Protein AF-0000000075322071 (afdb_homodimer)

Sequence (552 aa):
MLLRFTKMHGLGNDFMVLDLVSQHAHILPKHAKQWGDRHTGVGFDQLLLVETPTNPDVDFRYRIFNSDGSEVEQCGNGARCFARFVLDKRLTAKRQIKVETKGGIIELDIRNDGQISVDMGPPRLVPADIPFQATEQALSYSLDVDGQTVELAAVSMGNPHAVLRVDDINSAPVHALGPKIEHHPRFPARVNVGFLYVVDRQRAQLRVWERGAGETQACGTGACAAAVAAISQGWMDSPLLIDLPGGRLSIEWAGPGHPVLMTGPAVRVFEGQVRLMLLRFTKMHGLGNDFMVLDLVSQHAHILPKHAKQWGDRHTGVGFDQLLLVETPTNPDVDFRYRIFNSDGSEVEQCGNGARCFARFVLDKRLTAKRQIKVETKGGIIELDIRNDGQISVDMGPPRLVPADIPFQATEQALSYSLDVDGQTVELAAVSMGNPHAVLRVDDINSAPVHALGPKIEHHPRFPARVNVGFLYVVDRQRAQLRVWERGAGETQACGTGACAAAVAAISQGWMDSPLLIDLPGGRLSIEWAGPGHPVLMTGPAVRVFEGQVRL

Solvent-accessible surface area (backbone atoms only — not comparable to full-atom values): 27835 Å² total; per-residue (Å²): 92,81,42,68,34,36,35,28,21,20,33,48,45,18,29,39,36,34,57,42,65,84,36,90,71,86,85,51,46,66,55,34,31,50,38,22,33,58,43,73,32,62,31,34,55,28,38,36,39,38,31,73,41,90,50,85,88,35,73,26,19,45,46,39,22,33,28,80,22,51,71,52,45,78,49,63,38,52,49,30,36,48,51,50,46,39,44,76,66,60,71,44,85,69,46,63,42,36,31,35,31,78,71,42,73,41,45,37,37,54,40,92,87,64,33,26,30,33,57,58,40,44,61,31,55,47,30,75,73,29,44,35,70,60,94,61,76,53,83,61,41,82,39,79,58,91,84,37,76,41,62,30,23,60,27,10,53,92,50,32,25,35,32,27,77,43,95,41,66,90,72,47,57,47,82,72,43,22,63,55,54,19,62,29,77,50,22,76,77,30,23,24,27,32,41,32,18,70,75,46,47,42,36,31,37,40,51,37,21,35,63,95,68,40,72,49,42,49,50,52,56,51,51,51,33,41,50,52,46,30,39,69,66,63,60,27,45,66,59,27,34,40,37,28,82,35,40,62,35,37,38,34,51,87,45,92,84,37,47,33,37,40,32,29,60,52,42,81,52,36,40,33,38,37,72,103,91,79,40,66,36,37,35,28,23,21,34,50,46,18,30,41,39,34,57,44,66,85,35,90,74,87,84,50,43,65,53,34,31,51,39,21,32,59,41,70,32,62,31,36,56,28,38,37,39,38,32,70,40,90,50,84,90,34,71,28,19,45,48,41,24,33,28,82,24,52,69,49,47,76,50,62,40,55,51,34,35,48,53,50,45,40,46,74,67,60,77,44,86,68,47,67,43,38,33,37,32,80,69,42,76,40,47,36,36,54,43,94,86,67,34,28,32,35,58,59,43,48,66,33,56,47,32,78,75,32,48,36,71,62,95,65,71,64,81,64,43,83,39,76,54,96,85,38,79,40,64,29,25,62,29,10,56,93,52,32,30,36,32,27,79,42,96,42,71,89,72,49,56,48,80,74,44,25,60,54,56,23,62,29,78,51,23,76,79,37,25,26,32,33,43,32,19,73,75,48,50,43,37,31,36,42,51,40,21,37,64,96,69,43,73,54,41,51,53,50,58,54,53,52,36,44,50,51,47,32,39,74,69,63,63,29,45,68,61,29,36,42,38,29,83,35,42,63,35,38,41,34,54,88,44,91,86,35,47,33,36,42,30,31,61,52,42,84,53,37,43,34,39,36,76,102

pLDDT: mean 95.69, std 3.04, range [81.19, 98.81]

Radius of gyration: 27.01 Å; Cα contacts (8 Å, |Δi|>4): 1480; chains: 2; bounding box: 57×74×56 Å

InterPro domains:
  IPR001653 Diaminopimelate epimerase, DapF [MF_00197] (3-276)
  IPR001653 Diaminopimelate epimerase, DapF [PF01678] (5-126)
  IPR001653 Diaminopimelate epimerase, DapF [PF01678] (154-269)
  IPR001653 Diaminopimelate epimerase, DapF [PTHR31689] (3-275)
  IPR001653 Diaminopimelate epimerase, DapF [TIGR00652] (4-274)
  IPR018510 Diaminopimelate epimerase, active site [PS01326] (66-80)

Secondary structure (DSSP, 8-state):
-EEEEEEEEETTEEEEEEETTTS-----HHHHHHHH-TTTS---SEEEEEE--SSTTSSEEEEEEETTS-EES--HHHHHHHHHHHHHTTS---SEEEEEETTEEEEEEE-TTS-EEEE----B-SGGGTT---SS--SSEEEEETTEEEEEEEEESSSEEEEEE-S-STT--HHHHHHHHHT-TT-TT--EEEEEEEEETTEEEEEEEETTTEEES--HHHHHHHHHHHHHTTS--SSEEEEETTEEEEEEE-STTSPEEEEE--EEEEEEEEE-/-EEEEEEEEETTEEEEEEETTTS-----HHHHHHHH-TTTS---SEEEEEE--SSTTSSEEEEEEETTS-EES--HHHHHHHHHHHHHTTS---SEEEEEETTEEEEEEE-TTS-EEEE----B-SGGGTT---SS--S-EEEEETTEEEEEEEEESSSEEEEEE-S-STT--HHHHHHHHHT-TT-TT--EEEEEEE-SSSEEEEEEEETTTEEES--HHHHHHHHHHHHHTTS--SSEEEEETTEEEEEEE-STTSPEEEEE--EEEEEEEEE-

Structure (mmCIF, N/CA/C/O backbone):
data_AF-0000000075322071-model_v1
#
loop_
_entity.id
_entity.type
_entity.pdbx_description
1 polymer 'Diaminopimelate epimerase'
#
loop_
_atom_site.group_PDB
_atom_site.id
_atom_site.type_symbol
_atom_site.label_atom_id
_atom_site.label_alt_id
_atom_site.label_comp_id
_atom_site.label_asym_id
_atom_site.label_entity_id
_atom_site.label_seq_id
_atom_site.pdbx_PDB_ins_co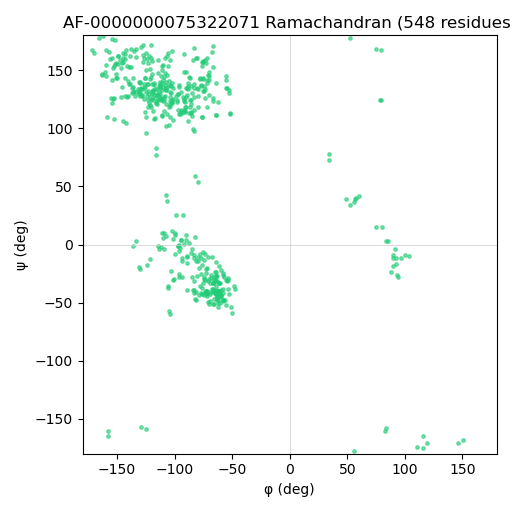de
_atom_site.Cartn_x
_atom_site.Cartn_y
_atom_site.Cartn_z
_atom_site.occupancy
_atom_site.B_iso_or_equiv
_atom_site.auth_seq_id
_atom_site.auth_comp_id
_atom_site.auth_asym_id
_atom_site.auth_atom_id
_atom_site.pdbx_PDB_model_num
ATOM 1 N N . MET A 1 1 ? -16.422 -5.84 16.984 1 87.75 1 MET A N 1
ATOM 2 C CA . MET A 1 1 ? -17.172 -4.625 16.719 1 87.75 1 MET A CA 1
ATOM 3 C C . MET A 1 1 ? -16.625 -3.898 15.492 1 87.75 1 MET A C 1
ATOM 5 O O . MET A 1 1 ? -15.414 -3.879 15.266 1 87.75 1 MET A O 1
ATOM 9 N N . LEU A 1 2 ? -17.578 -3.285 14.719 1 93.44 2 LEU A N 1
ATOM 10 C CA . LEU A 1 2 ? -17.141 -2.541 13.547 1 93.44 2 LEU A CA 1
ATOM 11 C C . LEU A 1 2 ? -17.031 -1.05 13.852 1 93.44 2 LEU A C 1
ATOM 13 O O . LEU A 1 2 ? -17.953 -0.471 14.438 1 93.44 2 LEU A O 1
ATOM 17 N N . LEU A 1 3 ? -15.945 -0.53 13.516 1 96.5 3 LEU A N 1
ATOM 18 C CA . LEU A 1 3 ? -15.672 0.878 13.781 1 96.5 3 LEU A CA 1
ATOM 19 C C . LEU A 1 3 ? -15.508 1.658 12.484 1 96.5 3 LEU A C 1
ATOM 21 O O . LEU A 1 3 ? -14.695 1.291 11.625 1 96.5 3 LEU A O 1
ATOM 25 N N . ARG A 1 4 ? -16.391 2.684 12.391 1 97.38 4 ARG A N 1
ATOM 26 C CA . ARG A 1 4 ? -16.328 3.533 11.211 1 97.38 4 ARG A CA 1
ATOM 27 C C . ARG A 1 4 ? -15.211 4.57 11.344 1 97.38 4 ARG A C 1
ATOM 29 O O . ARG A 1 4 ? -15.031 5.16 12.406 1 97.38 4 ARG A O 1
ATOM 36 N N . PHE A 1 5 ? -14.383 4.719 10.18 1 98.5 5 PHE A N 1
ATOM 37 C CA . PHE A 1 5 ? -13.312 5.707 10.188 1 98.5 5 PHE A CA 1
ATOM 38 C C . PHE A 1 5 ? -13.32 6.523 8.906 1 98.5 5 PHE A C 1
ATOM 40 O O . PHE A 1 5 ? -13.992 6.164 7.938 1 98.5 5 PHE A O 1
ATOM 47 N N . THR A 1 6 ? -12.648 7.66 9.047 1 98.44 6 THR A N 1
ATOM 48 C CA . THR A 1 6 ? -12.414 8.469 7.859 1 98.44 6 THR A CA 1
ATOM 49 C C . THR A 1 6 ? -10.922 8.625 7.594 1 98.44 6 THR A C 1
ATOM 51 O O . THR A 1 6 ? -10.148 8.883 8.516 1 98.44 6 THR A O 1
ATOM 54 N N . LYS A 1 7 ? -10.539 8.383 6.395 1 98.75 7 LYS A N 1
ATOM 55 C CA . LYS A 1 7 ? -9.172 8.672 5.969 1 98.75 7 LYS A CA 1
ATOM 56 C C . LYS A 1 7 ? -9.047 10.086 5.414 1 98.75 7 LYS A C 1
ATOM 58 O O . LYS A 1 7 ? -9.844 10.5 4.562 1 98.75 7 LYS A O 1
ATOM 63 N N . MET A 1 8 ? -8.102 10.812 5.969 1 98.69 8 MET A N 1
ATOM 64 C CA . MET A 1 8 ? -7.906 12.203 5.574 1 98.69 8 MET A CA 1
ATOM 65 C C . MET A 1 8 ? -6.426 12.508 5.375 1 98.69 8 MET A C 1
ATOM 67 O O . MET A 1 8 ? -5.566 11.719 5.762 1 98.69 8 MET A O 1
ATOM 71 N N . HIS A 1 9 ? -6.102 13.719 4.715 1 97.69 9 HIS A N 1
ATOM 72 C CA . HIS A 1 9 ? -4.715 14.164 4.742 1 97.69 9 HIS A CA 1
ATOM 73 C C . HIS A 1 9 ? -4.625 15.688 4.691 1 97.69 9 HIS A C 1
ATOM 75 O O . HIS A 1 9 ? -5.543 16.359 4.211 1 97.69 9 HIS A O 1
ATOM 81 N N . GLY A 1 10 ? -3.76 16.188 5.348 1 97.75 10 GLY A N 1
ATOM 82 C CA . GLY A 1 10 ? -3.33 17.578 5.199 1 97.75 10 GLY A CA 1
ATOM 83 C C . GLY A 1 10 ? -2.002 17.703 4.48 1 97.75 10 GLY A C 1
ATOM 84 O O . GLY A 1 10 ? -0.942 17.531 5.086 1 97.75 10 GLY A O 1
ATOM 85 N N . LEU A 1 11 ? -2.125 18.078 3.195 1 96.75 11 LEU A N 1
ATOM 86 C CA . LEU A 1 11 ? -0.961 18.219 2.33 1 96.75 11 LEU A CA 1
ATOM 87 C C . LEU A 1 11 ? -0.161 16.922 2.279 1 96.75 11 LEU A C 1
ATOM 89 O O . LEU A 1 11 ? 1.07 16.938 2.346 1 96.75 11 LEU A O 1
ATOM 93 N N . GLY A 1 12 ? -0.838 15.82 2.24 1 96.38 12 GLY A N 1
ATOM 94 C CA . GLY A 1 12 ? -0.179 14.539 2.049 1 96.38 12 GLY A CA 1
ATOM 95 C C . GLY A 1 12 ? 0.149 13.836 3.354 1 96.38 12 GLY A C 1
ATOM 96 O O . GLY A 1 12 ? 0.41 12.633 3.367 1 96.38 12 GLY A O 1
ATOM 97 N N . ASN A 1 13 ? 0.362 14.586 4.434 1 96.5 13 ASN A N 1
ATOM 98 C CA . ASN A 1 13 ? 0.388 13.977 5.758 1 96.5 13 ASN A CA 1
ATOM 99 C C . ASN A 1 13 ? -0.965 13.375 6.129 1 96.5 13 ASN A C 1
ATOM 101 O O . ASN A 1 13 ? -1.935 14.109 6.344 1 96.5 13 ASN A O 1
ATOM 105 N N . ASP A 1 14 ? -1.049 11.875 6.215 1 97.5 14 ASP A N 1
ATOM 106 C CA . ASP A 1 14 ? -2.375 11.266 6.176 1 97.5 14 ASP A CA 1
ATOM 107 C C . ASP A 1 14 ? -2.744 10.664 7.527 1 97.5 14 ASP A C 1
ATOM 109 O O . ASP A 1 14 ? -1.863 10.328 8.32 1 97.5 14 ASP A O 1
ATOM 113 N N . PHE A 1 15 ? -4.109 10.625 7.703 1 98.44 15 PHE A N 1
ATOM 114 C CA . PHE A 1 15 ? -4.637 10.32 9.023 1 98.44 15 PHE A CA 1
ATOM 115 C C . PHE A 1 15 ? -5.832 9.375 8.93 1 98.44 15 PHE A C 1
ATOM 117 O O . PHE A 1 15 ? -6.648 9.492 8.016 1 98.44 15 PHE A O 1
ATOM 124 N N . MET A 1 16 ? -5.875 8.438 9.789 1 98.75 16 MET A N 1
ATOM 125 C CA . MET A 1 16 ? -7.125 7.766 10.125 1 98.75 16 MET A CA 1
ATOM 126 C C . MET A 1 16 ? -7.812 8.461 11.297 1 98.75 16 MET A C 1
ATOM 128 O O . MET A 1 16 ? -7.199 8.656 12.352 1 98.75 16 MET A O 1
ATOM 132 N N . VAL A 1 17 ? -9.039 8.891 11.094 1 98.62 17 VAL A N 1
ATOM 133 C CA . VAL A 1 17 ? -9.742 9.664 12.117 1 98.62 17 VAL A CA 1
ATOM 134 C C . VAL A 1 17 ? -10.93 8.867 12.648 1 98.62 17 VAL A C 1
ATOM 136 O O . VAL A 1 17 ? -11.742 8.367 11.867 1 98.62 17 VAL A O 1
ATOM 139 N N . LEU A 1 18 ? -11.039 8.797 13.961 1 98.44 18 LEU A N 1
ATOM 140 C CA . LEU A 1 18 ? -12.125 8.062 14.617 1 98.44 18 LEU A CA 1
ATOM 141 C C . LEU A 1 18 ? -12.961 8.992 15.492 1 98.44 18 LEU A C 1
ATOM 143 O O . LEU A 1 18 ? -12.414 9.719 16.328 1 98.44 18 LEU A O 1
ATOM 147 N N . ASP A 1 19 ? -14.203 8.992 15.227 1 97.88 19 ASP A N 1
ATOM 148 C CA . ASP A 1 19 ? -15.172 9.695 16.062 1 97.88 19 ASP A CA 1
ATOM 149 C C . ASP A 1 19 ? -15.57 8.852 17.266 1 97.88 19 ASP A C 1
ATOM 151 O O . ASP A 1 19 ? -16.438 7.98 17.172 1 97.88 19 ASP A O 1
ATOM 155 N N . LEU A 1 20 ? -14.875 9.195 18.406 1 97.88 20 LEU A N 1
ATOM 156 C CA . LEU A 1 20 ? -15.18 8.422 19.609 1 97.88 20 LEU A CA 1
ATOM 157 C C . LEU A 1 20 ? -16.141 9.188 20.516 1 97.88 20 LEU A C 1
ATOM 159 O O . LEU A 1 20 ? -16.312 8.828 21.688 1 97.88 20 LEU A O 1
ATOM 163 N N . VAL A 1 21 ? -16.594 10.164 19.969 1 95.38 21 VAL A N 1
ATOM 164 C CA . VAL A 1 21 ? -17.719 10.82 20.641 1 95.38 21 VAL A CA 1
ATOM 165 C C . VAL A 1 21 ? -19 10.062 20.375 1 95.38 21 VAL A C 1
ATOM 167 O O . VAL A 1 21 ? -19.781 9.773 21.297 1 95.38 21 VAL A O 1
ATOM 170 N N . SER A 1 22 ? -19.094 9.68 19.062 1 93.62 22 SER A N 1
ATOM 171 C CA . SER A 1 22 ? -20.312 9 18.672 1 93.62 22 SER A CA 1
ATOM 172 C C . SER A 1 22 ? -20.156 7.48 18.75 1 93.62 22 SER A C 1
ATOM 174 O O . SER A 1 22 ? -21.141 6.758 18.906 1 93.62 22 SER A O 1
ATOM 176 N N . GLN A 1 23 ? -18.969 7.117 18.578 1 95.69 23 GLN A N 1
ATOM 177 C CA . GLN A 1 23 ? -18.688 5.691 18.688 1 95.69 23 GLN A CA 1
ATOM 178 C C . GLN A 1 23 ? -17.922 5.383 19.984 1 95.69 23 GLN A C 1
ATOM 180 O O . GLN A 1 23 ? -17 6.109 20.344 1 95.69 23 GLN A O 1
ATOM 185 N N . HIS A 1 24 ? -18.359 4.426 20.625 1 93.62 24 HIS A N 1
ATOM 186 C CA . HIS A 1 24 ? -17.719 4.098 21.891 1 93.62 24 HIS A CA 1
ATOM 187 C C . HIS A 1 24 ? -16.766 2.92 21.75 1 93.62 24 HIS A C 1
ATOM 189 O O . HIS A 1 24 ? -17.203 1.789 21.516 1 93.62 24 HIS A O 1
ATOM 195 N N . ALA A 1 25 ? -15.586 3.283 21.797 1 95.12 25 ALA A N 1
ATOM 196 C CA . ALA A 1 25 ? -14.539 2.271 21.703 1 95.12 25 ALA A CA 1
ATOM 197 C C . ALA A 1 25 ? -13.281 2.715 22.453 1 95.12 25 ALA A C 1
ATOM 199 O O . ALA A 1 25 ? -13.008 3.912 22.562 1 95.12 25 ALA A O 1
ATOM 200 N N . HIS A 1 26 ? -12.75 1.78 22.984 1 95.19 26 HIS A N 1
ATOM 201 C CA . HIS A 1 26 ? -11.484 2.027 23.672 1 95.19 26 HIS A CA 1
ATOM 202 C C . HIS A 1 26 ? -10.297 1.697 22.766 1 95.19 26 HIS A C 1
ATOM 204 O O . HIS A 1 26 ? -10.016 0.525 22.516 1 95.19 26 HIS A O 1
ATOM 210 N N . ILE A 1 27 ? -9.594 2.723 22.406 1 95.62 27 ILE A N 1
ATOM 211 C CA . ILE A 1 27 ? -8.508 2.553 21.453 1 95.62 27 ILE A CA 1
ATOM 212 C C . ILE A 1 27 ? -7.164 2.561 22.172 1 95.62 27 ILE A C 1
ATOM 214 O O . ILE A 1 27 ? -6.855 3.5 22.906 1 95.62 27 ILE A O 1
ATOM 218 N N . LEU A 1 28 ? -6.539 1.438 21.922 1 96.5 28 LEU A N 1
ATOM 219 C CA . LEU A 1 28 ? -5.23 1.247 22.531 1 96.5 28 LEU A CA 1
ATOM 220 C C . LEU A 1 28 ? -4.113 1.432 21.516 1 96.5 28 LEU A C 1
ATOM 222 O O . LEU A 1 28 ? -4.352 1.343 20.297 1 96.5 28 LEU A O 1
ATOM 226 N N . PRO A 1 29 ? -2.809 1.73 21.984 1 96.38 29 PRO A N 1
ATOM 227 C CA . PRO A 1 29 ? -1.679 1.927 21.062 1 96.38 29 PRO A CA 1
ATOM 228 C C . PRO A 1 29 ? -1.494 0.762 20.094 1 96.38 29 PRO A C 1
ATOM 230 O O . PRO A 1 29 ? -1.101 0.968 18.953 1 96.38 29 PRO A O 1
ATOM 233 N N . LYS A 1 30 ? -1.875 -0.414 20.484 1 96.94 30 LYS A N 1
ATOM 234 C CA . LYS A 1 30 ? -1.702 -1.565 19.609 1 96.94 30 LYS A CA 1
ATOM 235 C C . LYS A 1 30 ? -2.639 -1.483 18.406 1 96.94 30 LYS A C 1
ATOM 237 O O . LYS A 1 30 ? -2.32 -1.994 17.328 1 96.94 30 LYS A O 1
ATOM 242 N N . HIS A 1 31 ? -3.807 -0.932 18.578 1 97.5 31 HIS A N 1
ATOM 243 C CA . HIS A 1 31 ? -4.719 -0.763 17.453 1 97.5 31 HIS A CA 1
ATOM 244 C C . HIS A 1 31 ? -4.145 0.202 16.422 1 97.5 31 HIS A C 1
ATOM 246 O O . HIS A 1 31 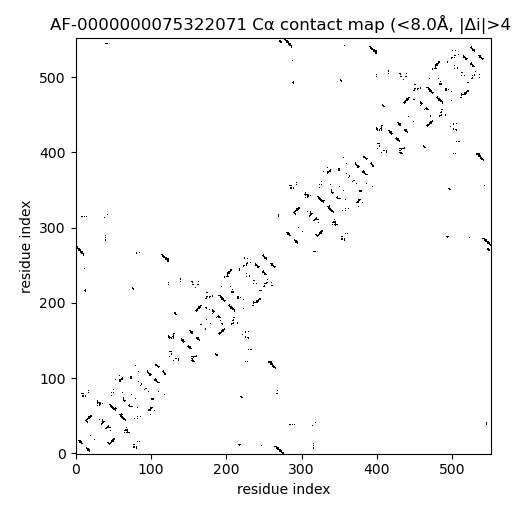? -4.25 -0.037 15.211 1 97.5 31 HIS A O 1
ATOM 252 N N . ALA A 1 32 ? -3.504 1.296 16.938 1 97.12 32 ALA A N 1
ATOM 253 C CA . ALA A 1 32 ? -2.869 2.246 16.031 1 97.12 32 ALA A CA 1
ATOM 254 C C . ALA A 1 32 ? -1.764 1.573 15.227 1 97.12 32 ALA A C 1
ATOM 256 O O . ALA A 1 32 ? -1.634 1.814 14.023 1 97.12 32 ALA A O 1
ATOM 257 N N . LYS A 1 33 ? -0.963 0.757 15.891 1 97.12 33 LYS A N 1
ATOM 258 C CA . LYS A 1 33 ? 0.105 0.04 15.203 1 97.12 33 LYS A CA 1
ATOM 259 C C . LYS A 1 33 ? -0.462 -0.917 14.156 1 97.12 33 LYS A C 1
ATOM 261 O O . LYS A 1 33 ? 0.041 -0.987 13.039 1 97.12 33 LYS A O 1
ATOM 266 N N . GLN A 1 34 ? -1.556 -1.543 14.531 1 97 34 GLN A N 1
ATOM 267 C CA . GLN A 1 34 ? -2.164 -2.516 13.633 1 97 34 GLN A CA 1
ATOM 268 C C . GLN A 1 34 ? -2.799 -1.826 12.43 1 97 34 GLN A C 1
ATOM 270 O O . GLN A 1 34 ? -2.535 -2.201 11.281 1 97 34 GLN A O 1
ATOM 275 N N . TRP A 1 35 ? -3.584 -0.838 12.648 1 98 35 TRP A N 1
ATOM 276 C CA . TRP A 1 35 ? -4.277 -0.153 11.562 1 98 35 TRP A CA 1
ATOM 277 C C . TRP A 1 35 ? -3.309 0.709 10.758 1 98 35 TRP A C 1
ATOM 279 O O . TRP A 1 35 ? -3.555 1.003 9.586 1 98 35 TRP A O 1
ATOM 289 N N . GLY A 1 36 ? -2.252 1.012 11.398 1 97.62 36 GLY A N 1
ATOM 290 C CA . GLY A 1 36 ? -1.32 1.938 10.773 1 97.62 36 GLY A CA 1
ATOM 291 C C . GLY A 1 36 ? -0.432 1.281 9.734 1 97.62 36 GLY A C 1
ATOM 292 O O . GLY A 1 36 ? 0.211 1.967 8.938 1 97.62 36 GLY A O 1
ATOM 293 N N . ASP A 1 37 ? -0.415 -0.053 9.742 1 96.81 37 ASP A N 1
ATOM 294 C CA . ASP A 1 37 ? 0.377 -0.751 8.734 1 96.81 37 ASP A CA 1
ATOM 295 C C . ASP A 1 37 ? -0.204 -0.542 7.336 1 96.81 37 ASP A C 1
ATOM 297 O O . ASP A 1 37 ? -1.373 -0.847 7.094 1 96.81 37 ASP A O 1
ATOM 301 N N . ARG A 1 38 ? 0.568 -0.107 6.48 1 96.19 38 ARG A N 1
ATOM 302 C CA . ARG A 1 38 ? 0.046 0.36 5.199 1 96.19 38 ARG A CA 1
ATOM 303 C C . ARG A 1 38 ? -0.239 -0.811 4.266 1 96.19 38 ARG A C 1
ATOM 305 O O . ARG A 1 38 ? -0.917 -0.648 3.246 1 96.19 38 ARG A O 1
ATOM 312 N N . HIS A 1 39 ? 0.185 -2.047 4.559 1 96 39 HIS A N 1
ATOM 313 C CA . HIS A 1 39 ? -0.054 -3.207 3.707 1 96 39 HIS A CA 1
ATOM 314 C C . HIS A 1 39 ? -1.121 -4.117 4.305 1 96 39 HIS A C 1
ATOM 316 O O . HIS A 1 39 ? -1.932 -4.691 3.574 1 96 39 HIS A O 1
ATOM 322 N N . THR A 1 40 ? -1.14 -4.219 5.566 1 97.12 40 THR A N 1
ATOM 323 C CA . THR A 1 40 ? -2.049 -5.18 6.18 1 97.12 40 THR A CA 1
ATOM 324 C C . THR A 1 40 ? -3.117 -4.465 7 1 97.12 40 THR A C 1
ATOM 326 O O . THR A 1 40 ? -4.012 -5.102 7.559 1 97.12 40 THR A O 1
ATOM 329 N N . GLY A 1 41 ? -3.066 -3.102 7.066 1 97.62 41 GLY A N 1
ATOM 330 C CA . GLY A 1 41 ? -4.051 -2.264 7.734 1 97.62 41 GLY A CA 1
ATOM 331 C C . GLY A 1 41 ? -4.57 -1.141 6.859 1 97.62 41 GLY A C 1
ATOM 332 O O . GLY A 1 41 ? -4.488 -1.215 5.629 1 97.62 41 GLY A O 1
ATOM 333 N N . VAL A 1 42 ? -5.078 -0.092 7.508 1 98.06 42 VAL A N 1
ATOM 334 C CA . VAL A 1 42 ? -5.602 1.073 6.805 1 98.06 42 VAL A CA 1
ATOM 335 C C . VAL A 1 42 ? -4.449 1.89 6.223 1 98.06 42 VAL A C 1
ATOM 337 O O . VAL A 1 42 ? -4.527 2.359 5.086 1 98.06 42 VAL A O 1
ATOM 340 N N . GLY A 1 43 ? -3.479 1.974 6.965 1 97.75 43 GLY A N 1
ATOM 341 C CA . GLY A 1 43 ? -2.305 2.738 6.578 1 97.75 43 GLY A CA 1
ATOM 342 C C . GLY A 1 43 ? -2.486 4.234 6.746 1 97.75 43 GLY A C 1
ATOM 343 O O . GLY A 1 43 ? -3.379 4.832 6.137 1 97.75 43 GLY A O 1
ATOM 344 N N . PHE A 1 44 ? -1.53 4.836 7.547 1 97.56 44 PHE A N 1
ATOM 345 C CA . PHE A 1 44 ? -1.535 6.273 7.789 1 97.56 44 PHE A CA 1
ATOM 346 C C . PHE A 1 44 ? -0.258 6.707 8.5 1 97.56 44 PHE A C 1
ATOM 348 O O . PHE A 1 44 ? 0.498 5.871 8.992 1 97.56 44 PHE A O 1
ATOM 355 N N . ASP A 1 45 ? -0.04 8.039 8.477 1 95.75 45 ASP A N 1
ATOM 356 C CA . ASP A 1 45 ? 1.031 8.586 9.305 1 95.75 45 ASP A CA 1
ATOM 357 C C . ASP A 1 45 ? 0.634 8.594 10.781 1 95.75 45 ASP A C 1
ATOM 359 O O . ASP A 1 45 ? 1.433 8.227 11.641 1 95.75 45 ASP A O 1
ATOM 363 N N . GLN A 1 46 ? -0.661 9.031 11.039 1 96.81 46 GLN A N 1
ATOM 364 C CA . GLN A 1 46 ? -1.109 9.117 12.43 1 96.81 46 GLN A CA 1
ATOM 365 C C . GLN A 1 46 ? -2.596 8.797 12.547 1 96.81 46 GLN A C 1
ATOM 367 O O . GLN A 1 46 ? -3.338 8.891 11.562 1 96.81 46 GLN A O 1
ATOM 372 N N . LEU A 1 47 ? -2.936 8.312 13.664 1 98.25 47 LEU A N 1
ATOM 373 C CA . LEU A 1 47 ? -4.316 8.07 14.07 1 98.25 47 LEU A CA 1
ATOM 374 C C . LEU A 1 47 ? -4.832 9.211 14.945 1 98.25 47 LEU A C 1
ATOM 376 O O . LEU A 1 47 ? -4.203 9.562 15.945 1 98.25 47 LEU A O 1
ATOM 380 N N . LEU A 1 48 ? -6.023 9.867 14.523 1 98.25 48 LEU A N 1
ATOM 381 C CA . LEU A 1 48 ? -6.637 10.953 15.273 1 98.25 48 LEU A CA 1
ATOM 382 C C . LEU A 1 48 ? -7.922 10.484 15.953 1 98.25 48 LEU A C 1
ATOM 384 O O . LEU A 1 48 ? -8.82 9.961 15.297 1 98.25 48 LEU A O 1
ATOM 388 N N . LEU A 1 49 ? -7.918 10.602 17.234 1 98.31 49 LEU A N 1
ATOM 389 C CA . LEU A 1 49 ? -9.125 10.266 17.984 1 98.31 49 LEU A CA 1
ATOM 390 C C . LEU A 1 49 ? -9.852 11.523 18.438 1 98.31 49 LEU A C 1
ATOM 392 O O . LEU A 1 49 ? -9.266 12.391 19.094 1 98.31 49 LEU A O 1
ATOM 396 N N . VAL A 1 50 ? -11.078 11.641 18.062 1 97.19 50 VAL A N 1
ATOM 397 C CA . VAL A 1 50 ? -11.969 12.695 18.516 1 97.19 50 VAL A CA 1
ATOM 398 C C . VAL A 1 50 ? -12.781 12.211 19.719 1 97.19 50 VAL A C 1
ATOM 400 O O . VAL A 1 50 ? -13.617 11.312 19.578 1 97.19 50 VAL A O 1
ATOM 403 N N . GLU A 1 51 ? -12.5 12.852 20.812 1 97.69 51 GLU A N 1
ATOM 404 C CA . GLU A 1 51 ? -13.094 12.375 22.062 1 97.69 51 GLU A CA 1
ATOM 405 C C . GLU A 1 51 ? -13.805 13.508 22.797 1 97.69 51 GLU A C 1
ATOM 407 O O . GLU A 1 51 ? -13.625 14.68 22.469 1 97.69 51 GLU A O 1
ATOM 412 N N . THR A 1 52 ? -14.742 13.023 23.641 1 93.06 52 THR A N 1
ATOM 413 C CA . THR A 1 52 ? -15.367 13.977 24.547 1 93.06 52 THR A CA 1
ATOM 414 C C . THR A 1 52 ? -14.328 14.594 25.484 1 93.06 52 THR A C 1
ATOM 416 O O . THR A 1 52 ? -13.5 13.883 26.062 1 93.06 52 THR A O 1
ATOM 419 N N . PRO A 1 53 ? -14.062 15.977 25.609 1 92.81 53 PRO A N 1
ATOM 420 C CA . PRO A 1 53 ? -13.008 16.609 26.406 1 92.81 53 PRO A CA 1
ATOM 421 C C . PRO A 1 53 ? -13.203 16.422 27.906 1 92.81 53 PRO A C 1
ATOM 423 O O . PRO A 1 53 ? -14.328 16.188 28.359 1 92.81 53 PRO A O 1
ATOM 426 N N . THR A 1 54 ? -12.328 16.422 28.641 1 88.94 54 THR A N 1
ATOM 427 C CA . THR A 1 54 ? -12.375 16.375 30.094 1 88.94 54 THR A CA 1
ATOM 428 C C . THR A 1 54 ? -12.656 17.75 30.672 1 88.94 54 THR A C 1
ATOM 430 O O . THR A 1 54 ? -13.266 17.875 31.734 1 88.94 54 THR A O 1
ATOM 433 N N . ASN A 1 55 ? -12.281 18.766 29.953 1 86.81 55 ASN A N 1
ATOM 434 C CA . ASN A 1 55 ? -12.508 20.172 30.297 1 86.81 55 ASN A CA 1
ATOM 435 C C . ASN A 1 55 ? -13.781 20.703 29.656 1 86.81 55 ASN A C 1
ATOM 437 O O . ASN A 1 55 ? -13.875 20.781 28.422 1 86.81 55 ASN A O 1
ATOM 441 N N . PRO A 1 56 ? -14.656 21.031 30.469 1 88.62 56 PRO A N 1
ATOM 442 C CA . PRO A 1 56 ? -15.961 21.438 29.938 1 88.62 56 PRO A CA 1
ATOM 443 C C . PRO A 1 56 ? -15.883 22.719 29.094 1 88.62 56 PRO A C 1
ATOM 445 O O . PRO A 1 56 ? -16.812 23.031 28.359 1 88.62 56 PRO A O 1
ATOM 448 N N . ASP A 1 57 ? -14.875 23.328 29.234 1 88.88 57 ASP A N 1
ATOM 449 C CA . ASP A 1 57 ? -14.781 24.609 28.547 1 88.88 57 ASP A CA 1
ATOM 450 C C . ASP A 1 57 ? -14.211 24.438 27.141 1 88.88 57 ASP A C 1
ATOM 452 O O . ASP A 1 57 ? -14.078 25.406 26.391 1 88.88 57 ASP A O 1
ATOM 456 N N . VAL A 1 58 ? -13.75 23.344 26.859 1 93.31 58 VAL A N 1
ATOM 457 C CA . VAL A 1 58 ? -13.219 23.094 25.531 1 93.31 58 VAL A CA 1
ATOM 458 C C . VAL A 1 58 ? -14.18 22.203 24.75 1 93.31 58 VAL A C 1
ATOM 460 O O . VAL A 1 58 ? -15.008 21.5 25.328 1 93.31 58 VAL A O 1
ATOM 463 N N . ASP A 1 59 ? -14.078 22.141 23.406 1 94.19 59 ASP A N 1
ATOM 464 C CA . ASP A 1 59 ? -15.109 21.547 22.562 1 94.19 59 ASP A CA 1
ATOM 465 C C . ASP A 1 59 ? -14.867 20.047 22.375 1 94.19 59 ASP A C 1
ATOM 467 O O . ASP A 1 59 ? -15.812 19.25 22.391 1 94.19 59 ASP A O 1
ATOM 471 N N . PHE A 1 60 ? -13.539 19.844 22.234 1 96.75 60 PHE A N 1
ATOM 472 C CA . PHE A 1 60 ? -13.188 18.438 22 1 96.75 60 PHE A CA 1
ATOM 473 C C . PHE A 1 60 ? -11.836 18.109 22.609 1 96.75 60 PHE A C 1
ATOM 475 O O . PHE A 1 60 ? -11.062 19 22.953 1 96.75 60 PHE A O 1
ATOM 482 N N . ARG A 1 61 ? -11.758 16.656 22.812 1 92.75 61 ARG A N 1
ATOM 483 C CA . ARG A 1 61 ? -10.43 16.125 23.094 1 92.75 61 ARG A CA 1
ATOM 484 C C . ARG A 1 61 ? -9.844 15.438 21.859 1 92.75 61 ARG A C 1
ATOM 486 O O . ARG A 1 61 ? -10.539 14.695 21.172 1 92.75 61 ARG A O 1
ATOM 493 N N . TYR A 1 62 ? -8.672 15.906 21.594 1 94.56 62 TYR A N 1
ATOM 494 C CA . TYR A 1 62 ? -7.969 15.477 20.391 1 94.56 62 TYR A CA 1
ATOM 495 C C . TYR A 1 62 ? -6.68 14.742 20.734 1 94.56 62 TYR A C 1
ATOM 497 O O . TYR A 1 62 ? -5.734 15.344 21.25 1 94.56 62 TYR A O 1
ATOM 505 N N . ARG A 1 63 ? -6.691 13.289 20.484 1 95 63 ARG A N 1
ATOM 506 C CA . ARG A 1 63 ? -5.488 12.492 20.719 1 95 63 ARG A CA 1
ATOM 507 C C . ARG A 1 63 ? -4.883 12.016 19.406 1 95 63 ARG A C 1
ATOM 509 O O . ARG A 1 63 ? -5.609 11.664 18.484 1 95 63 ARG A O 1
ATOM 516 N N . ILE A 1 64 ? -3.771 12.008 19.453 1 95.38 64 ILE A N 1
ATOM 517 C CA . ILE A 1 64 ? -3.068 11.711 18.203 1 95.38 64 ILE A CA 1
ATOM 518 C C . ILE A 1 64 ? -2.027 10.617 18.453 1 95.38 64 ILE A C 1
ATOM 520 O O . ILE A 1 64 ? -1.195 10.734 19.344 1 95.38 64 ILE A O 1
ATOM 524 N N . PHE A 1 65 ? -1.907 9.602 17.641 1 95.56 65 PHE A N 1
ATOM 525 C CA . PHE A 1 65 ? -0.955 8.508 17.734 1 95.56 65 PHE A CA 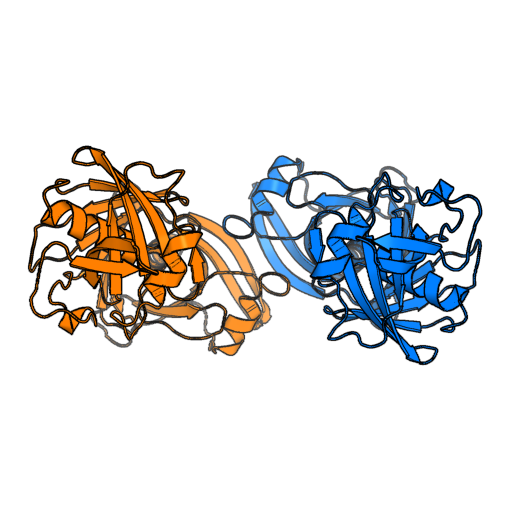1
ATOM 526 C C . PHE A 1 65 ? -0.211 8.32 16.422 1 95.56 65 PHE A C 1
ATOM 528 O O . PHE A 1 65 ? -0.821 8.336 15.344 1 95.56 65 PHE A O 1
ATOM 535 N N . ASN A 1 66 ? 0.92 8.188 16.547 1 94.25 66 ASN A N 1
ATOM 536 C CA . ASN A 1 66 ? 1.689 7.754 15.391 1 94.25 66 ASN A CA 1
ATOM 537 C C . ASN A 1 66 ? 1.332 6.328 14.977 1 94.25 66 ASN A C 1
ATOM 539 O O . ASN A 1 66 ? 0.768 5.57 15.773 1 94.25 66 ASN A O 1
ATOM 543 N N . SER A 1 67 ? 1.866 5.918 13.766 1 95.88 67 SER A N 1
ATOM 544 C CA . SER A 1 67 ? 1.524 4.594 13.25 1 95.88 67 SER A CA 1
ATOM 545 C C . SER A 1 67 ? 2.244 3.496 14.031 1 95.88 67 SER A C 1
ATOM 547 O O . SER A 1 67 ? 1.867 2.324 13.953 1 95.88 67 SER A O 1
ATOM 549 N N . ASP A 1 68 ? 3.143 3.908 14.883 1 94 68 ASP A N 1
ATOM 550 C CA . ASP A 1 68 ? 3.816 2.9 15.695 1 94 68 ASP A CA 1
ATOM 551 C C . ASP A 1 68 ? 3.162 2.773 17.062 1 94 68 ASP A C 1
ATOM 553 O O . ASP A 1 68 ? 3.627 2.008 17.906 1 94 68 ASP A O 1
ATOM 557 N N . GLY A 1 69 ? 2.139 3.605 17.25 1 95.88 69 GLY A N 1
ATOM 558 C CA . GLY A 1 69 ? 1.343 3.494 18.453 1 95.88 69 GLY A CA 1
ATOM 559 C C . GLY A 1 69 ? 1.709 4.523 19.516 1 95.88 69 GLY A C 1
ATOM 560 O O . GLY A 1 69 ? 1.015 4.66 20.516 1 95.88 69 GLY A O 1
ATOM 561 N N . SER A 1 70 ? 2.719 5.191 19.297 1 93.44 70 SER A N 1
ATOM 562 C CA . SER A 1 70 ? 3.098 6.211 20.281 1 93.44 70 SER A CA 1
ATOM 563 C C . SER A 1 70 ? 2.215 7.449 20.156 1 93.44 70 SER A C 1
ATOM 565 O O . SER A 1 70 ? 1.913 7.895 19.047 1 93.44 70 SER A O 1
ATOM 567 N N . GLU A 1 71 ? 1.814 7.965 21.297 1 93.69 71 GLU A N 1
ATOM 568 C CA . GLU A 1 71 ? 0.967 9.148 21.297 1 93.69 71 GLU A CA 1
ATOM 569 C C . GLU A 1 71 ? 1.806 10.43 21.297 1 93.69 71 GLU A C 1
ATOM 571 O O . GLU A 1 71 ? 2.838 10.5 21.953 1 93.69 71 GLU A O 1
ATOM 576 N N . VAL A 1 72 ? 1.403 11.461 20.516 1 89.25 72 VAL A N 1
ATOM 577 C CA . VAL A 1 72 ? 2.176 12.695 20.406 1 89.25 72 VAL A CA 1
ATOM 578 C C . VAL A 1 72 ? 1.323 13.875 20.859 1 89.25 72 VAL A C 1
ATOM 580 O O . VAL A 1 72 ? 0.101 13.758 20.969 1 89.25 72 VAL A O 1
ATOM 583 N N . GLU A 1 73 ? 1.939 14.781 21.125 1 84.06 73 GLU A N 1
ATOM 584 C CA . GLU A 1 73 ? 1.288 15.898 21.812 1 84.06 73 GLU A CA 1
ATOM 585 C C . GLU A 1 73 ? 0.552 16.797 20.828 1 84.06 73 GLU A C 1
ATOM 587 O O . GLU A 1 73 ? -0.457 17.422 21.172 1 84.06 73 GLU A O 1
ATOM 592 N N . GLN A 1 74 ? 1.088 17.094 19.672 1 81.19 74 GLN A N 1
ATOM 593 C CA . GLN A 1 74 ? 0.43 17.969 18.688 1 81.19 74 GLN A CA 1
ATOM 594 C C . GLN A 1 74 ? 0.876 17.641 17.281 1 81.19 74 GLN A C 1
ATOM 596 O O . GLN A 1 74 ? 1.953 17.062 17.078 1 81.19 74 GLN A O 1
ATOM 601 N N . CYS A 1 75 ? 0.01 17.953 16.359 1 87.25 75 CYS A N 1
ATOM 602 C CA . CYS A 1 75 ? 0.271 17.844 14.93 1 87.25 75 CYS A CA 1
ATOM 603 C C . CYS A 1 75 ? -0.559 18.844 14.141 1 87.25 75 CYS A C 1
ATOM 605 O O . CYS A 1 75 ? -1.774 18.688 14.008 1 87.25 75 CYS A O 1
ATOM 607 N N . GLY A 1 76 ? 0.14 19.828 13.648 1 92.25 76 GLY A N 1
ATOM 608 C CA . GLY A 1 76 ? -0.546 20.922 12.969 1 92.25 76 GLY A CA 1
ATOM 609 C C . GLY A 1 76 ? -1.383 20.453 11.789 1 92.25 76 GLY A C 1
ATOM 610 O O . GLY A 1 76 ? -2.52 20.906 11.617 1 92.25 76 GLY A O 1
ATOM 611 N N . ASN A 1 77 ? -0.866 19.547 11.008 1 94.19 77 ASN A N 1
ATOM 612 C CA . ASN A 1 77 ? -1.643 19.016 9.891 1 94.19 77 ASN A CA 1
ATOM 613 C C . ASN A 1 77 ? -2.842 18.203 10.375 1 94.19 77 ASN A C 1
ATOM 615 O O . ASN A 1 77 ? -3.938 18.328 9.82 1 94.19 77 ASN A O 1
ATOM 619 N N . GLY A 1 78 ? -2.58 17.531 11.375 1 97.19 78 GLY A N 1
ATOM 620 C CA . GLY A 1 78 ? -3.658 16.75 11.961 1 97.19 78 GLY A CA 1
ATOM 621 C C . GLY A 1 78 ? -4.766 17.609 12.547 1 97.19 78 GLY A C 1
ATOM 622 O O . GLY A 1 78 ? -5.945 17.266 12.43 1 97.19 78 GLY A O 1
ATOM 623 N N . ALA A 1 79 ? -4.383 18.547 13.125 1 96.31 79 ALA A N 1
ATOM 624 C CA . ALA A 1 79 ? -5.352 19.453 13.727 1 96.31 79 ALA A CA 1
ATOM 625 C C . ALA A 1 79 ? -6.285 20.031 12.664 1 96.31 79 ALA A C 1
ATOM 627 O O . ALA A 1 79 ? -7.48 20.203 12.914 1 96.31 79 ALA A O 1
ATOM 628 N N . ARG A 1 80 ? -5.652 20.406 11.562 1 97.62 80 ARG A N 1
ATOM 629 C CA . ARG A 1 80 ? -6.516 20.891 10.492 1 97.62 80 ARG A CA 1
ATOM 630 C C . ARG A 1 80 ? -7.504 19.812 10.055 1 97.62 80 ARG A C 1
ATOM 632 O O . ARG A 1 80 ? -8.695 20.078 9.883 1 97.62 80 ARG A O 1
ATOM 639 N N . CYS A 1 81 ? -7.051 18.516 9.891 1 97.5 81 CYS A N 1
ATOM 640 C CA . CYS A 1 81 ? -7.93 17.422 9.516 1 97.5 81 CYS A CA 1
ATOM 641 C C . CYS A 1 81 ? -8.977 17.156 10.586 1 97.5 81 CYS A C 1
ATOM 643 O O . CYS A 1 81 ? -10.141 16.891 10.273 1 97.5 81 CYS A O 1
ATOM 645 N N . PHE A 1 82 ? -8.469 17.469 11.914 1 98 82 PHE A N 1
ATOM 646 C CA . PHE A 1 82 ? -9.383 17.328 13.047 1 98 82 PHE A CA 1
ATOM 647 C C . PHE A 1 82 ? -10.539 18.312 12.945 1 98 82 PHE A C 1
ATOM 649 O O . PHE A 1 82 ? -11.703 17.922 13.055 1 98 82 PHE A O 1
ATOM 656 N N . ALA A 1 83 ? -10.344 19.344 12.633 1 96.38 83 ALA A N 1
ATOM 657 C CA . ALA A 1 83 ? -11.367 20.391 12.547 1 96.38 83 ALA A CA 1
ATOM 658 C C . ALA A 1 83 ? -12.32 20.125 11.391 1 96.38 83 ALA A C 1
ATOM 660 O O . ALA A 1 83 ? -13.539 20.234 11.539 1 96.38 83 ALA A O 1
ATOM 661 N N . ARG A 1 84 ? -11.555 19.938 10.367 1 96.56 84 ARG A N 1
ATOM 662 C CA . ARG A 1 84 ? -12.414 19.656 9.227 1 96.56 84 ARG A CA 1
ATOM 663 C C . ARG A 1 84 ? -13.328 18.469 9.523 1 96.56 84 ARG A C 1
ATOM 665 O O . ARG A 1 84 ? -14.523 18.5 9.211 1 96.56 84 ARG A O 1
ATOM 672 N N . PHE A 1 85 ? -12.969 17.422 10 1 98.06 85 PHE A N 1
ATOM 673 C CA . PHE A 1 85 ? -13.695 16.203 10.305 1 98.06 85 PHE A CA 1
ATOM 674 C C . PHE A 1 85 ? -14.883 16.484 11.219 1 98.06 85 PHE A C 1
ATOM 676 O O . PHE A 1 85 ? -16 16.047 10.938 1 98.06 85 PHE A O 1
ATOM 683 N N . VAL A 1 86 ? -14.641 17.188 12.359 1 97.75 86 VAL A N 1
ATOM 684 C CA . VAL A 1 86 ? -15.727 17.375 13.312 1 97.75 86 VAL A CA 1
ATOM 685 C C . VAL A 1 86 ? -16.812 18.234 12.695 1 97.75 86 VAL A C 1
ATOM 687 O O . VAL A 1 86 ? -18 18.078 13.008 1 97.75 86 VAL A O 1
ATOM 690 N N . LEU A 1 87 ? -16.359 19.094 11.82 1 94.88 87 LEU A N 1
ATOM 691 C CA . LEU A 1 87 ? -17.359 19.859 11.086 1 94.88 87 LEU A CA 1
ATOM 692 C C . LEU A 1 87 ? -18.125 18.969 10.125 1 94.88 87 LEU A C 1
ATOM 694 O O . LEU A 1 87 ? -19.359 18.984 10.102 1 94.88 87 LEU A O 1
ATOM 698 N N . ASP A 1 88 ? -17.422 18.234 9.406 1 93.25 88 ASP A N 1
ATOM 699 C CA . ASP A 1 88 ? -18.031 17.406 8.367 1 93.25 88 ASP A CA 1
ATOM 700 C C . ASP A 1 88 ? -18.969 16.375 8.984 1 93.25 88 ASP A C 1
ATOM 702 O O . ASP A 1 88 ? -20 16.047 8.414 1 93.25 88 ASP A O 1
ATOM 706 N N . LYS A 1 89 ? -18.625 16.062 10.195 1 96.94 89 LYS A N 1
ATOM 707 C CA . LYS A 1 89 ? -19.422 15.055 10.875 1 96.94 89 LYS A CA 1
ATOM 708 C C . LYS A 1 89 ? -20.516 15.703 11.734 1 96.94 89 LYS A C 1
ATOM 710 O O . LYS A 1 89 ? -21.25 15.008 12.438 1 96.94 89 LYS A O 1
ATOM 715 N N . ARG A 1 90 ? -20.531 16.922 11.609 1 95.38 90 ARG A N 1
ATOM 716 C CA . ARG A 1 90 ? -21.531 17.75 12.281 1 95.38 90 ARG A CA 1
ATOM 717 C C . ARG A 1 90 ? -21.516 17.5 13.789 1 95.38 90 ARG A C 1
ATOM 719 O O . ARG A 1 90 ? -22.578 17.453 14.43 1 95.38 90 ARG A O 1
ATOM 726 N N . LEU A 1 91 ? -20.328 17.312 14.195 1 96.19 91 LEU A N 1
ATOM 727 C CA . LEU A 1 91 ? -20.156 17.188 15.641 1 96.19 91 LEU A CA 1
ATOM 728 C C . LEU A 1 91 ? -20.188 18.562 16.312 1 96.19 91 LEU A C 1
ATOM 730 O O . LEU A 1 91 ? -20.375 18.656 17.531 1 96.19 91 LEU A O 1
ATOM 734 N N . THR A 1 92 ? -19.953 19.516 15.578 1 92.75 92 THR A N 1
ATOM 735 C CA . THR A 1 92 ? -20.062 20.906 16.047 1 92.75 92 THR A CA 1
ATOM 736 C C . THR A 1 92 ? -20.438 21.828 14.891 1 92.75 92 THR A C 1
ATOM 738 O O . THR A 1 92 ? -20.203 21.5 13.727 1 92.75 92 THR A O 1
ATOM 741 N N . ALA A 1 93 ? -20.953 22.812 15.273 1 92.25 93 ALA A N 1
ATOM 742 C CA . ALA A 1 93 ? -21.234 23.844 14.273 1 92.25 93 ALA A CA 1
ATOM 743 C C . ALA A 1 93 ? -20.312 25.047 14.445 1 92.25 93 ALA A C 1
ATOM 745 O O . ALA A 1 93 ? -20.344 25.984 13.633 1 92.25 93 ALA A O 1
ATOM 746 N N . LYS A 1 94 ? -19.578 24.953 15.43 1 93.06 94 LYS A N 1
ATOM 747 C CA . LYS A 1 94 ? -18.672 26.062 15.727 1 93.06 94 LYS A CA 1
ATOM 748 C C . LYS A 1 94 ? -17.547 26.156 14.695 1 93.06 94 LYS A C 1
ATOM 750 O O . LYS A 1 94 ? -17.031 25.125 14.25 1 93.06 94 LYS A O 1
ATOM 755 N N . ARG A 1 95 ? -17.141 27.359 14.484 1 94.19 95 ARG A N 1
ATOM 756 C CA . ARG A 1 95 ? -16.062 27.562 13.531 1 94.19 95 ARG A CA 1
ATOM 757 C C . ARG A 1 95 ? -14.742 27.828 14.242 1 94.19 95 ARG A C 1
ATOM 759 O O . ARG A 1 95 ? -13.672 27.75 13.641 1 94.19 95 ARG A O 1
ATOM 766 N N . GLN A 1 96 ? -14.828 28.203 15.234 1 91.38 96 GLN A N 1
ATOM 767 C CA . GLN A 1 96 ? -13.695 28.281 16.141 1 91.38 96 GLN A CA 1
ATOM 768 C C . GLN A 1 96 ? -13.812 27.234 17.266 1 91.38 96 GLN A C 1
ATOM 770 O O . GLN A 1 96 ? -14.75 27.266 18.062 1 91.38 96 GLN A O 1
ATOM 775 N N . ILE A 1 97 ? -12.867 26.516 17.328 1 94.94 97 ILE A N 1
ATOM 776 C CA . ILE A 1 97 ? -12.961 25.344 18.203 1 94.94 97 ILE A CA 1
ATOM 777 C C . ILE A 1 97 ? -11.75 25.281 19.125 1 94.94 97 ILE A C 1
ATOM 779 O O . ILE A 1 97 ? -10.617 25.469 18.672 1 94.94 97 ILE A O 1
ATOM 783 N N . LYS A 1 98 ? -12.062 25.047 20.219 1 95.06 98 LYS A N 1
ATOM 784 C CA . LYS A 1 98 ? -11 24.812 21.188 1 95.06 98 LYS A CA 1
ATOM 785 C C . LYS A 1 98 ? -10.828 23.328 21.469 1 95.06 98 LYS A C 1
ATOM 787 O O . LYS A 1 98 ? -11.789 22.625 21.797 1 95.06 98 LYS A O 1
ATOM 792 N N . VAL A 1 99 ? -9.742 22.891 21.562 1 93.06 99 VAL A N 1
ATOM 793 C CA . VAL A 1 99 ? -9.477 21.453 21.594 1 93.06 99 VAL A CA 1
ATOM 794 C C . VAL A 1 99 ? -8.367 21.156 22.594 1 93.06 99 VAL A C 1
ATOM 796 O O . VAL A 1 99 ? -7.32 21.797 22.594 1 93.06 99 VAL A O 1
ATOM 799 N N . GLU A 1 100 ? -8.789 20.359 23.281 1 93.25 100 GLU A N 1
ATOM 800 C CA . GLU A 1 100 ? -7.809 19.891 24.281 1 93.25 100 GLU A CA 1
ATOM 801 C C . GLU A 1 100 ? -6.926 18.797 23.703 1 93.25 100 GLU A C 1
ATOM 803 O O . GLU A 1 100 ? -7.426 17.812 23.156 1 93.25 100 GLU A O 1
ATOM 808 N N . THR A 1 101 ? -5.641 18.875 23.812 1 90.56 101 THR A N 1
ATOM 809 C CA . THR A 1 101 ? -4.668 17.891 23.375 1 90.56 101 THR A CA 1
ATOM 810 C C . THR A 1 101 ? -3.713 17.531 24.5 1 90.56 101 THR A C 1
ATOM 812 O O . THR A 1 101 ? -3.768 18.109 25.578 1 90.56 101 THR A O 1
ATOM 815 N N . LYS A 1 102 ? -2.922 16.516 24.219 1 87.62 102 LYS A N 1
ATOM 816 C CA . LYS A 1 102 ? -1.929 16.141 25.219 1 87.62 102 LYS A CA 1
ATOM 817 C C . LYS A 1 102 ? -0.975 17.297 25.516 1 87.62 102 LYS A C 1
ATOM 819 O O . LYS A 1 102 ? -0.478 17.422 26.641 1 87.62 102 LYS A O 1
ATOM 824 N N . GLY A 1 103 ? -0.857 18.234 24.609 1 83.81 103 GLY A N 1
ATOM 825 C CA . GLY A 1 103 ? 0.071 19.344 24.766 1 83.81 103 GLY A CA 1
ATOM 826 C C . GLY A 1 103 ? -0.606 20.641 25.188 1 83.81 103 GLY A C 1
ATOM 827 O O . GLY A 1 103 ? 0.035 21.688 25.266 1 83.81 103 GLY A O 1
ATOM 828 N N . GLY A 1 104 ? -1.858 20.547 25.578 1 87.69 104 GLY A N 1
ATOM 829 C CA . GLY A 1 104 ? -2.6 21.719 26 1 87.69 104 GLY A CA 1
ATOM 830 C C . GLY A 1 104 ? -3.766 22.047 25.094 1 87.69 104 GLY A C 1
ATOM 831 O O . GLY A 1 104 ? -4.184 21.219 24.281 1 87.69 104 GLY A O 1
ATOM 832 N N . ILE A 1 105 ? -4.117 23.031 25.266 1 90.94 105 ILE A N 1
ATOM 833 C CA . ILE A 1 105 ? -5.301 23.438 24.516 1 90.94 105 ILE A CA 1
ATOM 834 C C . ILE A 1 105 ? -4.879 24.203 23.266 1 90.94 105 ILE A C 1
ATOM 836 O O . ILE A 1 105 ? -4.039 25.109 23.344 1 90.94 105 ILE A O 1
ATOM 840 N N . ILE A 1 106 ? -5.562 23.891 22.141 1 89.25 106 ILE A N 1
ATOM 841 C CA . ILE A 1 106 ? -5.289 24.625 20.906 1 89.25 106 ILE A CA 1
ATOM 842 C C . ILE A 1 106 ? -6.594 25.172 20.328 1 89.25 106 ILE A C 1
ATOM 844 O O . ILE A 1 106 ? -7.676 24.672 20.641 1 89.25 106 ILE A O 1
ATOM 848 N N . GLU A 1 107 ? -6.359 25.984 19.578 1 93.06 107 GLU A N 1
ATOM 849 C CA . GLU A 1 107 ? -7.523 26.625 18.969 1 93.06 107 GLU A CA 1
ATOM 850 C C . GLU A 1 107 ? -7.461 26.516 17.438 1 93.06 107 GLU A C 1
ATOM 852 O O . GLU A 1 107 ? -6.426 26.797 16.844 1 93.06 107 GLU A O 1
ATOM 857 N N . LEU A 1 108 ? -8.539 26.25 16.906 1 96.25 108 LEU A N 1
ATOM 858 C CA . LEU A 1 108 ? -8.672 26.062 15.477 1 96.25 108 LEU A CA 1
ATOM 859 C C . LEU A 1 108 ? -9.766 26.969 14.906 1 96.25 108 LEU A C 1
ATOM 861 O O . LEU A 1 108 ? -10.828 27.109 15.5 1 96.25 108 LEU A O 1
ATOM 865 N N . ASP A 1 109 ? -9.484 27.5 13.836 1 96.81 109 ASP A N 1
ATOM 866 C CA . ASP A 1 109 ? -10.43 28.391 13.18 1 96.81 109 ASP A CA 1
ATOM 867 C C . ASP A 1 109 ? -10.695 27.953 11.742 1 96.81 109 ASP A C 1
ATOM 869 O O . ASP A 1 109 ? -9.781 27.906 10.914 1 96.81 109 ASP A O 1
ATOM 873 N N . ILE A 1 110 ? -11.82 27.609 11.625 1 96.44 110 ILE A N 1
ATOM 874 C CA . ILE A 1 110 ? -12.258 27.234 10.281 1 96.44 110 ILE A CA 1
ATOM 875 C C . ILE A 1 110 ? -12.711 28.469 9.516 1 96.44 110 ILE A C 1
ATOM 877 O O . ILE A 1 110 ? -13.758 29.047 9.812 1 96.44 110 ILE A O 1
ATOM 881 N N . ARG A 1 111 ? -12.039 28.688 8.406 1 92.69 111 ARG A N 1
ATOM 882 C CA . ARG A 1 111 ? -12.227 29.953 7.695 1 92.69 111 ARG A CA 1
ATOM 883 C C . ARG A 1 111 ? -13.328 29.828 6.645 1 92.69 111 ARG A C 1
ATOM 885 O O . ARG A 1 111 ? -13.758 28.719 6.316 1 92.69 111 ARG A O 1
ATOM 892 N N . ASN A 1 112 ? -13.734 30.859 6.242 1 90.5 112 ASN A N 1
ATOM 893 C CA . ASN A 1 112 ? -14.859 30.859 5.32 1 90.5 112 ASN A CA 1
ATOM 894 C C . ASN A 1 112 ? -14.508 30.203 3.994 1 90.5 112 ASN A C 1
ATOM 896 O O . ASN A 1 112 ? -15.375 29.641 3.326 1 90.5 112 ASN A O 1
ATOM 900 N N . ASP A 1 113 ? -13.234 30.344 3.686 1 91.88 113 ASP A N 1
ATOM 901 C CA . ASP A 1 113 ? -12.844 29.734 2.41 1 91.88 113 ASP A CA 1
ATOM 902 C C . ASP A 1 113 ? -12.586 28.25 2.562 1 91.88 113 ASP A C 1
ATOM 904 O O . ASP A 1 113 ? -12.18 27.578 1.606 1 91.88 113 ASP A O 1
ATOM 908 N N . GLY A 1 114 ? -12.875 27.875 3.664 1 90.62 114 GLY A N 1
ATOM 909 C CA . GLY A 1 114 ? -12.789 26.438 3.928 1 90.62 114 GLY A CA 1
ATOM 910 C C . GLY A 1 114 ? -11.438 26.031 4.488 1 90.62 114 GLY A C 1
ATOM 911 O O . GLY A 1 114 ? -11.273 24.891 4.934 1 90.62 114 GLY A O 1
ATOM 912 N N . GLN A 1 115 ? -10.453 26.953 4.43 1 96.94 115 GLN A N 1
ATOM 913 C CA . GLN A 1 115 ? -9.148 26.625 5.008 1 96.94 115 GLN A CA 1
ATOM 914 C C . GLN A 1 115 ? -9.188 26.703 6.531 1 96.94 115 GLN A C 1
ATOM 916 O O . GLN A 1 115 ? -10.094 27.312 7.105 1 96.94 115 GLN A O 1
ATOM 921 N N . ILE A 1 116 ? -8.297 25.922 7.043 1 96.44 116 ILE A N 1
ATOM 922 C CA . ILE A 1 116 ? -8.312 25.828 8.5 1 96.44 116 ILE A CA 1
ATOM 923 C C . ILE A 1 116 ? -7.035 26.453 9.07 1 96.44 116 ILE A C 1
ATOM 925 O O . ILE A 1 116 ? -5.93 26.094 8.656 1 96.44 116 ILE A O 1
ATOM 929 N N . SER A 1 117 ? -7.211 27.266 9.961 1 97.69 117 SER A N 1
ATOM 930 C CA . SER A 1 117 ? -6.102 27.938 10.625 1 97.69 117 SER A CA 1
ATOM 931 C C . SER A 1 117 ? -5.859 27.375 12.023 1 97.69 117 SER A C 1
ATOM 933 O O . SER A 1 117 ? -6.805 27.156 12.781 1 97.69 117 SER A O 1
ATOM 935 N N . VAL A 1 118 ? -4.781 27.297 12.266 1 96.75 118 VAL A N 1
ATOM 936 C CA . VAL A 1 118 ? -4.352 26.75 13.547 1 96.75 118 VAL A CA 1
ATOM 937 C C . VAL A 1 118 ? -3.414 27.734 14.242 1 96.75 118 VAL A C 1
ATOM 939 O O . VAL A 1 118 ? -2.463 28.234 13.633 1 96.75 118 VAL A O 1
ATOM 942 N N . ASP A 1 119 ? -3.715 28.078 15.383 1 96.25 119 ASP A N 1
ATOM 943 C CA . ASP A 1 119 ? -2.82 28.859 16.234 1 96.25 119 ASP A CA 1
ATOM 944 C C . ASP A 1 119 ? -1.706 27.984 16.797 1 96.25 119 ASP A C 1
ATOM 946 O O . ASP A 1 119 ? -1.938 27.188 17.719 1 96.25 119 ASP A O 1
ATOM 950 N N . MET A 1 120 ? -0.495 28.172 16.359 1 93.06 120 MET A N 1
ATOM 951 C CA . MET A 1 120 ? 0.617 27.266 16.625 1 93.06 120 MET A CA 1
ATOM 952 C C . MET A 1 120 ? 1.432 27.75 17.828 1 93.06 120 MET A C 1
ATOM 954 O O . MET A 1 120 ? 2.436 27.125 18.188 1 93.06 120 MET A O 1
ATOM 958 N N . GLY A 1 121 ? 0.879 28.969 18.344 1 93.56 121 GLY A N 1
ATOM 959 C CA . GLY A 1 121 ? 1.597 29.547 19.453 1 93.56 121 GLY A CA 1
ATOM 960 C C . GLY A 1 121 ? 2.838 30.312 19.031 1 93.56 121 GLY A C 1
ATOM 961 O O . GLY A 1 121 ? 3.24 30.266 17.875 1 93.56 121 GLY A O 1
ATOM 962 N N . PRO A 1 122 ? 3.381 31.062 19.969 1 94.31 122 PRO A N 1
ATOM 963 C CA . PRO A 1 122 ? 4.586 31.828 19.656 1 94.31 122 PRO A CA 1
ATOM 964 C C . PRO A 1 122 ? 5.824 30.953 19.484 1 94.31 122 PRO A C 1
ATOM 966 O O . PRO A 1 122 ? 5.973 29.938 20.172 1 94.31 122 PRO A O 1
ATOM 969 N N . PRO A 1 123 ? 6.688 31.297 18.656 1 93.94 123 PRO A N 1
ATOM 970 C CA . PRO A 1 123 ? 7.957 30.578 18.516 1 93.94 123 PRO A CA 1
ATOM 971 C C . PRO A 1 123 ? 8.953 30.891 19.625 1 93.94 123 PRO A C 1
ATOM 973 O O . PRO A 1 123 ? 8.82 31.922 20.297 1 93.94 123 PRO A O 1
ATOM 976 N N . ARG A 1 124 ? 9.688 30 19.672 1 94.5 124 ARG A N 1
ATOM 977 C CA . ARG A 1 124 ? 10.789 30.25 20.594 1 94.5 124 ARG A CA 1
ATOM 978 C C . ARG A 1 124 ? 12.117 30.359 19.859 1 94.5 124 ARG A C 1
ATOM 980 O O . ARG A 1 124 ? 12.469 29.484 19.062 1 94.5 124 ARG A O 1
ATOM 987 N N . LEU A 1 125 ? 12.875 31.375 20.297 1 89.62 125 LEU A N 1
ATOM 988 C CA . LEU A 1 125 ? 14.07 31.703 19.531 1 89.62 125 LEU A CA 1
ATOM 989 C C . LEU A 1 125 ? 15.312 31.656 20.406 1 89.62 125 LEU A C 1
ATOM 991 O O . LEU A 1 125 ? 16.438 31.688 19.906 1 89.62 125 LEU A O 1
ATOM 995 N N . VAL A 1 126 ? 14.984 31.703 21.578 1 92.5 126 VAL A N 1
ATOM 996 C CA . VAL A 1 126 ? 16.125 31.562 22.484 1 92.5 126 VAL A CA 1
ATOM 997 C C . VAL A 1 126 ? 16.656 30.141 22.438 1 92.5 126 VAL A C 1
ATOM 999 O O . VAL A 1 126 ? 15.906 29.188 22.625 1 92.5 126 VAL A O 1
ATOM 1002 N N . PRO A 1 127 ? 18 30.016 22.219 1 96.56 127 PRO A N 1
ATOM 1003 C CA . PRO A 1 127 ? 18.609 28.703 21.969 1 96.56 127 PRO A CA 1
ATOM 1004 C C . PRO A 1 127 ? 18.266 27.688 23.062 1 96.56 127 PRO A C 1
ATOM 1006 O O . PRO A 1 127 ? 17.953 26.531 22.75 1 96.56 127 PRO A O 1
ATOM 1009 N N . ALA A 1 128 ? 18.234 28.062 24.109 1 92.5 128 ALA A N 1
ATOM 1010 C CA . ALA A 1 128 ? 17.953 27.125 25.203 1 92.5 128 ALA A CA 1
ATOM 1011 C C . ALA A 1 128 ? 16.531 26.594 25.109 1 92.5 128 ALA A C 1
ATOM 1013 O O . ALA A 1 128 ? 16.266 25.453 25.484 1 92.5 128 ALA A O 1
ATOM 1014 N N . ASP A 1 129 ? 15.648 27.312 24.672 1 91.31 129 ASP A N 1
ATOM 1015 C CA . ASP A 1 129 ? 14.25 26.922 24.562 1 91.31 129 ASP A CA 1
ATOM 1016 C C . ASP A 1 129 ? 14.008 26.125 23.266 1 91.31 129 ASP A C 1
ATOM 1018 O O . ASP A 1 129 ? 12.93 25.562 23.078 1 91.31 129 ASP A O 1
ATOM 1022 N N . ILE A 1 130 ? 14.891 26.109 22.438 1 92.19 130 ILE A N 1
ATOM 1023 C CA . ILE A 1 130 ? 14.812 25.359 21.188 1 92.19 130 ILE A CA 1
ATOM 102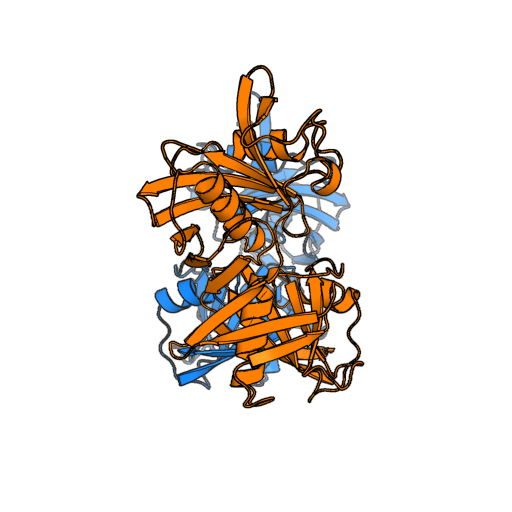4 C C . ILE A 1 130 ? 15.516 24.016 21.344 1 92.19 130 ILE A C 1
ATOM 1026 O O . ILE A 1 130 ? 15.242 23.062 20.609 1 92.19 130 ILE A O 1
ATOM 1030 N N . PRO A 1 131 ? 16.078 23.781 22.281 1 91.81 131 PRO A N 1
ATOM 1031 C CA . PRO A 1 131 ? 17.234 22.984 22.656 1 91.81 131 PRO A CA 1
ATOM 1032 C C . PRO A 1 131 ? 18.312 22.953 21.562 1 91.81 131 PRO A C 1
ATOM 1034 O O . PRO A 1 131 ? 18.5 21.938 20.906 1 91.81 131 PRO A O 1
ATOM 1037 N N . PHE A 1 132 ? 19.062 24.125 21.531 1 90.44 132 PHE A N 1
ATOM 1038 C CA . PHE A 1 132 ? 20.141 24.391 20.594 1 90.44 132 PHE A CA 1
ATOM 1039 C C . PHE A 1 132 ? 21.328 25.016 21.312 1 90.44 132 PHE A C 1
ATOM 1041 O O . PHE A 1 132 ? 21.172 25.969 22.094 1 90.44 132 PHE A O 1
ATOM 1048 N N . GLN A 1 133 ? 22.391 24.484 21.047 1 96.06 133 GLN A N 1
ATOM 1049 C CA . GLN A 1 133 ? 23.562 24.969 21.766 1 96.06 133 GLN A CA 1
ATOM 1050 C C . GLN A 1 133 ? 24.172 26.188 21.078 1 96.06 133 GLN A C 1
ATOM 1052 O O . GLN A 1 133 ? 24.797 26.062 20.016 1 96.06 133 GLN A O 1
ATOM 1057 N N . ALA A 1 134 ? 24.062 27.219 21.75 1 90.44 134 ALA A N 1
ATOM 1058 C CA . ALA A 1 134 ? 24.656 28.484 21.297 1 90.44 134 ALA A CA 1
ATOM 1059 C C . ALA A 1 134 ? 24.828 29.453 22.453 1 90.44 134 ALA A C 1
ATOM 1061 O O . ALA A 1 134 ? 24.062 29.438 23.422 1 90.44 134 ALA A O 1
ATOM 1062 N N . THR A 1 135 ? 25.781 30.359 22.328 1 90.81 135 THR A N 1
ATOM 1063 C CA . THR A 1 135 ? 26.156 31.234 23.438 1 90.81 135 THR A CA 1
ATOM 1064 C C . THR A 1 135 ? 25.141 32.375 23.609 1 90.81 135 THR A C 1
ATOM 1066 O O . THR A 1 135 ? 24.828 32.781 24.734 1 90.81 135 THR A O 1
ATOM 1069 N N . GLU A 1 136 ? 24.859 32.594 22.531 1 90.44 136 GLU A N 1
ATOM 1070 C CA . GLU A 1 136 ? 23.859 33.656 22.578 1 90.44 136 GLU A CA 1
ATOM 1071 C C . GLU A 1 136 ? 22.875 33.531 21.406 1 90.44 136 GLU A C 1
ATOM 1073 O O . GLU A 1 136 ? 23.156 32.875 20.406 1 90.44 136 GLU A O 1
ATOM 1078 N N . GLN A 1 137 ? 21.594 34.25 21.531 1 90.88 137 GLN A N 1
ATOM 1079 C CA . GLN A 1 137 ? 20.578 34.219 20.484 1 90.88 137 GLN A CA 1
ATOM 1080 C C . GLN A 1 137 ? 21.016 35.031 19.281 1 90.88 137 GLN A C 1
ATOM 1082 O O . GLN A 1 137 ? 21.547 36.125 19.422 1 90.88 137 GLN A O 1
ATOM 1087 N N . ALA A 1 138 ? 21.094 34.156 18.25 1 87.25 138 ALA A N 1
ATOM 1088 C CA . ALA A 1 138 ? 21.453 34.781 16.984 1 87.25 138 ALA A CA 1
ATOM 1089 C C . ALA A 1 138 ? 20.453 34.469 15.891 1 87.25 138 ALA A C 1
ATOM 1091 O O . ALA A 1 138 ? 19.672 33.531 16.016 1 87.25 138 ALA A O 1
ATOM 1092 N N . LEU A 1 139 ? 20.297 35.75 14.984 1 93.81 139 LEU A N 1
ATOM 1093 C CA . LEU A 1 139 ? 19.406 35.5 13.859 1 93.81 139 LEU A CA 1
ATOM 1094 C C . LEU A 1 139 ? 19.906 34.344 13.016 1 93.81 139 LEU A C 1
ATOM 1096 O O . LEU A 1 139 ? 19.125 33.656 12.367 1 93.81 139 LEU A O 1
ATOM 1100 N N . SER A 1 140 ? 21.312 33.938 12.922 1 95.88 140 SER A N 1
ATOM 1101 C CA . SER A 1 140 ? 21.984 32.906 12.141 1 95.88 140 SER A CA 1
ATOM 1102 C C . SER A 1 140 ? 23.156 32.312 12.906 1 95.88 140 SER A C 1
ATOM 1104 O O . SER A 1 140 ? 23.875 33.031 13.609 1 95.88 140 SER A O 1
ATOM 1106 N N . TYR A 1 141 ? 23.172 31 12.812 1 94.62 141 TYR A N 1
ATOM 1107 C CA . TYR A 1 141 ? 24.266 30.297 13.477 1 94.62 141 TYR A CA 1
ATOM 1108 C C . TYR A 1 141 ? 25.109 29.531 12.469 1 94.62 141 TYR A C 1
ATOM 1110 O O . TYR A 1 141 ? 24.594 28.938 11.523 1 94.62 141 TYR A O 1
ATOM 1118 N N . SER A 1 142 ? 26.359 29.672 12.719 1 95.88 142 SER A N 1
ATOM 1119 C CA . SER A 1 142 ? 27.281 28.922 11.859 1 95.88 142 SER A CA 1
ATOM 1120 C C . SER A 1 142 ? 27.578 27.547 12.43 1 95.88 142 SER A C 1
ATOM 1122 O O . SER A 1 142 ? 28.062 27.422 13.555 1 95.88 142 SER A O 1
ATOM 1124 N N . LEU A 1 143 ? 27.141 26.5 11.531 1 92.44 143 LEU A N 1
ATOM 1125 C CA . LEU A 1 143 ? 27.359 25.125 11.945 1 92.44 143 LEU A CA 1
ATOM 1126 C C . LEU A 1 143 ? 28.375 24.438 11.031 1 92.44 143 LEU A C 1
ATOM 1128 O O . LEU A 1 143 ? 28.328 24.594 9.812 1 92.44 143 LEU A O 1
ATOM 1132 N N . ASP A 1 144 ? 29.25 24 11.836 1 96.44 144 ASP A N 1
ATOM 1133 C CA . ASP A 1 144 ? 30.172 23.156 11.078 1 96.44 144 ASP A CA 1
ATOM 1134 C C . ASP A 1 144 ? 29.594 21.766 10.844 1 96.44 144 ASP A C 1
ATOM 1136 O O . ASP A 1 144 ? 29.391 21.016 11.797 1 96.44 144 ASP A O 1
ATOM 1140 N N . VAL A 1 145 ? 29.359 21.297 9.406 1 93.12 145 VAL A N 1
ATOM 1141 C CA . VAL A 1 145 ? 28.812 20 9.031 1 93.12 145 VAL A CA 1
ATOM 1142 C C . VAL A 1 145 ? 29.781 19.297 8.07 1 93.12 145 VAL A C 1
ATOM 1144 O O . VAL A 1 145 ? 29.828 19.625 6.883 1 93.12 145 VAL A O 1
ATOM 1147 N N . ASP A 1 146 ? 30.484 18.547 8.711 1 92.06 146 ASP A N 1
ATOM 1148 C CA . ASP A 1 146 ? 31.484 17.766 7.98 1 92.06 146 ASP A CA 1
ATOM 1149 C C . ASP A 1 146 ? 32.469 18.672 7.254 1 92.06 146 ASP A C 1
ATOM 1151 O O . ASP A 1 146 ? 32.75 18.469 6.07 1 92.06 146 ASP A O 1
ATOM 1155 N N . GLY A 1 147 ? 32.781 19.656 8.047 1 86.5 147 GLY A N 1
ATOM 1156 C CA . GLY A 1 147 ? 33.812 20.531 7.543 1 86.5 147 GLY A CA 1
ATOM 1157 C C . GLY A 1 147 ? 33.281 21.688 6.723 1 86.5 147 GLY A C 1
ATOM 1158 O O . GLY A 1 147 ? 34.031 22.547 6.266 1 86.5 147 GLY A O 1
ATOM 1159 N N . GLN A 1 148 ? 32.156 21.562 6.52 1 93.06 148 GLN A N 1
ATOM 1160 C CA . GLN A 1 148 ? 31.516 22.641 5.781 1 93.06 148 GLN A CA 1
ATOM 1161 C C . GLN A 1 148 ? 30.703 23.531 6.715 1 93.06 148 GLN A C 1
ATOM 1163 O O . GLN A 1 148 ? 29.938 23.031 7.535 1 93.06 148 GLN A O 1
ATOM 1168 N N . THR A 1 149 ? 30.859 24.625 6.492 1 90.06 149 THR A N 1
ATOM 1169 C CA . THR A 1 149 ? 30.125 25.562 7.344 1 90.06 149 THR A CA 1
ATOM 1170 C C . THR A 1 149 ? 28.75 25.859 6.754 1 90.06 149 THR A C 1
ATOM 1172 O O . THR A 1 149 ? 28.656 26.281 5.602 1 90.06 149 THR A O 1
ATOM 1175 N N . VAL A 1 150 ? 28.016 25.812 7.527 1 95.12 150 VAL A N 1
ATOM 1176 C CA . VAL A 1 150 ? 26.625 26.031 7.125 1 95.12 150 VAL A CA 1
ATOM 1177 C C . VAL A 1 150 ? 25.984 27.078 8.031 1 95.12 150 VAL A C 1
ATOM 1179 O O . VAL A 1 150 ? 26.156 27.031 9.258 1 95.12 150 VAL A O 1
ATOM 1182 N N . GLU A 1 151 ? 25.188 28.031 7.645 1 95.31 151 GLU A N 1
ATOM 1183 C CA . GLU A 1 151 ? 24.453 29.047 8.391 1 95.31 151 GLU A CA 1
ATOM 1184 C C . GLU A 1 151 ? 22.969 28.703 8.477 1 95.31 151 GLU A C 1
ATOM 1186 O O . GLU A 1 151 ? 22.344 28.375 7.469 1 95.31 151 GLU A O 1
ATOM 1191 N N . LEU A 1 152 ? 22.594 28.594 9.516 1 94.44 152 LEU A N 1
ATOM 1192 C CA . LEU A 1 152 ? 21.188 28.234 9.672 1 94.44 152 LEU A CA 1
ATOM 1193 C C . LEU A 1 152 ? 20.562 28.984 10.844 1 94.44 152 LEU A C 1
ATOM 1195 O O . LEU A 1 152 ? 21.281 29.484 11.711 1 94.44 152 LEU A O 1
ATOM 1199 N N . ALA A 1 153 ? 19.156 29.281 10.914 1 96.94 153 ALA A N 1
ATOM 1200 C CA . ALA A 1 153 ? 18.344 29.766 12.031 1 96.94 153 ALA A CA 1
ATOM 1201 C C . ALA A 1 153 ? 17.844 28.609 12.898 1 96.94 153 ALA A C 1
ATOM 1203 O O . ALA A 1 153 ? 17.641 27.5 12.398 1 96.94 153 ALA A O 1
ATOM 1204 N N . ALA A 1 154 ? 17.766 28.703 13.945 1 96.62 154 ALA A N 1
ATOM 1205 C CA . ALA A 1 154 ? 17.219 27.719 14.867 1 96.62 154 ALA A CA 1
ATOM 1206 C C . ALA A 1 154 ? 15.953 28.25 15.547 1 96.62 154 ALA A C 1
ATOM 1208 O O . ALA A 1 154 ? 15.977 29.328 16.156 1 96.62 154 ALA A O 1
ATOM 1209 N N . VAL A 1 155 ? 14.828 27.609 15.422 1 97 155 VAL A N 1
ATOM 1210 C CA . VAL A 1 155 ? 13.516 28.031 15.898 1 97 155 VAL A CA 1
ATOM 1211 C C . VAL A 1 155 ? 12.797 26.844 16.562 1 97 155 VAL A C 1
ATOM 1213 O O . VAL A 1 155 ? 12.914 25.719 16.094 1 97 155 VAL A O 1
ATOM 1216 N N . SER A 1 156 ? 12.117 27.031 17.531 1 94.94 156 SER A N 1
ATOM 1217 C CA . SER A 1 156 ? 11.273 26 18.094 1 94.94 156 SER A CA 1
ATOM 1218 C C . SER A 1 156 ? 9.797 26.359 18 1 94.94 156 SER A C 1
ATOM 1220 O O . SER A 1 156 ? 9.406 27.484 18.328 1 94.94 156 SER A O 1
ATOM 1222 N N . MET A 1 157 ? 9.008 25.531 17.5 1 93.56 157 MET A N 1
ATOM 1223 C CA . MET A 1 157 ? 7.555 25.625 17.516 1 93.56 157 MET A CA 1
ATOM 1224 C C . MET A 1 157 ? 6.949 24.609 18.484 1 93.56 157 MET A C 1
ATOM 1226 O O . MET A 1 157 ? 5.855 24.094 18.234 1 93.56 157 MET A O 1
ATOM 1230 N N . GLY A 1 158 ? 7.496 24.5 19.5 1 86.38 158 GLY A N 1
ATOM 1231 C CA . GLY A 1 158 ? 7.238 23.391 20.406 1 86.38 158 GLY A CA 1
ATOM 1232 C C . GLY A 1 158 ? 8.141 22.188 20.156 1 86.38 158 GLY A C 1
ATOM 1233 O O . GLY A 1 158 ? 8.266 21.312 21.016 1 86.38 158 GLY A O 1
ATOM 1234 N N . ASN A 1 159 ? 8.68 22.156 19.078 1 91.12 159 ASN A N 1
ATOM 1235 C CA . ASN A 1 159 ? 9.742 21.266 18.656 1 91.12 159 ASN A CA 1
ATOM 1236 C C . ASN A 1 159 ? 10.812 22 17.844 1 91.12 159 ASN A C 1
ATOM 1238 O O . ASN A 1 159 ? 10.523 23.016 17.203 1 91.12 159 ASN A O 1
ATOM 1242 N N . PRO A 1 160 ? 11.953 21.5 17.891 1 95.19 160 PRO A N 1
ATOM 1243 C CA . PRO A 1 160 ? 13.078 22.25 17.312 1 95.19 160 PRO A CA 1
ATOM 1244 C C . PRO A 1 160 ? 13.094 22.203 15.789 1 95.19 160 PRO A C 1
ATOM 1246 O O . PRO A 1 160 ? 12.828 21.156 15.195 1 95.19 160 PRO A O 1
ATOM 1249 N N . HIS A 1 161 ? 13.5 23.344 15.25 1 97.81 161 HIS A N 1
ATOM 1250 C CA . HIS A 1 161 ? 13.641 23.453 13.805 1 97.81 161 HIS A CA 1
ATOM 1251 C C . HIS A 1 161 ? 14.883 24.266 13.438 1 97.81 161 HIS A C 1
ATOM 1253 O O . HIS A 1 161 ? 15.125 25.328 14 1 97.81 161 HIS A O 1
ATOM 1259 N N . ALA A 1 162 ? 15.719 23.656 12.562 1 97.69 162 ALA A N 1
ATOM 1260 C CA . ALA A 1 162 ? 16.797 24.359 11.875 1 97.69 162 ALA A CA 1
ATOM 1261 C C . ALA A 1 162 ? 16.375 24.75 10.453 1 97.69 162 ALA A C 1
ATOM 1263 O O . ALA A 1 162 ? 15.867 23.906 9.711 1 97.69 162 ALA A O 1
ATOM 1264 N N . VAL A 1 163 ? 16.578 26.047 10.203 1 98.5 163 VAL A N 1
ATOM 1265 C CA . VAL A 1 163 ? 16.125 26.516 8.891 1 98.5 163 VAL A CA 1
ATOM 1266 C C . VAL A 1 163 ? 17.312 27.125 8.133 1 98.5 163 VAL A C 1
ATOM 1268 O O . VAL A 1 163 ? 17.969 28.047 8.617 1 98.5 163 VAL A O 1
ATOM 1271 N N . LEU A 1 164 ? 17.562 26.531 6.938 1 96.75 164 LEU A N 1
ATOM 1272 C CA . LEU A 1 164 ? 18.594 27.016 6.027 1 96.75 164 LEU A CA 1
ATOM 1273 C C . LEU A 1 164 ? 17.969 27.641 4.785 1 96.75 164 LEU A C 1
ATOM 1275 O O . LEU A 1 164 ? 16.984 27.125 4.246 1 96.75 164 LEU A O 1
ATOM 1279 N N . ARG A 1 165 ? 18.609 28.766 4.547 1 97.75 165 ARG A N 1
ATOM 1280 C CA . ARG A 1 165 ? 18.203 29.359 3.279 1 97.75 165 ARG A CA 1
ATOM 1281 C C . ARG A 1 165 ? 19 28.781 2.121 1 97.75 165 ARG A C 1
ATOM 1283 O O . ARG A 1 165 ? 20.234 28.625 2.221 1 97.75 165 ARG A O 1
ATOM 1290 N N . VAL A 1 166 ? 18.344 28.484 1.071 1 98.12 166 VAL A N 1
ATOM 1291 C CA . VAL A 1 166 ? 19 27.906 -0.088 1 98.12 166 VAL A CA 1
ATOM 1292 C C . VAL A 1 166 ? 18.672 28.719 -1.338 1 98.12 166 VAL A C 1
ATOM 1294 O O . VAL A 1 166 ? 17.656 29.422 -1.377 1 98.12 166 VAL A O 1
ATOM 1297 N N . ASP A 1 167 ? 19.516 28.516 -2.285 1 97.06 167 ASP A N 1
ATOM 1298 C CA . ASP A 1 167 ? 19.375 29.344 -3.48 1 97.06 167 ASP A CA 1
ATOM 1299 C C . ASP A 1 167 ? 18.516 28.641 -4.531 1 97.06 167 ASP A C 1
ATOM 1301 O O . ASP A 1 167 ? 18.062 29.281 -5.484 1 97.06 167 ASP A O 1
ATOM 1305 N N . ASP A 1 168 ? 18.297 27.438 -4.273 1 96.75 168 ASP A N 1
ATOM 1306 C CA . ASP A 1 168 ? 17.484 26.656 -5.191 1 96.75 168 ASP A CA 1
ATOM 1307 C C . ASP A 1 168 ? 16.828 25.469 -4.48 1 96.75 168 ASP A C 1
ATOM 1309 O O . ASP A 1 168 ? 17.531 24.609 -3.955 1 96.75 168 ASP A O 1
ATOM 1313 N N . ILE A 1 169 ? 15.641 25.375 -4.582 1 97.31 169 ILE A N 1
ATOM 1314 C CA . ILE A 1 169 ? 14.883 24.391 -3.814 1 97.31 169 ILE A CA 1
ATOM 1315 C C . ILE A 1 169 ? 15.109 23 -4.391 1 97.31 169 ILE A C 1
ATOM 1317 O O . ILE A 1 169 ? 15.102 22 -3.66 1 97.31 169 ILE A O 1
ATOM 1321 N N . ASN A 1 170 ? 15.133 22.953 -5.707 1 96.81 170 ASN A N 1
ATOM 1322 C CA . ASN A 1 170 ? 15.258 21.688 -6.398 1 96.81 170 ASN A CA 1
ATOM 1323 C C . ASN A 1 170 ? 16.594 21.016 -6.094 1 96.81 170 ASN A C 1
ATOM 1325 O O . ASN A 1 170 ? 16.688 19.781 -6.105 1 96.81 170 ASN A O 1
ATOM 1329 N N . SER A 1 171 ? 17.562 21.672 -5.801 1 96.5 171 SER A N 1
ATOM 1330 C CA . SER A 1 171 ? 18.875 21.094 -5.531 1 96.5 171 SER A CA 1
ATOM 1331 C C . SER A 1 171 ? 19.25 21.234 -4.059 1 96.5 171 SER A C 1
ATOM 1333 O O . SER A 1 171 ? 20.422 21.078 -3.691 1 96.5 171 SER A O 1
ATOM 1335 N N . ALA A 1 172 ? 18.234 21.656 -3.295 1 97.12 172 ALA A N 1
ATOM 1336 C CA . ALA A 1 172 ? 18.484 21.766 -1.859 1 97.12 172 ALA A CA 1
ATOM 1337 C C . ALA A 1 172 ? 19.047 20.469 -1.297 1 97.12 172 ALA A C 1
ATOM 1339 O O . ALA A 1 172 ? 18.547 19.391 -1.604 1 97.12 172 ALA A O 1
ATOM 1340 N N . PRO A 1 173 ? 19.969 20.578 -0.603 1 96.5 173 PRO A N 1
ATOM 1341 C CA . PRO A 1 173 ? 20.641 19.359 -0.137 1 96.5 173 PRO A CA 1
ATOM 1342 C C . PRO A 1 173 ? 19.953 18.719 1.068 1 96.5 173 PRO A C 1
ATOM 1344 O O . PRO A 1 173 ? 20.609 18.453 2.082 1 96.5 173 PRO A O 1
ATOM 1347 N N . VAL A 1 174 ? 18.797 18.375 0.977 1 97.69 174 VAL A N 1
ATOM 1348 C CA . VAL A 1 174 ? 17.938 17.875 2.057 1 97.69 174 VAL A CA 1
ATOM 1349 C C . VAL A 1 174 ? 18.469 16.531 2.551 1 97.69 174 VAL A C 1
ATOM 1351 O O . VAL A 1 174 ? 18.625 16.328 3.756 1 97.69 174 VAL A O 1
ATOM 1354 N N . HIS A 1 175 ? 18.688 15.641 1.618 1 95.75 175 HIS A N 1
ATOM 1355 C CA . HIS A 1 175 ? 19.078 14.289 2.008 1 95.75 175 HIS A CA 1
ATOM 1356 C C . HIS A 1 175 ? 20.547 14.234 2.422 1 95.75 175 HIS A C 1
ATOM 1358 O O . HIS A 1 175 ? 20.938 13.383 3.225 1 95.75 175 HIS A O 1
ATOM 1364 N N . ALA A 1 176 ? 21.312 15.133 1.929 1 94.94 176 ALA A N 1
ATOM 1365 C CA . ALA A 1 176 ? 22.719 15.133 2.281 1 94.94 176 ALA A CA 1
ATOM 1366 C C . ALA A 1 176 ? 22.953 15.828 3.621 1 94.94 176 ALA A C 1
ATOM 1368 O O . ALA A 1 176 ? 23.719 15.344 4.457 1 94.94 176 ALA A O 1
ATOM 1369 N N . LEU A 1 177 ? 22.203 16.844 3.711 1 97.12 177 LEU A N 1
ATOM 1370 C CA . LEU A 1 177 ? 22.484 17.656 4.895 1 97.12 177 LEU A CA 1
ATOM 1371 C C . LEU A 1 177 ? 21.469 17.391 5.992 1 97.12 177 LEU A C 1
ATOM 1373 O O . LEU A 1 177 ? 21.766 17.516 7.18 1 97.12 177 LEU A O 1
ATOM 1377 N N . GLY A 1 178 ? 20.312 17.062 5.66 1 96.81 178 GLY A N 1
ATOM 1378 C CA . GLY A 1 178 ? 19.219 16.875 6.598 1 96.81 178 GLY A CA 1
ATOM 1379 C C . GLY A 1 178 ? 19.578 15.969 7.762 1 96.81 178 GLY A C 1
ATOM 1380 O O . GLY A 1 178 ? 19.547 16.391 8.922 1 96.81 178 GLY A O 1
ATOM 1381 N N . PRO A 1 179 ? 19.938 14.773 7.352 1 97.81 179 PRO A N 1
ATOM 1382 C CA . PRO A 1 179 ? 20.25 13.852 8.445 1 97.81 179 PRO A CA 1
ATOM 1383 C C . PRO A 1 179 ? 21.422 14.336 9.305 1 97.81 179 PRO A C 1
ATOM 1385 O O . PRO A 1 179 ? 21.438 14.102 10.516 1 97.81 179 PRO A O 1
ATOM 1388 N N . LYS A 1 180 ? 22.391 14.859 8.648 1 97.75 180 LYS A N 1
ATOM 1389 C CA . LYS A 1 180 ? 23.578 15.289 9.391 1 97.75 180 LYS A CA 1
ATOM 1390 C C . LYS A 1 180 ? 23.234 16.422 10.359 1 97.75 180 LYS A C 1
ATOM 1392 O O . LYS A 1 180 ? 23.688 16.422 11.508 1 97.75 180 LYS A O 1
ATOM 1397 N N . ILE A 1 181 ? 22.406 17.359 9.984 1 95.19 181 ILE A N 1
ATOM 1398 C CA . ILE A 1 181 ? 22 18.453 10.852 1 95.19 181 ILE A CA 1
ATOM 1399 C C . ILE A 1 181 ? 21.047 17.938 11.922 1 95.19 181 ILE A C 1
ATOM 1401 O O . ILE A 1 181 ? 21.109 18.359 13.078 1 95.19 181 ILE A O 1
ATOM 1405 N N . GLU A 1 182 ? 20.156 17.094 11.5 1 97.69 182 GLU A N 1
ATOM 1406 C CA . GLU A 1 182 ? 19.234 16.5 12.445 1 97.69 182 GLU A CA 1
ATOM 1407 C C . GLU A 1 182 ? 19.953 15.984 13.68 1 97.69 182 GLU A C 1
ATOM 1409 O O . GLU A 1 182 ? 19.484 16.156 14.805 1 97.69 182 GLU A O 1
ATOM 1414 N N . HIS A 1 183 ? 21.062 15.461 13.375 1 97.44 183 HIS A N 1
ATOM 1415 C CA . HIS A 1 183 ? 21.766 14.797 14.469 1 97.44 183 HIS A CA 1
ATOM 1416 C C . HIS A 1 183 ? 22.984 15.602 14.914 1 97.44 183 HIS A C 1
ATOM 1418 O O . HIS A 1 183 ? 23.828 15.094 15.641 1 97.44 183 HIS A O 1
ATOM 1424 N N . HIS A 1 184 ? 23.156 16.797 14.406 1 97.19 184 HIS A N 1
ATOM 1425 C CA . HIS A 1 184 ? 24.297 17.625 14.75 1 97.19 184 HIS A CA 1
ATOM 1426 C C . HIS A 1 184 ? 24.406 17.828 16.266 1 97.19 184 HIS A C 1
ATOM 1428 O O . HIS A 1 184 ? 23.391 18.031 16.938 1 97.19 184 HIS A O 1
ATOM 1434 N N . PRO A 1 185 ? 25.422 17.844 16.844 1 93.06 185 PRO A N 1
ATOM 1435 C CA . PRO A 1 185 ? 25.578 17.859 18.297 1 93.06 185 PRO A CA 1
ATOM 1436 C C . PRO A 1 185 ? 25.031 19.141 18.938 1 93.06 185 PRO A C 1
ATOM 1438 O O . PRO A 1 185 ? 24.672 19.141 20.109 1 93.06 185 PRO A O 1
ATOM 1441 N N . ARG A 1 186 ? 25 20.078 18.109 1 96.25 186 ARG A N 1
ATOM 1442 C CA . ARG A 1 186 ? 24.484 21.328 18.656 1 96.25 186 ARG A CA 1
ATOM 1443 C C . ARG A 1 186 ? 22.969 21.281 18.812 1 96.25 186 ARG A C 1
ATOM 1445 O O . ARG A 1 186 ? 22.375 22.203 19.375 1 96.25 186 ARG A O 1
ATOM 1452 N N . PHE A 1 187 ? 22.281 20.219 18.344 1 96 187 PHE A N 1
ATOM 1453 C CA . PHE A 1 187 ? 20.859 19.938 18.578 1 96 187 PHE A CA 1
ATOM 1454 C C . PHE A 1 187 ? 20.688 18.641 19.375 1 96 187 PHE A C 1
ATOM 1456 O O . PHE A 1 187 ? 20.328 17.609 18.812 1 96 187 PHE A O 1
ATOM 1463 N N . PRO A 1 188 ? 20.938 18.797 20.594 1 94.5 188 PRO A N 1
ATOM 1464 C CA . PRO A 1 188 ? 20.953 17.578 21.406 1 94.5 188 PRO A CA 1
ATOM 1465 C C . PRO A 1 188 ? 19.641 16.797 21.344 1 94.5 188 PRO A C 1
ATOM 1467 O O . PRO A 1 188 ? 19.625 15.586 21.547 1 94.5 188 PRO A O 1
ATOM 1470 N N . ALA A 1 189 ? 18.531 17.484 21.109 1 92.31 189 ALA A N 1
ATOM 1471 C CA . ALA A 1 189 ? 17.25 16.797 20.969 1 92.31 189 ALA A CA 1
ATOM 1472 C C . ALA A 1 189 ? 16.891 16.609 19.5 1 92.31 189 ALA A C 1
ATOM 1474 O O . ALA A 1 189 ? 15.711 16.438 19.156 1 92.31 189 ALA A O 1
ATOM 1475 N N . ARG A 1 190 ? 17.875 16.594 18.766 1 94.19 190 ARG A N 1
ATOM 1476 C CA . ARG A 1 190 ? 17.703 16.516 17.312 1 94.19 190 ARG A CA 1
ATOM 1477 C C . ARG A 1 190 ? 16.828 17.641 16.797 1 94.19 190 ARG A C 1
ATOM 1479 O O . ARG A 1 190 ? 16.422 18.516 17.562 1 94.19 190 ARG A O 1
ATOM 1486 N N . VAL A 1 191 ? 16.625 17.562 15.516 1 97.06 191 VAL A N 1
ATOM 1487 C CA . VAL A 1 191 ? 15.961 18.75 15.008 1 97.06 191 VAL A CA 1
ATOM 1488 C C . VAL A 1 191 ? 15.367 18.469 13.633 1 97.06 191 VAL A C 1
ATOM 1490 O O . VAL A 1 191 ? 15.883 17.625 12.891 1 97.06 191 VAL A O 1
ATOM 1493 N N . ASN A 1 192 ? 14.258 19.094 13.336 1 96.75 192 ASN A N 1
ATOM 1494 C CA . ASN A 1 192 ? 13.766 19.156 11.969 1 96.75 192 ASN A CA 1
ATOM 1495 C C . ASN A 1 192 ? 14.547 20.188 11.141 1 96.75 192 ASN A C 1
ATOM 1497 O O . ASN A 1 192 ? 14.875 21.266 11.633 1 96.75 192 ASN A O 1
ATOM 1501 N N . VAL A 1 193 ? 14.812 19.781 10.07 1 98.06 193 VAL A N 1
ATOM 1502 C CA . VAL A 1 193 ? 15.664 20.656 9.266 1 98.06 193 VAL A CA 1
ATOM 1503 C C . VAL A 1 193 ? 14.898 21.125 8.031 1 98.06 193 VAL A C 1
ATOM 1505 O O . VAL A 1 193 ? 14.508 20.312 7.188 1 98.06 193 VAL A O 1
ATOM 1508 N N . GLY A 1 194 ? 14.797 22.469 7.895 1 98.56 194 GLY A N 1
ATOM 1509 C CA . GLY A 1 194 ? 14.094 23.062 6.773 1 98.56 194 GLY A CA 1
ATOM 1510 C C . GLY A 1 194 ? 15.008 23.766 5.797 1 98.56 194 GLY A C 1
ATOM 1511 O O . GLY A 1 194 ? 15.93 24.484 6.207 1 98.56 194 GLY A O 1
ATOM 1512 N N . PHE A 1 195 ? 14.828 23.531 4.688 1 98.5 195 PHE A N 1
ATOM 1513 C CA . PHE A 1 195 ? 15.547 24.172 3.596 1 98.5 195 PHE A CA 1
ATOM 1514 C C . PHE A 1 195 ? 14.625 25.094 2.809 1 98.5 195 PHE A C 1
ATOM 1516 O O . PHE A 1 195 ? 13.766 24.641 2.053 1 98.5 195 PHE A O 1
ATOM 1523 N N . LEU A 1 196 ? 14.945 26.391 2.965 1 98.75 196 LEU A N 1
ATOM 1524 C CA . LEU A 1 196 ? 14 27.422 2.543 1 98.75 196 LEU A CA 1
ATOM 1525 C C . LEU A 1 196 ? 14.539 28.188 1.336 1 98.75 196 LEU A C 1
ATOM 1527 O O . LEU A 1 196 ? 15.648 28.719 1.379 1 98.75 196 LEU A O 1
ATOM 1531 N N . TYR A 1 197 ? 13.844 28.203 0.416 1 98.75 197 TYR A N 1
ATOM 1532 C CA . TYR A 1 197 ? 14.125 29.047 -0.747 1 98.75 197 TYR A CA 1
ATOM 1533 C C . TYR A 1 197 ? 13.141 30.203 -0.835 1 98.75 197 TYR A C 1
ATOM 1535 O O . TYR A 1 197 ? 11.945 30 -1.066 1 98.75 197 TYR A O 1
ATOM 1543 N N . VAL A 1 198 ? 13.688 31.328 -0.684 1 98.5 198 VAL A N 1
ATOM 1544 C CA . VAL A 1 198 ? 12.883 32.531 -0.695 1 98.5 198 VAL A CA 1
ATOM 1545 C C . VAL A 1 198 ? 12.68 33 -2.133 1 98.5 198 VAL A C 1
ATOM 1547 O O . VAL A 1 198 ? 13.641 33.406 -2.801 1 98.5 198 VAL A O 1
ATOM 1550 N N . VAL A 1 199 ? 11.523 32.938 -2.533 1 98.44 199 VAL A N 1
ATOM 1551 C CA . VAL A 1 199 ? 11.195 33.375 -3.885 1 98.44 199 VAL A CA 1
ATOM 1552 C C . VAL A 1 199 ? 11.047 34.906 -3.914 1 98.44 199 VAL A C 1
ATOM 1554 O O . VAL A 1 199 ? 11.633 35.562 -4.77 1 98.44 199 VAL A O 1
ATOM 1557 N N . ASP A 1 200 ? 10.32 35.344 -2.99 1 97.12 200 ASP A N 1
ATOM 1558 C CA . ASP A 1 200 ? 10.195 36.781 -2.764 1 97.12 200 ASP A CA 1
ATOM 1559 C C . ASP A 1 200 ? 9.734 37.094 -1.338 1 97.12 200 ASP A C 1
ATOM 1561 O O . ASP A 1 200 ? 9.75 36.188 -0.48 1 97.12 200 ASP A O 1
ATOM 1565 N N . ARG A 1 201 ? 9.367 38.125 -1.155 1 98 201 ARG A N 1
ATOM 1566 C CA . ARG A 1 201 ? 9.148 38.594 0.212 1 98 201 ARG A CA 1
ATOM 1567 C C . ARG A 1 201 ? 7.938 37.906 0.832 1 98 201 ARG A C 1
ATOM 1569 O O . ARG A 1 201 ? 7.738 37.969 2.047 1 98 201 ARG A O 1
ATOM 1576 N N . GLN A 1 202 ? 7.086 37.156 0.057 1 98.12 202 GLN A N 1
ATOM 1577 C CA . GLN A 1 202 ? 5.883 36.562 0.63 1 98.12 202 GLN A CA 1
ATOM 1578 C C . GLN A 1 202 ? 5.703 35.125 0.165 1 98.12 202 GLN A C 1
ATOM 1580 O O . GLN A 1 202 ? 4.699 34.5 0.479 1 98.12 202 GLN A O 1
ATOM 1585 N N . ARG A 1 203 ? 6.465 34.781 -0.525 1 98.31 203 ARG A N 1
ATOM 1586 C CA . ARG A 1 203 ? 6.367 33.406 -1.004 1 98.31 203 ARG A CA 1
ATOM 1587 C C . ARG A 1 203 ? 7.707 32.688 -0.893 1 98.31 203 ARG A C 1
ATOM 1589 O O . ARG A 1 203 ? 8.742 33.25 -1.267 1 98.31 203 ARG A O 1
ATOM 1596 N N . ALA A 1 204 ? 7.715 31.469 -0.382 1 98.69 204 ALA A N 1
ATOM 1597 C CA . ALA A 1 204 ? 8.906 30.641 -0.268 1 98.69 204 ALA A CA 1
ATOM 1598 C C . ALA A 1 204 ? 8.57 29.172 -0.493 1 98.69 204 ALA A C 1
ATOM 1600 O O . ALA A 1 204 ? 7.398 28.781 -0.484 1 98.69 204 ALA A O 1
ATOM 1601 N N . GLN A 1 205 ? 9.43 28.516 -0.83 1 98.69 205 GLN A N 1
ATOM 1602 C CA . GLN A 1 205 ? 9.344 27.062 -0.927 1 98.69 205 GLN A CA 1
ATOM 1603 C C . GLN A 1 205 ? 10.195 26.375 0.138 1 98.69 205 GLN A C 1
ATOM 1605 O O . GLN A 1 205 ? 11.281 26.859 0.468 1 98.69 205 GLN A O 1
ATOM 1610 N N . LEU A 1 206 ? 9.805 25.219 0.576 1 98.5 206 LEU A N 1
ATOM 1611 C CA . LEU A 1 206 ? 10.438 24.609 1.731 1 98.5 206 LEU A CA 1
ATOM 1612 C C . LEU A 1 206 ? 10.469 23.078 1.588 1 98.5 206 LEU A C 1
ATOM 1614 O O . LEU A 1 206 ? 9.461 22.469 1.234 1 98.5 206 LEU A O 1
ATOM 1618 N N . ARG A 1 207 ? 11.352 22.547 1.684 1 98.44 207 ARG A N 1
ATOM 1619 C CA . ARG A 1 207 ? 11.516 21.109 1.864 1 98.44 207 ARG A CA 1
ATOM 1620 C C . ARG A 1 207 ? 12.07 20.797 3.248 1 98.44 207 ARG A C 1
ATOM 1622 O O . ARG A 1 207 ? 12.938 21.5 3.752 1 98.44 207 ARG A O 1
ATOM 1629 N N . VAL A 1 208 ? 11.602 19.719 3.988 1 97.69 208 VAL A N 1
ATOM 1630 C CA . VAL A 1 208 ? 11.93 19.484 5.387 1 97.69 208 VAL A CA 1
ATOM 1631 C C . VAL A 1 208 ? 12.414 18.047 5.566 1 97.69 208 VAL A C 1
ATOM 1633 O O . VAL A 1 208 ? 11.789 17.109 5.066 1 97.69 208 VAL A O 1
ATOM 1636 N N . TRP A 1 209 ? 13.336 17.984 6.062 1 97.5 209 TRP A N 1
ATOM 1637 C CA . TRP A 1 209 ? 13.766 16.734 6.676 1 97.5 209 TRP A CA 1
ATOM 1638 C C . TRP A 1 209 ? 13.32 16.656 8.133 1 97.5 209 TRP A C 1
ATOM 1640 O O . TRP A 1 209 ? 13.898 17.312 9 1 97.5 209 TRP A O 1
ATOM 1650 N N . GLU A 1 210 ? 12.461 15.727 8.375 1 92.69 210 GLU A N 1
ATOM 1651 C CA . GLU A 1 210 ? 11.852 15.656 9.703 1 92.69 210 GLU A CA 1
ATOM 1652 C C . GLU A 1 210 ? 12.578 14.664 10.594 1 92.69 210 GLU A C 1
ATOM 1654 O O . GLU A 1 210 ? 12.914 13.555 10.156 1 92.69 210 GLU A O 1
ATOM 1659 N N . ARG A 1 211 ? 12.703 15.25 11.742 1 92.25 211 ARG A N 1
ATOM 1660 C CA . ARG A 1 211 ? 13.383 14.492 12.789 1 92.25 211 ARG A CA 1
ATOM 1661 C C . ARG A 1 211 ? 12.758 13.109 12.945 1 92.25 211 ARG A C 1
ATOM 1663 O O . ARG A 1 211 ? 11.586 12.984 13.289 1 92.25 211 ARG A O 1
ATOM 1670 N N . GLY A 1 212 ? 13.516 12.078 12.609 1 85.81 212 GLY A N 1
ATOM 1671 C CA . GLY A 1 212 ? 13.078 10.703 12.781 1 85.81 212 GLY A CA 1
ATOM 1672 C C . GLY A 1 212 ? 12.219 10.203 11.641 1 85.81 212 GLY A C 1
ATOM 1673 O O . GLY A 1 212 ? 11.797 9.039 11.633 1 85.81 212 GLY A O 1
ATOM 1674 N N . ALA A 1 213 ? 11.984 10.938 10.625 1 85.12 213 ALA A N 1
ATOM 1675 C CA . ALA A 1 213 ? 11.055 10.531 9.578 1 85.12 213 ALA A CA 1
ATOM 1676 C C . ALA A 1 213 ? 11.672 10.703 8.195 1 85.12 213 ALA A C 1
ATOM 1678 O O . ALA A 1 213 ? 11.242 10.055 7.234 1 85.12 213 ALA A O 1
ATOM 1679 N N . GLY A 1 214 ? 12.641 11.477 8.203 1 92.38 214 GLY A N 1
ATOM 1680 C CA . GLY A 1 214 ? 13.172 11.812 6.887 1 92.38 214 GLY A CA 1
ATOM 1681 C C . GLY A 1 214 ? 12.414 12.938 6.211 1 92.38 214 GLY A C 1
ATOM 1682 O O . GLY A 1 214 ? 11.758 13.742 6.875 1 92.38 214 GLY A O 1
ATOM 1683 N N . GLU A 1 215 ? 12.562 12.93 4.879 1 94.56 215 GLU A N 1
ATOM 1684 C CA . GLU A 1 215 ? 11.859 14 4.176 1 94.56 215 GLU A CA 1
ATOM 1685 C C . GLU A 1 215 ? 10.359 13.727 4.113 1 94.56 215 GLU A C 1
ATOM 1687 O O . GLU A 1 215 ? 9.938 12.609 3.807 1 94.56 215 GLU A O 1
ATOM 1692 N N . THR A 1 216 ? 9.633 14.742 4.453 1 93.81 216 THR A N 1
ATOM 1693 C CA . THR A 1 216 ? 8.188 14.562 4.48 1 93.81 216 THR A CA 1
ATOM 1694 C C . THR A 1 216 ? 7.504 15.523 3.51 1 93.81 216 THR A C 1
ATOM 1696 O O . THR A 1 216 ? 8.125 16.484 3.037 1 93.81 216 THR A O 1
ATOM 1699 N N . GLN A 1 217 ? 6.207 15.109 3.104 1 93.38 217 GLN A N 1
ATOM 1700 C CA . GLN A 1 217 ? 5.438 15.898 2.152 1 93.38 217 GLN A CA 1
ATOM 1701 C C . GLN A 1 217 ? 5.055 17.25 2.746 1 93.38 217 GLN A C 1
ATOM 1703 O O . GLN A 1 217 ? 4.875 18.234 2.016 1 93.38 217 GLN A O 1
ATOM 1708 N N . ALA A 1 218 ? 4.945 17.234 4.035 1 94.62 218 ALA A N 1
ATOM 1709 C CA . ALA A 1 218 ? 4.586 18.453 4.75 1 94.62 218 ALA A CA 1
ATOM 1710 C C . ALA A 1 218 ? 4.906 18.328 6.238 1 94.62 218 ALA A C 1
ATOM 1712 O O . ALA A 1 218 ? 4.789 17.25 6.82 1 94.62 218 ALA A O 1
ATOM 1713 N N . CYS A 1 219 ? 5.242 19.375 6.676 1 94.25 219 CYS A N 1
ATOM 1714 C CA . CYS A 1 219 ? 5.531 19.547 8.094 1 94.25 219 CYS A CA 1
ATOM 1715 C C . CYS A 1 219 ? 5.047 20.906 8.594 1 94.25 219 CYS A C 1
ATOM 1717 O O . CYS A 1 219 ? 5.707 21.922 8.367 1 94.25 219 CYS A O 1
ATOM 1719 N N . GLY A 1 220 ? 3.971 20.906 9.305 1 95 220 GLY A N 1
ATOM 1720 C CA . GLY A 1 220 ? 3.332 22.141 9.719 1 95 220 GLY A CA 1
ATOM 1721 C C . GLY A 1 220 ? 4.227 23.016 10.57 1 95 220 GLY A C 1
ATOM 1722 O O . GLY A 1 220 ? 4.391 24.203 10.289 1 95 220 GLY A O 1
ATOM 1723 N N . THR A 1 221 ? 4.828 22.375 11.648 1 92.44 221 THR A N 1
ATOM 1724 C CA . THR A 1 221 ? 5.727 23.125 12.508 1 92.44 221 THR A CA 1
ATOM 1725 C C . THR A 1 221 ? 6.965 23.578 11.734 1 92.44 221 THR A C 1
ATOM 1727 O O . THR A 1 221 ? 7.512 24.656 12 1 92.44 221 THR A O 1
ATOM 1730 N N . GLY A 1 222 ? 7.277 22.891 10.789 1 95.56 222 GLY A N 1
ATOM 1731 C CA . GLY A 1 222 ? 8.406 23.266 9.961 1 95.56 222 GLY A CA 1
ATOM 1732 C C . GLY A 1 222 ? 8.133 24.484 9.094 1 95.56 222 GLY A C 1
ATOM 1733 O O . GLY A 1 222 ? 8.984 25.359 8.961 1 95.56 222 GLY A O 1
ATOM 1734 N N . ALA A 1 223 ? 7.078 24.391 8.641 1 97.62 223 ALA A N 1
ATOM 1735 C CA . ALA A 1 223 ? 6.688 25.562 7.844 1 97.62 223 ALA A CA 1
ATOM 1736 C C . ALA A 1 223 ? 6.605 26.812 8.711 1 97.62 223 ALA A C 1
ATOM 1738 O O . ALA A 1 223 ? 7.051 27.891 8.297 1 97.62 223 ALA A O 1
ATOM 1739 N N . CYS A 1 224 ? 6.102 26.609 9.758 1 97.56 224 CYS A N 1
ATOM 1740 C CA . CYS A 1 224 ? 6 27.734 10.68 1 97.56 224 CYS A CA 1
ATOM 1741 C C . CYS A 1 224 ? 7.383 28.234 11.094 1 97.56 224 CYS A C 1
ATOM 1743 O O . CYS A 1 224 ? 7.637 29.438 11.117 1 97.56 224 CYS A O 1
ATOM 1745 N N . ALA A 1 225 ? 8.305 27.297 11.383 1 96.88 225 ALA A N 1
ATOM 1746 C CA . ALA A 1 225 ? 9.664 27.656 11.758 1 96.88 225 ALA A CA 1
ATOM 1747 C C . ALA A 1 225 ? 10.383 28.359 10.609 1 96.88 225 ALA A C 1
ATOM 1749 O O . ALA A 1 225 ? 11.109 29.344 10.82 1 96.88 225 ALA A O 1
ATOM 1750 N N . ALA A 1 226 ? 10.117 27.984 9.562 1 98.5 226 ALA A N 1
ATOM 1751 C CA . ALA A 1 226 ? 10.742 28.609 8.391 1 98.5 226 ALA A CA 1
ATOM 1752 C C . ALA A 1 226 ? 10.234 30.031 8.195 1 98.5 226 ALA A C 1
ATOM 1754 O O . ALA A 1 226 ? 11.016 30.938 7.887 1 98.5 226 ALA A O 1
ATOM 1755 N N . ALA A 1 227 ? 9.016 30.141 8.391 1 98.56 227 ALA A N 1
ATOM 1756 C CA . ALA A 1 227 ? 8.438 31.484 8.266 1 98.56 227 ALA A CA 1
ATOM 1757 C C . ALA A 1 227 ? 9.008 32.406 9.328 1 98.56 227 ALA A C 1
ATOM 1759 O O . ALA A 1 227 ? 9.383 33.562 9.023 1 98.56 227 ALA A O 1
ATOM 1760 N N . VAL A 1 228 ? 9.109 31.938 10.453 1 98.06 228 VAL A N 1
ATOM 1761 C CA . VAL A 1 228 ? 9.648 32.75 11.555 1 98.06 228 VAL A CA 1
ATOM 1762 C C . VAL A 1 228 ? 11.102 33.125 11.25 1 98.06 228 VAL A C 1
ATOM 1764 O O . VAL A 1 228 ? 11.492 34.281 11.406 1 98.06 228 VAL A O 1
ATOM 1767 N N . ALA A 1 229 ? 11.812 32.188 10.711 1 96.62 229 ALA A N 1
ATOM 1768 C CA . ALA A 1 229 ? 13.211 32.469 10.359 1 96.62 229 ALA A CA 1
ATOM 1769 C C . ALA A 1 229 ? 13.305 33.5 9.242 1 96.62 229 ALA A C 1
ATOM 1771 O O . ALA A 1 229 ? 14.086 34.438 9.336 1 96.62 229 ALA A O 1
ATOM 1772 N N . ALA A 1 230 ? 12.547 33.406 8.391 1 98.56 230 ALA A N 1
ATOM 1773 C CA . ALA A 1 230 ? 12.594 34.281 7.234 1 98.56 230 ALA A CA 1
ATOM 1774 C C . ALA A 1 230 ? 12.195 35.719 7.621 1 98.56 230 ALA A C 1
ATOM 1776 O O . ALA A 1 230 ? 12.844 36.688 7.207 1 98.56 230 ALA A O 1
ATOM 1777 N N . ILE A 1 231 ? 11.211 35.75 8.391 1 97.06 231 ILE A N 1
ATOM 1778 C CA . ILE A 1 231 ? 10.742 37.062 8.781 1 97.06 231 ILE A CA 1
ATOM 1779 C C . ILE A 1 231 ? 11.75 37.719 9.727 1 97.06 231 ILE A C 1
ATOM 1781 O O . ILE A 1 231 ? 12.094 38.906 9.555 1 97.06 231 ILE A O 1
ATOM 1785 N N . SER A 1 232 ? 12.422 36.875 10.492 1 97.25 232 SER A N 1
ATOM 1786 C CA . SER A 1 232 ? 13.398 37.375 11.453 1 97.25 232 SER A CA 1
ATOM 1787 C C . SER A 1 232 ? 14.664 37.875 10.742 1 97.25 232 SER A C 1
ATOM 1789 O O . SER A 1 232 ? 15.281 38.844 11.172 1 97.25 232 SER A O 1
ATOM 1791 N N . GLN A 1 233 ? 14.836 37.375 9.695 1 95.38 233 GLN A N 1
ATOM 1792 C CA . GLN A 1 233 ? 16.062 37.719 8.984 1 95.38 233 GLN A CA 1
ATOM 1793 C C . GLN A 1 233 ? 15.828 38.812 7.961 1 95.38 233 GLN A C 1
ATOM 1795 O O . GLN A 1 233 ? 16.766 39.312 7.316 1 95.38 233 GLN A O 1
ATOM 1800 N N . GLY A 1 234 ? 14.586 39.125 7.977 1 96.75 234 GLY A N 1
ATOM 1801 C CA . GLY A 1 234 ? 14.211 40.188 7.062 1 96.75 234 GLY A CA 1
ATOM 1802 C C . GLY A 1 234 ? 14.148 39.75 5.613 1 96.75 234 GLY A C 1
ATOM 1803 O O . GLY A 1 234 ? 14.133 40.562 4.699 1 96.75 234 GLY A O 1
ATOM 1804 N N . TRP A 1 235 ? 14.141 38.406 5.566 1 97.25 235 TRP A N 1
ATOM 1805 C CA . TRP A 1 235 ? 14.055 37.875 4.215 1 97.25 235 TRP A CA 1
ATOM 1806 C C . TRP A 1 235 ? 12.648 38.062 3.648 1 97.25 235 TRP A C 1
ATOM 1808 O O . TRP A 1 235 ? 12.484 38.25 2.441 1 97.25 235 TRP A O 1
ATOM 1818 N N . MET A 1 236 ? 11.68 37.812 4.516 1 98 236 MET A N 1
ATOM 1819 C CA . MET A 1 236 ? 10.281 37.844 4.086 1 98 236 MET A CA 1
ATOM 1820 C C . MET A 1 236 ? 9.422 38.625 5.066 1 98 236 MET A C 1
ATOM 1822 O O . MET A 1 236 ? 9.859 38.938 6.176 1 98 236 MET A O 1
ATOM 1826 N N . ASP A 1 237 ? 8.273 38.844 4.527 1 96.81 237 ASP A N 1
ATOM 1827 C CA . ASP A 1 237 ? 7.328 39.625 5.328 1 96.81 237 ASP A CA 1
ATOM 1828 C C . ASP A 1 237 ? 6.066 38.812 5.617 1 96.81 237 ASP A C 1
ATOM 1830 O O . ASP A 1 237 ? 5.602 38.062 4.762 1 96.81 237 ASP A O 1
ATOM 1834 N N . SER A 1 238 ? 5.457 38.844 6.922 1 96.88 238 SER A N 1
ATOM 1835 C CA . SER A 1 238 ? 4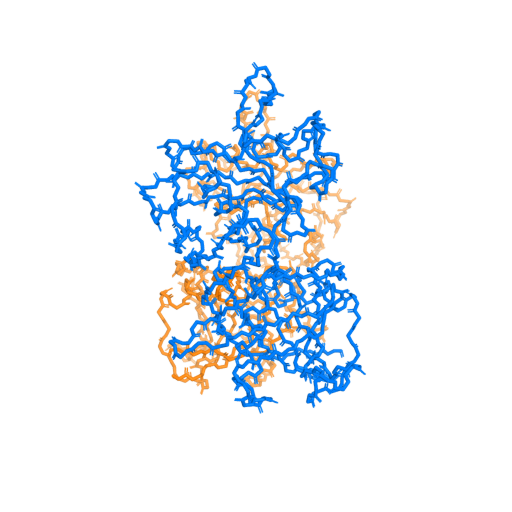.184 38.25 7.293 1 96.88 238 SER A CA 1
ATOM 1836 C C . SER A 1 238 ? 3.01 39.031 6.707 1 96.88 238 SER A C 1
ATOM 1838 O O . SER A 1 238 ? 3.021 40.25 6.691 1 96.88 238 SER A O 1
ATOM 1840 N N . PRO A 1 239 ? 1.924 38.375 6.176 1 95.5 239 PRO A N 1
ATOM 1841 C CA . PRO A 1 239 ? 1.818 36.906 6.043 1 95.5 239 PRO A CA 1
ATOM 1842 C C . PRO A 1 239 ? 2.555 36.375 4.816 1 95.5 239 PRO A C 1
ATOM 1844 O O . PRO A 1 239 ? 2.844 37.125 3.885 1 95.5 239 PRO A O 1
ATOM 1847 N N . LEU A 1 240 ? 2.838 35.156 4.828 1 98.44 240 LEU A N 1
ATOM 1848 C CA . LEU A 1 240 ? 3.561 34.594 3.699 1 98.44 240 LEU A CA 1
ATOM 1849 C C . LEU A 1 240 ? 3.092 33.156 3.42 1 98.44 240 LEU A C 1
ATOM 1851 O O . LEU A 1 240 ? 2.436 32.531 4.262 1 98.44 240 LEU A O 1
ATOM 1855 N N . LEU A 1 241 ? 3.443 32.75 2.301 1 98.62 241 LEU A N 1
ATOM 1856 C CA . LEU A 1 241 ? 3.07 31.438 1.808 1 98.62 241 LEU A CA 1
ATOM 1857 C C . LEU A 1 241 ? 4.293 30.547 1.692 1 98.62 241 LEU A C 1
ATOM 1859 O O . LEU A 1 241 ? 5.336 30.969 1.19 1 98.62 241 LEU A O 1
ATOM 1863 N N . ILE A 1 242 ? 4.094 29.375 2.135 1 98.38 242 ILE A N 1
ATOM 1864 C CA . ILE A 1 242 ? 5.172 28.406 2.031 1 98.38 242 ILE A CA 1
ATOM 1865 C C . ILE A 1 242 ? 4.684 27.172 1.255 1 98.38 242 ILE A C 1
ATOM 1867 O O . ILE A 1 242 ? 3.75 26.5 1.682 1 98.38 242 ILE A O 1
ATOM 1871 N N . ASP A 1 243 ? 5.34 26.984 0.18 1 98.19 243 ASP A N 1
ATOM 1872 C CA . ASP A 1 243 ? 5.027 25.812 -0.628 1 98.19 243 ASP A CA 1
ATOM 1873 C C . ASP A 1 243 ? 5.906 24.625 -0.237 1 98.19 243 ASP A C 1
ATOM 1875 O O . ASP A 1 243 ? 7.133 24.688 -0.369 1 98.19 243 ASP A O 1
ATOM 1879 N N . LEU A 1 244 ? 5.215 23.641 0.259 1 97.75 244 LEU A N 1
ATOM 1880 C CA . LEU A 1 244 ? 5.863 22.359 0.537 1 97.75 244 LEU A CA 1
ATOM 1881 C C . LEU A 1 244 ? 5.531 21.344 -0.542 1 97.75 244 LEU A C 1
ATOM 1883 O O . LEU A 1 244 ? 4.617 21.547 -1.343 1 97.75 244 LEU A O 1
ATOM 1887 N N . PRO A 1 245 ? 6.219 20.312 -0.549 1 96.62 245 PRO A N 1
ATOM 1888 C CA . PRO A 1 245 ? 5.914 19.328 -1.593 1 96.62 245 PRO A CA 1
ATOM 1889 C C . PRO A 1 245 ? 4.445 18.891 -1.589 1 96.62 245 PRO A C 1
ATOM 1891 O O . PRO A 1 245 ? 3.865 18.656 -2.65 1 96.62 245 PRO A O 1
ATOM 1894 N N . GLY A 1 246 ? 3.814 18.875 -0.516 1 96.5 246 GLY A N 1
ATOM 1895 C CA . GLY A 1 246 ? 2.443 18.406 -0.405 1 96.5 246 GLY A CA 1
ATOM 1896 C C . GLY A 1 246 ? 1.416 19.5 -0.64 1 96.5 246 GLY A C 1
ATOM 1897 O O . GLY A 1 246 ? 0.217 19.219 -0.718 1 96.5 246 GLY A O 1
ATOM 1898 N N . GLY A 1 247 ? 1.938 20.688 -0.572 1 97.5 247 GLY A N 1
ATOM 1899 C CA . GLY A 1 247 ? 1.015 21.797 -0.796 1 97.5 247 GLY A CA 1
ATOM 1900 C C . GLY A 1 247 ? 1.404 23.062 -0.056 1 97.5 247 GLY A C 1
ATOM 1901 O O . GLY A 1 247 ? 2.525 23.172 0.445 1 97.5 247 GLY A O 1
ATOM 1902 N N . ARG A 1 248 ? 0.478 23.891 -0.084 1 97.44 248 ARG A N 1
ATOM 1903 C CA . ARG A 1 248 ? 0.809 25.25 0.342 1 97.44 248 ARG A CA 1
ATOM 1904 C C . ARG A 1 248 ? 0.15 25.578 1.677 1 97.44 248 ARG A C 1
ATOM 1906 O O . ARG A 1 248 ? -1.008 25.219 1.908 1 97.44 248 ARG A O 1
ATOM 1913 N N . LEU A 1 249 ? 0.982 26.344 2.518 1 98.62 249 LEU A N 1
ATOM 1914 C CA . LEU A 1 249 ? 0.521 26.875 3.793 1 98.62 249 LEU A CA 1
ATOM 1915 C C . LEU A 1 249 ? 0.648 28.391 3.82 1 98.62 249 LEU A C 1
ATOM 1917 O O . LEU A 1 249 ? 1.58 28.953 3.236 1 98.62 249 LEU A O 1
ATOM 1921 N N . SER A 1 250 ? -0.233 28.906 4.371 1 98.38 250 SER A N 1
ATOM 1922 C CA . SER A 1 250 ? -0.135 30.328 4.684 1 98.38 250 SER A CA 1
ATOM 1923 C C . SER A 1 250 ? 0.24 30.547 6.145 1 98.38 250 SER A C 1
ATOM 1925 O O . SER A 1 250 ? -0.391 29.984 7.043 1 98.38 250 SER A O 1
ATOM 1927 N N . ILE A 1 251 ? 1.18 31.453 6.344 1 98.62 251 ILE A N 1
ATOM 1928 C CA . ILE A 1 251 ? 1.688 31.672 7.695 1 98.62 251 ILE A CA 1
ATOM 1929 C C . ILE A 1 251 ? 1.681 33.156 8.031 1 98.62 251 ILE A C 1
ATOM 1931 O O . ILE A 1 251 ? 2.059 34 7.199 1 98.62 251 ILE A O 1
ATOM 1935 N N . GLU A 1 252 ? 1.317 33.344 9.195 1 97.25 252 GLU A N 1
ATOM 1936 C CA . GLU A 1 252 ? 1.348 34.688 9.719 1 97.25 252 GLU A CA 1
ATOM 1937 C C . GLU A 1 252 ? 2.033 34.75 11.078 1 97.25 252 GLU A C 1
ATOM 1939 O O . GLU A 1 252 ? 1.797 33.875 11.93 1 97.25 252 GLU A O 1
ATOM 1944 N N . TRP A 1 253 ? 2.811 35.844 11.172 1 98.25 253 TRP A N 1
ATOM 1945 C CA . TRP A 1 253 ? 3.518 36.031 12.438 1 98.25 253 TRP A CA 1
ATOM 1946 C C . TRP A 1 253 ? 3.828 37.5 12.664 1 98.25 253 TRP A C 1
ATOM 1948 O O . TRP A 1 253 ? 4.461 38.156 11.828 1 98.25 253 TRP A O 1
ATOM 1958 N N . ALA A 1 254 ? 3.359 37.969 13.711 1 94 254 ALA A N 1
ATOM 1959 C CA . ALA A 1 254 ? 3.459 39.406 13.977 1 94 254 ALA A CA 1
ATOM 1960 C C . ALA A 1 254 ? 4.738 39.75 14.734 1 94 254 ALA A C 1
ATOM 1962 O O . ALA A 1 254 ? 4.965 40.906 15.109 1 94 254 ALA A O 1
ATOM 1963 N N . GLY A 1 255 ?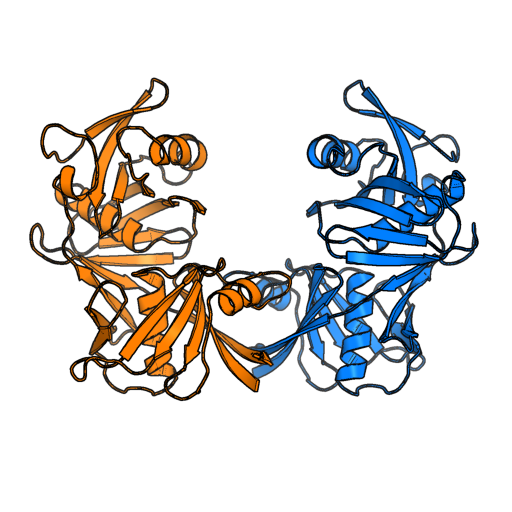 5.688 38.625 14.984 1 89.19 255 GLY A N 1
ATOM 1964 C CA . GLY A 1 255 ? 6.98 38.844 15.617 1 89.19 255 GLY A CA 1
ATOM 1965 C C . GLY A 1 255 ? 7.066 38.25 17.016 1 89.19 255 GLY A C 1
ATOM 1966 O O . GLY A 1 255 ? 6.125 37.594 17.469 1 89.19 255 GLY A O 1
ATOM 1967 N N . PRO A 1 256 ? 8.102 38.469 17.703 1 89.88 256 PRO A N 1
ATOM 1968 C CA . PRO A 1 256 ? 8.367 37.844 19 1 89.88 256 PRO A CA 1
ATOM 1969 C C . PRO A 1 256 ? 7.25 38.062 20.016 1 89.88 256 PRO A C 1
ATOM 1971 O O . PRO A 1 256 ? 6.734 39.188 20.125 1 89.88 256 PRO A O 1
ATOM 1974 N N . GLY A 1 257 ? 6.926 36.812 20.703 1 89.38 257 GLY A N 1
ATOM 1975 C CA . GLY A 1 257 ? 5.898 36.844 21.734 1 89.38 257 GLY A CA 1
ATOM 1976 C C . GLY A 1 257 ? 4.5 36.625 21.188 1 89.38 257 GLY A C 1
ATOM 1977 O O . GLY A 1 257 ? 3.551 36.438 21.953 1 89.38 257 GLY A O 1
ATOM 1978 N N . HIS A 1 258 ? 4.297 36.938 19.797 1 96.12 258 HIS A N 1
ATOM 1979 C CA . HIS A 1 258 ? 3.006 36.656 19.172 1 96.12 258 HIS A CA 1
ATOM 1980 C C . HIS A 1 258 ? 2.979 35.25 18.578 1 96.12 258 HIS A C 1
ATOM 1982 O O . HIS A 1 258 ? 4.012 34.719 18.156 1 96.12 258 HIS A O 1
ATOM 1988 N N . PRO A 1 259 ? 1.647 34.5 18.547 1 92.25 259 PRO A N 1
ATOM 1989 C CA . PRO A 1 259 ? 1.571 33.156 17.969 1 92.25 259 PRO A CA 1
ATOM 1990 C C . PRO A 1 259 ? 1.729 33.156 16.453 1 92.25 259 PRO A C 1
ATOM 1992 O O . PRO A 1 259 ? 1.493 34.188 15.805 1 92.25 259 PRO A O 1
ATOM 1995 N N . VAL A 1 260 ? 2.391 32.031 16.109 1 93.25 260 VAL A N 1
ATOM 1996 C CA . VAL A 1 260 ? 2.412 31.766 14.664 1 93.25 260 VAL A CA 1
ATOM 1997 C C . VAL A 1 260 ? 1.089 31.156 14.234 1 93.25 260 VAL A C 1
ATOM 1999 O O . VAL A 1 260 ? 0.635 30.156 14.82 1 93.25 260 VAL A O 1
ATOM 2002 N N . LEU A 1 261 ? 0.256 31.719 13.07 1 96.75 261 LEU A N 1
ATOM 2003 C CA . LEU A 1 261 ? -0.982 31.172 12.531 1 96.75 261 LEU A CA 1
ATOM 2004 C C . LEU A 1 261 ? -0.732 30.469 11.195 1 96.75 261 LEU A C 1
ATOM 2006 O O . LEU A 1 261 ? -0.197 31.078 10.266 1 96.75 261 LEU A O 1
ATOM 2010 N N . MET A 1 262 ? -1.063 29.297 11.43 1 98.12 262 MET A N 1
ATOM 2011 C CA . MET A 1 262 ? -0.869 28.484 10.234 1 98.12 262 MET A CA 1
ATOM 2012 C C . MET A 1 262 ? -2.209 28.078 9.633 1 98.12 262 MET A C 1
ATOM 2014 O O . MET A 1 262 ? -3.037 27.469 10.312 1 98.12 262 MET A O 1
ATOM 2018 N N . THR A 1 263 ? -2.408 28.375 8.211 1 96.38 263 THR A N 1
ATOM 2019 C CA . THR A 1 263 ? -3.656 28.109 7.508 1 96.38 263 THR A CA 1
ATOM 2020 C C . THR A 1 263 ? -3.41 27.219 6.293 1 96.38 263 THR A C 1
ATOM 2022 O O . THR A 1 263 ? -2.445 27.422 5.551 1 96.38 263 THR A O 1
ATOM 2025 N N . GLY A 1 264 ? -4.234 26.219 6.379 1 97.69 264 GLY A N 1
ATOM 2026 C CA . GLY A 1 264 ? -4.094 25.375 5.195 1 97.69 264 GLY A CA 1
ATOM 2027 C C . GLY A 1 264 ? -5.266 24.438 4.984 1 97.69 264 GLY A C 1
ATOM 2028 O O . GLY A 1 264 ? -6.203 24.422 5.789 1 97.69 264 GLY A O 1
ATOM 2029 N N . PRO A 1 265 ? -5.031 23.734 3.889 1 96.56 265 PRO A N 1
ATOM 2030 C CA . PRO A 1 265 ? -6.18 22.875 3.572 1 96.56 265 PRO A CA 1
ATOM 2031 C C . PRO A 1 265 ? -6.16 21.547 4.332 1 96.56 265 PRO A C 1
ATOM 2033 O O . PRO A 1 265 ? -5.129 21.172 4.891 1 96.56 265 PRO A O 1
ATOM 2036 N N . ALA A 1 266 ? -7.422 20.75 4.523 1 96.69 266 ALA A N 1
ATOM 2037 C CA . ALA A 1 266 ? -7.625 19.391 5.012 1 96.69 266 ALA A CA 1
ATOM 2038 C C . ALA A 1 266 ? -8.609 18.625 4.129 1 96.69 266 ALA A C 1
ATOM 2040 O O . ALA A 1 266 ? -9.703 19.125 3.846 1 96.69 266 ALA A O 1
ATOM 2041 N N . VAL A 1 267 ? -8.102 17.516 3.762 1 96.5 267 VAL A N 1
ATOM 2042 C CA . VAL A 1 267 ? -8.859 16.844 2.707 1 96.5 267 VAL A CA 1
ATOM 2043 C C . VAL A 1 267 ? -9.344 15.484 3.205 1 96.5 267 VAL A C 1
ATOM 2045 O O . VAL A 1 267 ? -8.578 14.719 3.787 1 96.5 267 VAL A O 1
ATOM 2048 N N . ARG A 1 268 ? -10.672 15.195 2.961 1 97.25 268 ARG A N 1
ATOM 2049 C CA . ARG A 1 268 ? -11.211 13.859 3.203 1 97.25 268 ARG A CA 1
ATOM 2050 C C . ARG A 1 268 ? -10.93 12.938 2.021 1 97.25 268 ARG A C 1
ATOM 2052 O O . ARG A 1 268 ? -11.195 13.297 0.871 1 97.25 268 ARG A O 1
ATOM 2059 N N . VAL A 1 269 ? -10.461 11.68 2.285 1 97.75 269 VAL A N 1
ATOM 2060 C CA . VAL A 1 269 ? -10.07 10.773 1.215 1 97.75 269 VAL A CA 1
ATOM 2061 C C . VAL A 1 269 ? -11.141 9.695 1.023 1 97.75 269 VAL A C 1
ATOM 2063 O O . VAL A 1 269 ? -11.703 9.562 -0.064 1 97.75 269 VAL A O 1
ATOM 2066 N N . PHE A 1 270 ? -11.445 8.969 2.057 1 98.19 270 PHE A N 1
ATOM 2067 C CA . PHE A 1 270 ? -12.516 7.977 1.997 1 98.19 270 PHE A CA 1
ATOM 2068 C C . PHE A 1 270 ? -13.008 7.629 3.396 1 98.19 270 PHE A C 1
ATOM 2070 O O . PHE A 1 270 ? -12.383 8.008 4.391 1 98.19 270 PHE A O 1
ATOM 2077 N N . GLU A 1 271 ? -14.117 6.953 3.447 1 98 271 GLU A N 1
ATOM 2078 C CA . GLU A 1 271 ? -14.664 6.395 4.684 1 98 271 GLU A CA 1
ATOM 2079 C C . GLU A 1 271 ? -14.531 4.875 4.707 1 98 271 GLU A C 1
ATOM 2081 O O . GLU A 1 271 ? -14.617 4.223 3.662 1 98 271 GLU A O 1
ATOM 2086 N N . GLY A 1 272 ? -14.352 4.348 5.906 1 97.94 272 GLY A N 1
ATOM 2087 C CA . GLY A 1 272 ? -14.242 2.898 5.992 1 97.94 272 GLY A CA 1
ATOM 2088 C C . GLY A 1 272 ? -14.648 2.352 7.348 1 97.94 272 GLY A C 1
ATOM 2089 O O . GLY A 1 272 ? -15.047 3.111 8.234 1 97.94 272 GLY A O 1
ATOM 2090 N N . GLN A 1 273 ? -14.617 1.021 7.402 1 97.44 273 GLN A N 1
ATOM 2091 C CA . GLN A 1 273 ? -14.914 0.34 8.656 1 97.44 273 GLN A CA 1
ATOM 2092 C C . GLN A 1 273 ? -13.922 -0.789 8.922 1 97.44 273 GLN A C 1
ATOM 2094 O O . GLN A 1 273 ? -13.602 -1.562 8.016 1 97.44 273 GLN A O 1
ATOM 2099 N N . VAL A 1 274 ? -13.516 -0.773 10.164 1 96.38 274 VAL A N 1
ATOM 2100 C CA . VAL A 1 274 ? -12.57 -1.798 10.586 1 96.38 274 VAL A CA 1
ATOM 2101 C C . VAL A 1 274 ? -13.125 -2.551 11.789 1 96.38 274 VAL A C 1
ATOM 2103 O O . VAL A 1 274 ? -13.945 -2.016 12.539 1 96.38 274 VAL A O 1
ATOM 2106 N N . ARG A 1 275 ? -12.75 -3.77 11.883 1 91.56 275 ARG A N 1
ATOM 2107 C CA . ARG A 1 275 ? -13.18 -4.562 13.031 1 91.56 275 ARG A CA 1
ATOM 2108 C C . ARG A 1 275 ? -12.234 -4.371 14.211 1 91.56 275 ARG A C 1
ATOM 2110 O O . ARG A 1 275 ? -11.016 -4.406 14.047 1 91.56 275 ARG A O 1
ATOM 2117 N N . LEU A 1 276 ? -12.719 -3.98 15.32 1 89.94 276 LEU A N 1
ATOM 2118 C CA . LEU A 1 276 ? -11.93 -3.863 16.547 1 89.94 276 LEU A CA 1
ATOM 2119 C C . LEU A 1 276 ? -11.836 -5.207 17.25 1 89.94 276 LEU A C 1
ATOM 2121 O O . LEU A 1 276 ? -12.836 -5.898 17.422 1 89.94 276 LEU A O 1
ATOM 2125 N N . MET B 1 1 ? -20.375 9.422 -7.652 1 88.5 1 MET B N 1
ATOM 2126 C CA . MET B 1 1 ? -20.906 8.125 -7.227 1 88.5 1 MET B CA 1
ATOM 2127 C C . MET B 1 1 ? -19.984 7.473 -6.195 1 88.5 1 MET B C 1
ATOM 2129 O O . MET B 1 1 ? -18.766 7.59 -6.285 1 88.5 1 MET B O 1
ATOM 2133 N N . LEU B 1 2 ? -20.641 6.852 -5.152 1 93.56 2 LEU B N 1
ATOM 2134 C CA . LEU B 1 2 ? -19.844 6.176 -4.129 1 93.56 2 LEU B CA 1
ATOM 2135 C C . LEU B 1 2 ? -19.656 4.699 -4.469 1 93.56 2 LEU B C 1
ATOM 2137 O O . LEU B 1 2 ? -20.625 4.016 -4.828 1 93.56 2 LEU B O 1
ATOM 2141 N N . LEU B 1 3 ? -18.516 4.336 -4.477 1 96.19 3 LEU B N 1
ATOM 2142 C CA . LEU B 1 3 ? -18.141 2.967 -4.82 1 96.19 3 LEU B CA 1
ATOM 2143 C C . LEU B 1 3 ? -17.594 2.229 -3.605 1 96.19 3 LEU B C 1
ATOM 2145 O O . LEU B 1 3 ? -16.672 2.709 -2.947 1 96.19 3 LEU B O 1
ATOM 2149 N N . ARG B 1 4 ? -18.25 1.114 -3.393 1 97.81 4 ARG B N 1
ATOM 2150 C CA . ARG B 1 4 ? -17.797 0.292 -2.275 1 97.81 4 ARG B CA 1
ATOM 2151 C C . ARG B 1 4 ? -16.625 -0.595 -2.689 1 97.81 4 ARG B C 1
ATOM 2153 O O . ARG B 1 4 ? -16.625 -1.161 -3.785 1 97.81 4 ARG B O 1
ATOM 2160 N N . PHE B 1 5 ? -15.641 -0.655 -1.73 1 98.31 5 PHE B N 1
ATOM 2161 C CA . PHE B 1 5 ? -14.492 -1.501 -2.029 1 98.31 5 PHE B CA 1
ATOM 2162 C C . PHE B 1 5 ? -14.07 -2.293 -0.797 1 98.31 5 PHE B C 1
ATOM 2164 O O . PHE B 1 5 ? -14.508 -2 0.316 1 98.31 5 PHE B O 1
ATOM 2171 N N . THR B 1 6 ? -13.305 -3.316 -1.068 1 98.56 6 THR B N 1
ATOM 2172 C CA . THR B 1 6 ? -12.688 -4.086 0.008 1 98.56 6 THR B CA 1
ATOM 2173 C C . THR B 1 6 ? -11.164 -4.051 -0.1 1 98.56 6 THR B C 1
ATOM 2175 O O . THR B 1 6 ? -10.609 -4.223 -1.188 1 98.56 6 THR B O 1
ATOM 2178 N N . LYS B 1 7 ? -10.523 -3.73 0.985 1 98.75 7 LYS B N 1
ATOM 2179 C CA . LYS B 1 7 ? -9.062 -3.834 1.064 1 98.75 7 LYS B CA 1
ATOM 2180 C C . LYS B 1 7 ? -8.641 -5.219 1.541 1 98.75 7 LYS B C 1
ATOM 2182 O O . LYS B 1 7 ? -9.141 -5.719 2.549 1 98.75 7 LYS B O 1
ATOM 2187 N N . MET B 1 8 ? -7.762 -5.863 0.833 1 98.62 8 MET B N 1
ATOM 2188 C CA . MET B 1 8 ? -7.309 -7.215 1.138 1 98.62 8 MET B CA 1
ATOM 2189 C C . MET B 1 8 ? -5.801 -7.34 0.955 1 98.62 8 MET B C 1
ATOM 2191 O O . MET B 1 8 ? -5.164 -6.457 0.373 1 98.62 8 MET B O 1
ATOM 2195 N N . HIS B 1 9 ? -5.254 -8.445 1.431 1 98.06 9 HIS B N 1
ATOM 2196 C CA . HIS B 1 9 ? -3.869 -8.734 1.071 1 98.06 9 HIS B CA 1
ATOM 2197 C C . HIS B 1 9 ? -3.609 -10.242 1.051 1 98.06 9 HIS B C 1
ATOM 2199 O O . HIS B 1 9 ? -4.312 -11 1.714 1 98.06 9 HIS B O 1
ATOM 2205 N N . GLY B 1 10 ? -2.807 -10.719 0.242 1 97.62 10 GLY B N 1
ATOM 2206 C CA . GLY B 1 10 ? -2.186 -12.031 0.25 1 97.62 10 GLY B CA 1
ATOM 2207 C C . GLY B 1 10 ? -0.712 -11.992 0.61 1 97.62 10 GLY B C 1
ATOM 2208 O O . GLY B 1 10 ? 0.131 -11.68 -0.233 1 97.62 10 GLY B O 1
ATOM 2209 N N . LEU B 1 11 ? -0.51 -12.359 1.884 1 96.88 11 LEU B N 1
ATOM 2210 C CA . LEU B 1 11 ? 0.842 -12.359 2.434 1 96.88 11 LEU B CA 1
ATOM 2211 C C . LEU B 1 11 ? 1.473 -10.977 2.318 1 96.88 11 LEU B C 1
ATOM 2213 O O . LEU B 1 11 ? 2.648 -10.852 1.964 1 96.88 11 LEU B O 1
ATOM 2217 N N . GLY B 1 12 ? 0.735 -9.922 2.545 1 96 12 GLY B N 1
ATOM 2218 C CA . GLY B 1 12 ? 1.252 -8.562 2.598 1 96 12 GLY B CA 1
ATOM 2219 C C . GLY B 1 12 ? 1.177 -7.844 1.264 1 96 12 GLY B C 1
ATOM 2220 O O . GLY B 1 12 ? 1.266 -6.617 1.209 1 96 12 GLY B O 1
ATOM 2221 N N . ASN B 1 13 ? 1.181 -8.57 0.108 1 96.12 13 ASN B N 1
ATOM 2222 C CA . ASN B 1 13 ? 0.8 -7.969 -1.167 1 96.12 13 ASN B CA 1
ATOM 2223 C C . ASN B 1 13 ? -0.664 -7.539 -1.169 1 96.12 13 ASN B C 1
ATOM 2225 O O . ASN B 1 13 ? -1.563 -8.383 -1.148 1 96.12 13 ASN B O 1
ATOM 2229 N N . ASP B 1 14 ? -0.898 -6.109 -1.199 1 97.12 14 ASP B N 1
ATOM 2230 C CA . ASP B 1 14 ? -2.234 -5.664 -0.821 1 97.12 14 ASP B CA 1
ATOM 2231 C C . ASP B 1 14 ? -2.994 -5.117 -2.029 1 97.12 14 ASP B C 1
ATOM 2233 O O . ASP B 1 14 ? -2.383 -4.672 -3.002 1 97.12 14 ASP B O 1
ATOM 2237 N N . PHE B 1 15 ? -4.371 -5.227 -1.852 1 98.44 15 PHE B N 1
ATOM 2238 C CA . PHE B 1 15 ? -5.242 -5.004 -2.998 1 98.44 15 PHE B CA 1
ATOM 2239 C C . PHE B 1 15 ? -6.48 -4.215 -2.594 1 98.44 15 PHE B C 1
ATOM 2241 O O . PHE B 1 15 ? -7.023 -4.418 -1.506 1 98.44 15 PHE B O 1
ATOM 2248 N N . MET B 1 16 ? -6.848 -3.277 -3.434 1 98.62 16 MET B N 1
ATOM 2249 C CA . MET B 1 16 ? -8.219 -2.775 -3.436 1 98.62 16 MET B CA 1
ATOM 2250 C C . MET B 1 16 ? -9.078 -3.553 -4.422 1 98.62 16 MET B C 1
ATOM 2252 O O . MET B 1 16 ? -8.734 -3.672 -5.598 1 98.62 16 MET B O 1
ATOM 2256 N N . VAL B 1 17 ? -10.195 -4.152 -3.973 1 98.75 17 VAL B N 1
ATOM 2257 C CA . VAL B 1 17 ? -11.023 -5.016 -4.812 1 98.75 17 VAL B CA 1
ATOM 2258 C C . VAL B 1 17 ? -12.398 -4.383 -5.008 1 98.75 17 VAL B C 1
ATOM 2260 O O . VAL B 1 17 ? -13.047 -3.986 -4.039 1 98.75 17 VAL B O 1
ATOM 2263 N N . LEU B 1 18 ? -12.828 -4.289 -6.277 1 98.31 18 LEU B N 1
ATOM 2264 C CA . LEU B 1 18 ? -14.117 -3.711 -6.633 1 98.31 18 LEU B CA 1
ATOM 2265 C C . LEU B 1 18 ? -15.016 -4.754 -7.293 1 98.31 18 LEU B C 1
ATOM 2267 O O . LEU B 1 18 ? -14.609 -5.41 -8.25 1 98.31 18 LEU B O 1
ATOM 2271 N N . ASP B 1 19 ? -16.141 -4.906 -6.789 1 98.31 19 ASP B N 1
ATOM 2272 C CA . ASP B 1 19 ? -17.188 -5.734 -7.379 1 98.31 19 ASP B CA 1
ATOM 2273 C C . ASP B 1 19 ? -17.969 -4.961 -8.438 1 98.31 19 ASP B C 1
ATOM 2275 O O . ASP B 1 19 ? -18.875 -4.207 -8.109 1 98.31 19 ASP B O 1
ATOM 2279 N N . LEU B 1 20 ? -17.594 -5.227 -9.641 1 97.75 20 LEU B N 1
ATOM 2280 C CA . LEU B 1 20 ? -18.266 -4.508 -10.711 1 97.75 20 LEU B CA 1
ATOM 2281 C C . LEU B 1 20 ? -19.328 -5.391 -11.375 1 97.75 20 LEU B C 1
ATOM 2283 O O . LEU B 1 20 ? -19.828 -5.059 -12.453 1 97.75 20 LEU B O 1
ATOM 2287 N N . VAL B 1 21 ? -19.5 -6.559 -10.805 1 96.25 21 VAL B N 1
ATOM 2288 C CA . VAL B 1 21 ? -20.672 -7.355 -11.18 1 96.25 21 VAL B CA 1
ATOM 2289 C C . VAL B 1 21 ? -21.938 -6.742 -10.578 1 96.25 21 VAL B C 1
ATOM 2291 O O . VAL B 1 21 ? -22.938 -6.57 -11.273 1 96.25 21 VAL B O 1
ATOM 2294 N N . SER B 1 22 ? -21.781 -6.301 -9.352 1 95.56 22 SER B N 1
ATOM 2295 C CA . SER B 1 22 ? -22.922 -5.754 -8.633 1 95.56 22 SER B CA 1
ATOM 2296 C C . SER B 1 22 ? -22.969 -4.23 -8.727 1 95.56 22 SER B C 1
ATOM 2298 O O . SER B 1 22 ? -24.031 -3.619 -8.617 1 95.56 22 SER B O 1
ATOM 2300 N N . GLN B 1 23 ? -21.797 -3.682 -8.875 1 95.38 23 GLN B N 1
ATOM 2301 C CA . GLN B 1 23 ? -21.703 -2.234 -9.023 1 95.38 23 GLN B CA 1
ATOM 2302 C C . GLN B 1 23 ? -21.328 -1.853 -10.453 1 95.38 23 GLN B C 1
ATOM 2304 O O . GLN B 1 23 ? -20.484 -2.492 -11.07 1 95.38 23 GLN B O 1
ATOM 2309 N N . HIS B 1 24 ? -22.031 -0.866 -10.828 1 93.75 24 HIS B N 1
ATOM 2310 C CA . HIS B 1 24 ? -21.766 -0.458 -12.203 1 93.75 24 HIS B CA 1
ATOM 2311 C C . HIS B 1 24 ? -20.922 0.82 -12.25 1 93.75 24 HIS B C 1
ATOM 2313 O O . HIS B 1 24 ? -21.406 1.894 -11.883 1 93.75 24 HIS B O 1
ATOM 2319 N N . ALA B 1 25 ? -19.656 0.609 -12.688 1 94.75 25 ALA B N 1
ATOM 2320 C CA . ALA B 1 25 ? -18.734 1.73 -12.82 1 94.75 25 ALA B CA 1
ATOM 2321 C C . ALA B 1 25 ? -17.656 1.438 -13.867 1 94.75 25 ALA B C 1
ATOM 2323 O O . ALA B 1 25 ? -17.297 0.281 -14.086 1 94.75 25 ALA B O 1
ATOM 2324 N N . HIS B 1 26 ? -17.406 2.379 -14.484 1 94.81 26 HIS B N 1
ATOM 2325 C CA . HIS B 1 26 ? -16.312 2.277 -15.445 1 94.81 26 HIS B CA 1
ATOM 2326 C C . HIS B 1 26 ? -15 2.766 -14.844 1 94.81 26 HIS B C 1
ATOM 2328 O O . HIS B 1 26 ? -14.812 3.967 -14.641 1 94.81 26 HIS B O 1
ATOM 2334 N N . ILE B 1 27 ? -14.117 1.861 -14.672 1 95.44 27 ILE B N 1
ATOM 2335 C CA . ILE B 1 27 ? -12.859 2.16 -14.008 1 95.44 27 ILE B CA 1
ATOM 2336 C C . ILE B 1 27 ? -11.75 2.314 -15.039 1 95.44 27 ILE B C 1
ATOM 2338 O O . ILE B 1 27 ? -11.516 1.414 -15.852 1 95.44 27 ILE B O 1
ATOM 2342 N N . LEU B 1 28 ? -11.133 3.455 -14.922 1 95.94 28 LEU B N 1
ATOM 2343 C CA . LEU B 1 28 ? -10.039 3.807 -15.828 1 95.94 28 LEU B CA 1
ATOM 2344 C C . LEU B 1 28 ? -8.695 3.762 -15.094 1 95.94 28 LEU B C 1
ATOM 2346 O O . LEU B 1 28 ? -8.648 3.83 -13.867 1 95.94 28 LEU B O 1
ATOM 2350 N N . PRO B 1 29 ? -7.613 3.668 -15.828 1 96.31 29 PRO B N 1
ATOM 2351 C CA . PRO B 1 29 ? -6.281 3.621 -15.227 1 96.31 29 PRO B CA 1
ATOM 2352 C C . PRO B 1 29 ? -6.012 4.801 -14.297 1 96.31 29 PRO B C 1
ATOM 2354 O O . PRO B 1 29 ? -5.328 4.645 -13.281 1 96.31 29 PRO B O 1
ATOM 2357 N N . LYS B 1 30 ? -6.57 5.863 -14.594 1 96.75 30 LYS B N 1
ATOM 2358 C CA . LYS B 1 30 ? -6.332 7.039 -13.758 1 96.75 30 LYS B CA 1
ATOM 2359 C C . LYS B 1 30 ? -6.93 6.855 -12.367 1 96.75 30 LYS B C 1
ATOM 2361 O O . LYS B 1 30 ? -6.426 7.418 -11.391 1 96.75 30 LYS B O 1
ATOM 2366 N N . HIS B 1 31 ? -8.047 6.133 -12.289 1 97.06 31 HIS B N 1
ATOM 2367 C CA . HIS B 1 31 ? -8.617 5.859 -10.977 1 97.06 31 HIS B CA 1
ATOM 2368 C C . HIS B 1 31 ? -7.695 4.973 -10.148 1 97.06 31 HIS B C 1
ATOM 2370 O O . HIS B 1 31 ? -7.523 5.203 -8.945 1 97.06 31 HIS B O 1
ATOM 2376 N N . ALA B 1 32 ? -7.109 4.043 -10.789 1 97.31 32 ALA B N 1
ATOM 2377 C CA . ALA B 1 32 ? -6.156 3.184 -10.094 1 97.31 32 ALA B CA 1
ATOM 2378 C C . ALA B 1 32 ? -4.98 3.992 -9.555 1 97.31 32 ALA B C 1
ATOM 2380 O O . ALA B 1 32 ? -4.531 3.773 -8.43 1 97.31 32 ALA B O 1
ATOM 2381 N N . LYS B 1 33 ? -4.492 4.859 -10.352 1 96.81 33 LYS B N 1
ATOM 2382 C CA . LYS B 1 33 ? -3.379 5.707 -9.938 1 96.81 33 LYS B CA 1
ATOM 2383 C C . LYS B 1 33 ? -3.781 6.605 -8.773 1 96.81 33 LYS B C 1
ATOM 2385 O O . LYS B 1 33 ? -3.033 6.75 -7.801 1 96.81 33 LYS B O 1
ATOM 2390 N N . GLN B 1 34 ? -4.922 7.137 -8.875 1 96.81 34 GLN B N 1
ATOM 2391 C CA . GLN B 1 34 ? -5.41 8.039 -7.832 1 96.81 34 GLN B CA 1
ATOM 2392 C C . GLN B 1 34 ? -5.648 7.293 -6.523 1 96.81 34 GLN B C 1
ATOM 2394 O O . GLN B 1 34 ? -5.172 7.711 -5.469 1 96.81 34 GLN B O 1
ATOM 2399 N N . TRP B 1 35 ? -6.387 6.191 -6.555 1 97.81 35 TRP B N 1
ATOM 2400 C CA . TRP B 1 35 ? -6.703 5.438 -5.348 1 97.81 35 TRP B CA 1
ATOM 2401 C C . TRP B 1 35 ? -5.469 4.703 -4.828 1 97.81 35 TRP B C 1
ATOM 2403 O O . TRP B 1 35 ? -5.375 4.398 -3.637 1 97.81 35 TRP B O 1
ATOM 2413 N N . GLY B 1 36 ? -4.559 4.543 -5.691 1 97.56 36 GLY B N 1
ATOM 2414 C CA . GLY B 1 36 ? -3.402 3.736 -5.336 1 97.56 36 GLY B CA 1
ATOM 2415 C C . GLY B 1 36 ? -2.371 4.496 -4.527 1 97.56 36 GLY B C 1
ATOM 2416 O O . GLY B 1 36 ? -1.481 3.895 -3.922 1 97.56 36 GLY B O 1
ATOM 2417 N N . ASP B 1 37 ? -2.482 5.836 -4.48 1 96.5 37 ASP B N 1
ATOM 2418 C CA . ASP B 1 37 ? -1.571 6.645 -3.678 1 96.5 37 ASP B CA 1
ATOM 2419 C C . ASP B 1 37 ? -1.772 6.383 -2.188 1 96.5 37 ASP B C 1
ATOM 2421 O O . ASP B 1 37 ? -2.881 6.531 -1.669 1 96.5 37 ASP B O 1
ATOM 2425 N N . ARG B 1 38 ? -0.786 6.035 -1.6 1 96.12 38 ARG B N 1
ATOM 2426 C CA . ARG B 1 38 ? -0.92 5.535 -0.235 1 96.12 38 ARG B CA 1
ATOM 2427 C C . ARG B 1 38 ? -1.116 6.68 0.751 1 96.12 38 ARG B C 1
ATOM 2429 O O . ARG B 1 38 ? -1.509 6.457 1.898 1 96.12 38 ARG B O 1
ATOM 2436 N N . HIS B 1 39 ? -0.932 7.93 0.42 1 96 39 HIS B N 1
ATOM 2437 C CA . HIS B 1 39 ? -1.084 9.07 1.318 1 96 39 HIS B CA 1
ATOM 2438 C C . HIS B 1 39 ? -2.369 9.836 1.024 1 96 39 HIS B C 1
ATOM 2440 O O . HIS B 1 39 ? -3.027 10.328 1.944 1 96 39 HIS B O 1
ATOM 2446 N N . THR B 1 40 ? -2.691 9.93 -0.206 1 97.19 40 THR B N 1
ATOM 2447 C CA . THR B 1 40 ? -3.836 10.766 -0.557 1 97.19 40 THR B CA 1
ATOM 2448 C C . THR B 1 40 ? -4.98 9.922 -1.1 1 97.19 40 THR B C 1
ATOM 2450 O O . THR B 1 40 ? -6.055 10.438 -1.408 1 97.19 40 THR B O 1
ATOM 2453 N N . GLY B 1 41 ? -4.758 8.586 -1.252 1 97.75 41 GLY B N 1
ATOM 2454 C CA . GLY B 1 41 ? -5.77 7.629 -1.674 1 97.75 41 GLY B CA 1
ATOM 2455 C C . GLY B 1 41 ? -5.945 6.477 -0.703 1 97.75 41 GLY B C 1
ATOM 2456 O O . GLY B 1 41 ? -5.605 6.594 0.476 1 97.75 41 GLY B O 1
ATOM 2457 N N . VAL B 1 42 ? -6.5 5.371 -1.201 1 98 42 VAL B N 1
ATOM 2458 C CA . VAL B 1 42 ? -6.695 4.168 -0.399 1 98 42 VAL B CA 1
ATOM 2459 C C . VAL B 1 42 ? -5.348 3.492 -0.144 1 98 42 VAL B C 1
ATOM 2461 O O . VAL B 1 42 ? -5.078 3.035 0.969 1 98 42 VAL B O 1
ATOM 2464 N N . GLY B 1 43 ? -4.562 3.5 -1.133 1 97.75 43 GLY B N 1
ATOM 2465 C CA . GLY B 1 43 ? -3.246 2.883 -1.045 1 97.75 43 GLY B CA 1
ATOM 2466 C C . GLY B 1 43 ? -3.285 1.374 -1.192 1 97.75 43 GLY B C 1
ATOM 2467 O O . GLY B 1 43 ? -3.926 0.684 -0.398 1 97.75 43 GLY B O 1
ATOM 2468 N N . PHE B 1 44 ? -2.5 0.879 -2.166 1 97.44 44 PHE B N 1
ATOM 2469 C CA . PHE B 1 44 ? -2.395 -0.552 -2.428 1 97.44 44 PHE B CA 1
ATOM 2470 C C . PHE B 1 44 ? -1.294 -0.838 -3.441 1 97.44 44 PHE B C 1
ATOM 2472 O O . PHE B 1 44 ? -0.8 0.077 -4.105 1 97.44 44 PHE B O 1
ATOM 2479 N N . ASP B 1 45 ? -0.931 -2.125 -3.572 1 95.56 45 ASP B N 1
ATOM 2480 C CA . ASP B 1 45 ? -0.042 -2.547 -4.648 1 95.56 45 ASP B CA 1
ATOM 2481 C C . ASP B 1 45 ? -0.791 -2.631 -5.977 1 95.56 45 ASP B C 1
ATOM 2483 O O . ASP B 1 45 ? -0.287 -2.186 -7.012 1 95.56 45 ASP B O 1
ATOM 2487 N N . GLN B 1 46 ? -2.031 -3.193 -5.863 1 96.56 46 GLN B N 1
ATOM 2488 C CA . GLN B 1 46 ? -2.783 -3.35 -7.105 1 96.56 46 GLN B CA 1
ATOM 2489 C C . GLN B 1 46 ? -4.285 -3.24 -6.855 1 96.56 46 GLN B C 1
ATOM 2491 O O . GLN B 1 46 ? -4.754 -3.467 -5.738 1 96.56 46 GLN B O 1
ATOM 2496 N N . LEU B 1 47 ? -5.004 -2.85 -7.918 1 98.12 47 LEU B N 1
ATOM 2497 C CA . LEU B 1 47 ? -6.461 -2.779 -7.973 1 98.12 47 LEU B CA 1
ATOM 2498 C C . LEU B 1 47 ? -7.039 -3.975 -8.727 1 98.12 47 LEU B C 1
ATOM 2500 O O . LEU B 1 47 ? -6.633 -4.254 -9.859 1 98.12 47 LEU B O 1
ATOM 2504 N N . LEU B 1 48 ? -7.949 -4.715 -8.086 1 98.38 48 LEU B N 1
ATOM 2505 C CA . LEU B 1 48 ? -8.602 -5.875 -8.688 1 98.38 48 LEU B CA 1
ATOM 2506 C C . LEU B 1 48 ? -10.055 -5.574 -9.016 1 98.38 48 LEU B C 1
ATOM 2508 O O . LEU B 1 48 ? -10.82 -5.168 -8.133 1 98.38 48 LEU B O 1
ATOM 2512 N N . LEU B 1 49 ? -10.422 -5.828 -10.203 1 98.25 49 LEU B N 1
ATOM 2513 C CA . LEU B 1 49 ? -11.805 -5.645 -10.625 1 98.25 49 LEU B CA 1
ATOM 2514 C C . LEU B 1 49 ? -12.469 -6.988 -10.914 1 98.25 49 LEU B C 1
ATOM 2516 O O . LEU B 1 49 ? -11.953 -7.781 -11.711 1 98.25 49 LEU B O 1
ATOM 2520 N N . VAL B 1 50 ? -13.523 -7.242 -10.344 1 98 50 VAL B N 1
ATOM 2521 C CA . VAL B 1 50 ? -14.375 -8.398 -10.594 1 98 50 VAL B CA 1
ATOM 2522 C C . VAL B 1 50 ? -15.508 -8.016 -11.547 1 98 50 VAL B C 1
ATOM 2524 O O . VAL B 1 50 ? -16.375 -7.223 -11.188 1 98 50 VAL B O 1
ATOM 2527 N N . GLU B 1 51 ? -15.484 -8.586 -12.617 1 97.56 51 GLU B N 1
ATOM 2528 C CA . GLU B 1 51 ? -16.422 -8.188 -13.664 1 97.56 51 GLU B CA 1
ATOM 2529 C C . GLU B 1 51 ? -17.156 -9.398 -14.227 1 97.56 51 GLU B C 1
ATOM 2531 O O . GLU B 1 51 ? -16.766 -10.539 -13.977 1 97.56 51 GLU B O 1
ATOM 2536 N N . THR B 1 52 ? -18.156 -9.078 -15.023 1 95.69 52 THR B N 1
ATOM 2537 C CA . THR B 1 52 ? -18.844 -10.117 -15.781 1 95.69 52 THR B CA 1
ATOM 2538 C C . THR B 1 52 ? -17.984 -10.602 -16.953 1 95.69 52 THR B C 1
ATOM 2540 O O . THR B 1 52 ? -17.422 -9.789 -17.688 1 95.69 52 THR B O 1
ATOM 2543 N N . PRO B 1 53 ? -17.922 -11.898 -17.031 1 94.56 53 PRO B N 1
ATOM 2544 C CA . PRO B 1 53 ? -17.031 -12.422 -18.078 1 94.56 53 PRO B CA 1
ATOM 2545 C C . PRO B 1 53 ? -17.609 -12.227 -19.484 1 94.56 53 PRO B C 1
ATOM 2547 O O . PRO B 1 53 ? -18.812 -12.094 -19.656 1 94.56 53 PRO B O 1
ATOM 2550 N N . THR B 1 54 ? -16.734 -12.195 -20.469 1 91.69 54 THR B N 1
ATOM 2551 C CA . THR B 1 54 ? -17.156 -12.172 -21.859 1 91.69 54 THR B CA 1
ATOM 2552 C C . THR B 1 54 ? -17.422 -13.586 -22.375 1 91.69 54 THR B C 1
ATOM 2554 O O . THR B 1 54 ? -18.25 -13.781 -23.25 1 91.69 54 THR B O 1
ATOM 2557 N N . ASN B 1 55 ? -16.719 -14.578 -21.781 1 90.56 55 ASN B N 1
ATOM 2558 C CA . ASN B 1 55 ? -16.875 -16 -22.078 1 90.56 55 ASN B CA 1
ATOM 2559 C C . ASN B 1 55 ? -17.906 -16.656 -21.172 1 90.56 55 ASN B C 1
ATOM 2561 O O . ASN B 1 55 ? -17.719 -16.719 -19.953 1 90.56 55 ASN B O 1
ATOM 2565 N N . PRO B 1 56 ? -18.922 -17.047 -21.766 1 89.75 56 PRO B N 1
ATOM 2566 C CA . PRO B 1 56 ? -20 -17.609 -20.953 1 89.75 56 PRO B CA 1
ATOM 2567 C C . PRO B 1 56 ? -19.562 -18.844 -20.188 1 89.75 56 PRO B C 1
ATOM 2569 O O . PRO B 1 56 ? -20.25 -19.266 -19.234 1 89.75 56 PRO B O 1
ATOM 2572 N N . ASP B 1 57 ? -18.516 -19.438 -20.594 1 92.31 57 ASP B N 1
ATOM 2573 C CA . ASP B 1 57 ? -18.078 -20.672 -19.969 1 92.31 57 ASP B CA 1
ATOM 2574 C C . ASP B 1 57 ? -17.234 -20.391 -18.734 1 92.31 57 ASP B C 1
ATOM 2576 O O . ASP B 1 57 ? -16.781 -21.328 -18.047 1 92.31 57 ASP B O 1
ATOM 2580 N N . VAL B 1 58 ? -17 -19.141 -18.516 1 94.75 58 VAL B N 1
ATOM 2581 C CA . VAL B 1 58 ? -16.203 -18.812 -17.344 1 94.75 58 VAL B CA 1
ATOM 2582 C C . VAL B 1 58 ? -17.031 -18.031 -16.328 1 94.75 58 VAL B C 1
ATOM 2584 O O . VAL B 1 58 ? -18.078 -17.469 -16.688 1 94.75 58 VAL B O 1
ATOM 2587 N N . ASP B 1 59 ? -16.594 -18.062 -15.102 1 96.81 59 ASP B N 1
ATOM 2588 C CA . ASP B 1 59 ? -17.422 -17.578 -14.016 1 96.81 59 ASP B CA 1
ATOM 2589 C C . ASP B 1 59 ? -17.312 -16.062 -13.867 1 96.81 59 ASP B C 1
ATOM 2591 O O . ASP B 1 59 ? -18.312 -15.375 -13.633 1 96.81 59 ASP B O 1
ATOM 2595 N N . PHE B 1 60 ? -16.094 -15.578 -13.992 1 97.69 60 PHE B N 1
ATOM 2596 C CA . PHE B 1 60 ? -15.852 -14.156 -13.805 1 97.69 60 PHE B CA 1
ATOM 2597 C C . PHE B 1 60 ? -14.758 -13.672 -14.742 1 97.69 60 PHE B C 1
ATOM 2599 O O . PHE B 1 60 ? -14 -14.477 -15.297 1 97.69 60 PHE B O 1
ATOM 2606 N N . ARG B 1 61 ? -14.789 -12.328 -14.906 1 96.25 61 ARG B N 1
ATOM 2607 C CA . ARG B 1 61 ? -13.633 -11.641 -15.469 1 96.25 61 ARG B CA 1
ATOM 2608 C C . ARG B 1 61 ? -12.867 -10.875 -14.398 1 96.25 61 ARG B C 1
ATOM 2610 O O . ARG B 1 61 ? -13.469 -10.203 -13.562 1 96.25 61 ARG B O 1
ATOM 2617 N N . TYR B 1 62 ? -11.617 -11.023 -14.492 1 95.06 62 TYR B N 1
ATOM 2618 C CA . TYR B 1 62 ? -10.68 -10.523 -13.492 1 95.06 62 TYR B CA 1
ATOM 2619 C C . TYR B 1 62 ? -9.625 -9.625 -14.125 1 95.06 62 TYR B C 1
ATOM 2621 O O . TYR B 1 62 ? -8.789 -10.094 -14.898 1 95.06 62 TYR B O 1
ATOM 2629 N N . ARG B 1 63 ? -9.734 -8.297 -13.805 1 96.31 63 ARG B N 1
ATOM 2630 C CA . ARG B 1 63 ? -8.742 -7.355 -14.305 1 96.31 63 ARG B CA 1
ATOM 2631 C C . ARG B 1 63 ? -7.883 -6.816 -13.164 1 96.31 63 ARG B C 1
ATOM 2633 O O . ARG B 1 63 ? -8.383 -6.578 -12.062 1 96.31 63 ARG B O 1
ATOM 2640 N N . ILE B 1 64 ? -6.668 -6.594 -13.445 1 95.94 64 ILE B N 1
ATOM 2641 C CA . ILE B 1 64 ? -5.703 -6.211 -12.414 1 95.94 64 ILE B CA 1
ATOM 2642 C C . ILE B 1 64 ? -4.914 -4.984 -12.875 1 95.94 64 ILE B C 1
ATOM 2644 O O . ILE B 1 64 ? -4.344 -4.98 -13.969 1 95.94 64 ILE B O 1
ATOM 2648 N N . PHE B 1 65 ? -4.82 -4.016 -12.031 1 96.19 65 PHE B N 1
ATOM 2649 C CA . PHE B 1 65 ? -4.062 -2.805 -12.32 1 96.19 65 PHE B CA 1
ATOM 2650 C C . PHE B 1 65 ? -3.037 -2.535 -11.227 1 96.19 65 PHE B C 1
ATOM 2652 O O . PHE B 1 65 ? -3.35 -2.639 -10.039 1 96.19 65 PHE B O 1
ATOM 2659 N N . ASN B 1 66 ? -1.89 -2.195 -11.656 1 93.69 66 ASN B N 1
ATOM 2660 C CA . ASN B 1 66 ? -0.918 -1.653 -10.711 1 93.69 66 ASN B CA 1
ATOM 2661 C C . ASN B 1 66 ? -1.348 -0.285 -10.188 1 93.69 66 ASN B C 1
ATOM 2663 O O . ASN B 1 66 ? -2.201 0.373 -10.781 1 93.69 66 ASN B O 1
ATOM 2667 N N . SER B 1 67 ? -0.664 0.112 -9.109 1 95.69 67 SER B N 1
ATOM 2668 C CA . SER B 1 67 ? -1.006 1.398 -8.516 1 95.69 67 SER B CA 1
ATOM 2669 C C . SER B 1 67 ? -0.635 2.553 -9.438 1 95.69 67 SER B C 1
ATOM 2671 O O . SER B 1 67 ? -1.104 3.678 -9.25 1 95.69 67 SER B O 1
ATOM 2673 N N . ASP B 1 68 ? 0.08 2.309 -10.461 1 93.19 68 ASP B N 1
ATOM 2674 C CA . ASP B 1 68 ? 0.406 3.385 -11.391 1 93.19 68 ASP B CA 1
ATOM 2675 C C . ASP B 1 68 ? -0.572 3.412 -12.562 1 93.19 68 ASP B C 1
ATOM 2677 O O . ASP B 1 68 ? -0.423 4.219 -13.477 1 93.19 68 ASP B O 1
ATOM 2681 N N . GLY B 1 69 ? -1.469 2.451 -12.547 1 95.12 69 GLY B N 1
ATOM 2682 C CA . GLY B 1 69 ? -2.545 2.457 -13.523 1 95.12 69 GLY B CA 1
ATOM 2683 C C . GLY B 1 69 ? -2.336 1.459 -14.648 1 95.12 69 GLY B C 1
ATOM 2684 O O . GLY B 1 69 ? -3.238 1.23 -15.461 1 95.12 69 GLY B O 1
ATOM 2685 N N . SER B 1 70 ? -1.155 0.875 -14.727 1 93.5 70 SER B N 1
ATOM 2686 C CA . SER B 1 70 ? -0.908 -0.105 -15.781 1 93.5 70 SER B CA 1
ATOM 2687 C C . SER B 1 70 ? -1.601 -1.429 -15.477 1 93.5 70 SER B C 1
ATOM 2689 O O . SER B 1 70 ? -1.581 -1.898 -14.336 1 93.5 70 SER B O 1
ATOM 2691 N N . GLU B 1 71 ? -2.209 -1.984 -16.453 1 93.25 71 GLU B N 1
ATOM 2692 C CA . GLU B 1 71 ? -2.889 -3.266 -16.281 1 93.25 71 GLU B CA 1
ATOM 2693 C C . GLU B 1 71 ? -1.931 -4.434 -16.516 1 93.25 71 GLU B C 1
ATOM 2695 O O . GLU B 1 71 ? -1.082 -4.383 -17.406 1 93.25 71 GLU B O 1
ATOM 2700 N N . VAL B 1 72 ? -2.133 -5.441 -15.758 1 89.94 72 VAL B N 1
ATOM 2701 C CA . VAL B 1 72 ? -1.225 -6.578 -15.867 1 89.94 72 VAL B CA 1
ATOM 2702 C C . VAL B 1 72 ? -2.021 -7.852 -16.141 1 89.94 72 VAL B C 1
ATOM 2704 O O . VAL B 1 72 ? -3.242 -7.875 -15.961 1 89.94 72 VAL B O 1
ATOM 2707 N N . GLU B 1 73 ? -1.376 -8.875 -16.562 1 86.62 73 GLU B N 1
ATOM 2708 C CA . GLU B 1 73 ? -2.023 -10.086 -17.062 1 86.62 73 GLU B CA 1
ATOM 2709 C C . GLU B 1 73 ? -2.404 -11.023 -15.93 1 86.62 73 GLU B C 1
ATOM 2711 O O . GLU B 1 73 ? -3.4 -11.742 -16.016 1 86.62 73 GLU B O 1
ATOM 2716 N N . GLN B 1 74 ? -1.566 -11.109 -14.992 1 82.19 74 GLN B N 1
ATOM 2717 C CA . GLN B 1 74 ? -1.85 -12.039 -13.906 1 82.19 74 GLN B CA 1
ATOM 2718 C C . GLN B 1 74 ? -1.123 -11.633 -12.633 1 82.19 74 GLN B C 1
ATOM 2720 O O . GLN B 1 74 ? -0.121 -10.922 -12.68 1 82.19 74 GLN B O 1
ATOM 2725 N N . CYS B 1 75 ? -1.67 -12.172 -11.555 1 88.44 75 CYS B N 1
ATOM 2726 C CA . CYS B 1 75 ? -1.097 -12.023 -10.227 1 88.44 75 CYS B CA 1
ATOM 2727 C C . CYS B 1 75 ? -1.588 -13.117 -9.289 1 88.44 75 CYS B C 1
ATOM 2729 O O . CYS B 1 75 ? -2.754 -13.125 -8.891 1 88.44 75 CYS B O 1
ATOM 2731 N N . GLY B 1 76 ? -0.697 -13.969 -8.969 1 92.5 76 GLY B N 1
ATOM 2732 C CA . GLY B 1 76 ? -1.06 -15.125 -8.164 1 92.5 76 GLY B CA 1
ATOM 2733 C C . GLY B 1 76 ? -1.644 -14.75 -6.812 1 92.5 76 GLY B C 1
ATOM 2734 O O . GLY B 1 76 ? -2.639 -15.336 -6.375 1 92.5 76 GLY B O 1
ATOM 2735 N N . ASN B 1 77 ? -1.021 -13.797 -6.105 1 95.25 77 ASN B N 1
ATOM 2736 C CA . ASN B 1 77 ? -1.546 -13.344 -4.82 1 95.25 77 ASN B CA 1
ATOM 2737 C C . ASN B 1 77 ? -2.922 -12.703 -4.969 1 95.25 77 ASN B C 1
ATOM 2739 O O . ASN B 1 77 ? -3.812 -12.938 -4.152 1 95.25 77 ASN B O 1
ATOM 2743 N N . GLY B 1 78 ? -3.025 -11.953 -5.996 1 96.88 78 GLY B N 1
ATOM 2744 C CA . GLY B 1 78 ? -4.301 -11.312 -6.281 1 96.88 78 GLY B CA 1
ATOM 2745 C C . GLY B 1 78 ? -5.406 -12.305 -6.586 1 96.88 78 GLY B C 1
ATOM 2746 O O . GLY B 1 78 ? -6.555 -12.109 -6.176 1 96.88 78 GLY B O 1
ATOM 2747 N N . ALA B 1 79 ? -5.043 -13.305 -7.348 1 96.75 79 ALA B N 1
ATOM 2748 C CA . ALA B 1 79 ? -6.02 -14.336 -7.688 1 96.75 79 ALA B CA 1
ATOM 2749 C C . ALA B 1 79 ? -6.582 -14.992 -6.43 1 96.75 79 ALA B C 1
ATOM 2751 O O . ALA B 1 79 ? -7.773 -15.305 -6.367 1 96.75 79 ALA B O 1
ATOM 2752 N N . ARG B 1 80 ? -5.762 -15.172 -5.523 1 98 80 ARG B N 1
ATOM 2753 C CA . ARG B 1 80 ? -6.258 -15.75 -4.277 1 98 80 ARG B CA 1
ATOM 2754 C C . ARG B 1 80 ? -7.219 -14.797 -3.574 1 98 80 ARG B C 1
ATOM 2756 O O . ARG B 1 80 ? -8.281 -15.211 -3.104 1 98 80 ARG B O 1
ATOM 2763 N N . CYS B 1 81 ? -6.844 -13.539 -3.473 1 98.31 81 CYS B N 1
ATOM 2764 C CA . CYS B 1 81 ? -7.73 -12.539 -2.879 1 98.31 81 CYS B CA 1
ATOM 2765 C C . CYS B 1 81 ? -9.039 -12.445 -3.652 1 98.31 81 CYS B C 1
ATOM 2767 O O . CYS B 1 81 ? -10.109 -12.312 -3.055 1 98.31 81 CYS B O 1
ATOM 2769 N N . PHE B 1 82 ? -8.875 -12.555 -5.039 1 98.06 82 PHE B N 1
ATOM 2770 C CA . PHE B 1 82 ? -10.047 -12.539 -5.902 1 98.06 82 PHE B CA 1
ATOM 2771 C C . PHE B 1 82 ? -11.008 -13.672 -5.539 1 98.06 82 PHE B C 1
ATOM 2773 O O . PHE B 1 82 ? -12.203 -13.445 -5.359 1 98.06 82 PHE B O 1
ATOM 2780 N N . ALA B 1 83 ? -10.57 -14.797 -5.391 1 97.75 83 ALA B N 1
ATOM 2781 C CA . ALA B 1 83 ? -11.398 -15.961 -5.07 1 97.75 83 ALA B CA 1
ATOM 2782 C C . ALA B 1 83 ? -12.07 -15.797 -3.711 1 97.75 83 ALA B C 1
ATOM 2784 O O . ALA B 1 83 ? -13.266 -16.047 -3.568 1 97.75 83 ALA B O 1
ATOM 2785 N N . ARG B 1 84 ? -11.266 -15.391 -2.824 1 97.69 84 ARG B N 1
ATOM 2786 C CA . ARG B 1 84 ? -11.836 -15.18 -1.496 1 97.69 84 ARG B CA 1
ATOM 2787 C C . ARG B 1 84 ? -12.922 -14.109 -1.533 1 97.69 84 ARG B C 1
ATOM 2789 O O . ARG B 1 84 ? -13.984 -14.273 -0.931 1 97.69 84 ARG B O 1
ATOM 2796 N N . PHE B 1 85 ? -12.711 -13.125 -2.238 1 98.06 85 PHE B N 1
ATOM 2797 C CA . PHE B 1 85 ? -13.617 -11.992 -2.332 1 98.06 85 PHE B CA 1
ATOM 2798 C C . PHE B 1 85 ? -14.961 -12.422 -2.908 1 98.06 85 PHE B C 1
ATOM 2800 O O . PHE B 1 85 ? -16.016 -12.109 -2.348 1 98.06 85 PHE B O 1
ATOM 2807 N N . VAL B 1 86 ? -14.953 -13.141 -4.059 1 97.88 86 VAL B N 1
ATOM 2808 C CA . VAL B 1 86 ? -16.219 -13.469 -4.715 1 97.88 86 VAL B CA 1
ATOM 2809 C C . VAL B 1 86 ? -17 -14.453 -3.854 1 97.88 86 VAL B C 1
ATOM 2811 O O . VAL B 1 86 ? -18.234 -14.453 -3.863 1 97.88 86 VAL B O 1
ATOM 2814 N N . LEU B 1 87 ? -16.25 -15.25 -3.098 1 96.31 87 LEU B N 1
ATOM 2815 C CA . LEU B 1 87 ? -16.938 -16.141 -2.172 1 96.31 87 LEU B CA 1
ATOM 2816 C C . LEU B 1 87 ? -17.531 -15.352 -1.013 1 96.31 87 LEU B C 1
ATOM 2818 O O . LEU B 1 87 ? -18.719 -15.523 -0.678 1 96.31 87 LEU B O 1
ATOM 2822 N N . ASP B 1 88 ? -16.797 -14.445 -0.477 1 96.06 88 ASP B N 1
ATOM 2823 C CA . ASP B 1 88 ? -17.25 -13.672 0.677 1 96.06 88 ASP B CA 1
ATOM 2824 C C . ASP B 1 88 ? -18.438 -12.773 0.309 1 96.06 88 ASP B C 1
ATOM 2826 O O . ASP B 1 88 ? -19.328 -12.547 1.126 1 96.06 88 ASP B O 1
ATOM 2830 N N . LYS B 1 89 ? -18.391 -12.336 -0.92 1 96.62 89 LYS B N 1
ATOM 2831 C CA . LYS B 1 89 ? -19.469 -11.445 -1.36 1 96.62 89 LYS B CA 1
ATOM 2832 C C . LYS B 1 89 ? -20.625 -12.227 -1.947 1 96.62 89 LYS B C 1
ATOM 2834 O O . LYS B 1 89 ? -21.594 -11.633 -2.441 1 96.62 89 LYS B O 1
ATOM 2839 N N . ARG B 1 90 ? -20.5 -13.586 -1.774 1 96.69 90 ARG B N 1
ATOM 2840 C CA . ARG B 1 90 ? -21.531 -14.523 -2.209 1 96.69 90 ARG B CA 1
ATOM 2841 C C . ARG B 1 90 ? -21.906 -14.289 -3.67 1 96.69 90 ARG B C 1
ATOM 2843 O O . ARG B 1 90 ? -23.078 -14.375 -4.039 1 96.69 90 ARG B O 1
ATOM 2850 N N . LEU B 1 91 ? -20.953 -13.898 -4.492 1 96.88 91 LEU B N 1
ATOM 2851 C CA . LEU B 1 91 ? -21.156 -13.758 -5.93 1 96.88 91 LEU B CA 1
ATOM 2852 C C . LEU B 1 91 ? -21.172 -15.125 -6.609 1 96.88 91 LEU B C 1
ATOM 2854 O O . LEU B 1 91 ? -21.641 -15.25 -7.746 1 96.88 91 LEU B O 1
ATOM 2858 N N . THR B 1 92 ? -20.641 -16.078 -5.828 1 95.81 92 THR B N 1
ATOM 2859 C CA . THR B 1 92 ? -20.719 -17.469 -6.258 1 95.81 92 THR B CA 1
ATOM 2860 C C . THR B 1 92 ? -20.672 -18.422 -5.059 1 95.81 92 THR B C 1
ATOM 2862 O O . THR B 1 92 ? -20.188 -18.047 -3.99 1 95.81 92 THR B O 1
ATOM 2865 N N . ALA B 1 93 ? -21.156 -19.625 -5.391 1 95.5 93 ALA B N 1
ATOM 2866 C CA . ALA B 1 93 ? -21.062 -20.672 -4.379 1 95.5 93 ALA B CA 1
ATOM 2867 C C . ALA B 1 93 ? -20.078 -21.75 -4.801 1 95.5 93 ALA B C 1
ATOM 2869 O O . ALA B 1 93 ? -19.797 -22.688 -4.035 1 95.5 93 ALA B O 1
ATOM 2870 N N . LYS B 1 94 ? -19.578 -21.562 -5.938 1 95.56 94 LYS B N 1
ATOM 2871 C CA . LYS B 1 94 ? -18.641 -22.547 -6.461 1 95.56 94 LYS B CA 1
ATOM 2872 C C . LYS B 1 94 ? -17.297 -22.484 -5.734 1 95.56 94 LYS B C 1
ATOM 2874 O O . LYS B 1 94 ? -16.828 -21.391 -5.41 1 95.56 94 LYS B O 1
ATOM 2879 N N . ARG B 1 95 ? -16.719 -23.625 -5.508 1 95.44 95 ARG B N 1
ATOM 2880 C CA . ARG B 1 95 ? -15.406 -23.688 -4.871 1 95.44 95 ARG B CA 1
ATOM 2881 C C . ARG B 1 95 ? -14.297 -23.797 -5.914 1 95.44 95 ARG B C 1
ATOM 2883 O O . ARG B 1 95 ? -13.125 -23.562 -5.605 1 95.44 95 ARG B O 1
ATOM 2890 N N . GLN B 1 96 ? -14.664 -24.328 -7.078 1 96.81 96 GLN B N 1
ATOM 2891 C CA . GLN B 1 96 ? -13.805 -24.266 -8.258 1 96.81 96 GLN B CA 1
ATOM 2892 C C . GLN B 1 96 ? -14.305 -23.219 -9.25 1 96.81 96 GLN B C 1
ATOM 2894 O O . GLN B 1 96 ? -15.414 -23.344 -9.773 1 96.81 96 GLN B O 1
ATOM 2899 N N . ILE B 1 97 ? -13.445 -22.234 -9.492 1 96.56 97 ILE B N 1
ATOM 2900 C CA . ILE B 1 97 ? -13.883 -21.078 -10.281 1 96.56 97 ILE B CA 1
ATOM 2901 C C . ILE B 1 97 ? -12.945 -20.891 -11.469 1 96.56 97 ILE B C 1
ATOM 2903 O O . ILE B 1 97 ? -11.719 -20.938 -11.32 1 96.56 97 ILE B O 1
ATOM 2907 N N . LYS B 1 98 ? -13.609 -20.734 -12.625 1 96.69 98 LYS B N 1
ATOM 2908 C CA . LYS B 1 98 ? -12.875 -20.359 -13.828 1 96.69 98 LYS B CA 1
ATOM 2909 C C . LYS B 1 98 ? -12.945 -18.859 -14.07 1 96.69 98 LYS B C 1
ATOM 2911 O O . LYS B 1 98 ? -14.031 -18.281 -14.102 1 96.69 98 LYS B O 1
ATOM 2916 N N . VAL B 1 99 ? -11.797 -18.281 -14.281 1 95.44 99 VAL B N 1
ATOM 2917 C CA . VAL B 1 99 ? -11.719 -16.828 -14.352 1 95.44 99 VAL B CA 1
ATOM 2918 C C . VAL B 1 99 ? -10.945 -16.406 -15.602 1 95.44 99 VAL B C 1
ATOM 2920 O O . VAL B 1 99 ? -9.852 -16.922 -15.859 1 95.44 99 VAL B O 1
ATOM 2923 N N . GLU B 1 100 ? -11.602 -15.531 -16.281 1 94.88 100 GLU B N 1
ATOM 2924 C CA . GLU B 1 100 ? -10.953 -14.969 -17.453 1 94.88 100 GLU B CA 1
ATOM 2925 C C . GLU B 1 100 ? -10.086 -13.766 -17.094 1 94.88 100 GLU B C 1
ATOM 2927 O O . GLU B 1 100 ? -10.562 -12.836 -16.422 1 94.88 100 GLU B O 1
ATOM 2932 N N . THR B 1 101 ? -8.812 -13.75 -17.422 1 91.56 101 THR B N 1
ATOM 2933 C CA . THR B 1 101 ? -7.883 -12.641 -17.203 1 91.56 101 THR B CA 1
ATOM 2934 C C . THR B 1 101 ? -7.293 -12.172 -18.531 1 91.56 101 THR B C 1
ATOM 2936 O O . THR B 1 101 ? -7.547 -12.766 -19.578 1 91.56 101 THR B O 1
ATOM 2939 N N . LYS B 1 102 ? -6.598 -11.102 -18.5 1 88.62 102 LYS B N 1
ATOM 2940 C CA . LYS B 1 102 ? -5.91 -10.617 -19.703 1 88.62 102 LYS B CA 1
ATOM 2941 C C . LYS B 1 102 ? -4.941 -11.672 -20.234 1 88.62 102 LYS B C 1
ATOM 2943 O O . LYS B 1 102 ? -4.711 -11.75 -21.453 1 88.62 102 LYS B O 1
ATOM 2948 N N . GLY B 1 103 ? -4.484 -12.555 -19.391 1 84.56 103 GLY B N 1
ATOM 2949 C CA . GLY B 1 103 ? -3.514 -13.555 -19.797 1 84.56 103 GLY B CA 1
ATOM 2950 C C . GLY B 1 103 ? -4.137 -14.914 -20.078 1 84.56 103 GLY B C 1
ATOM 2951 O O . GLY B 1 103 ? -3.424 -15.883 -20.344 1 84.56 103 GLY B O 1
ATOM 2952 N N . GLY B 1 104 ? -5.402 -15.031 -20.094 1 88.25 104 GLY B N 1
ATOM 2953 C CA . GLY B 1 104 ? -6.086 -16.297 -20.344 1 88.25 104 GLY B CA 1
ATOM 2954 C C . GLY B 1 104 ? -6.957 -16.734 -19.188 1 88.25 104 GLY B C 1
ATOM 2955 O O . GLY B 1 104 ? -7.27 -15.938 -18.297 1 88.25 104 GLY B O 1
ATOM 2956 N N . ILE B 1 105 ? -7.418 -17.891 -19.281 1 92.81 105 ILE B N 1
ATOM 2957 C CA . ILE B 1 105 ? -8.32 -18.422 -18.266 1 92.81 105 ILE B CA 1
ATOM 2958 C C . ILE B 1 105 ? -7.504 -19.125 -17.172 1 92.81 105 ILE B C 1
ATOM 2960 O O . ILE B 1 105 ? -6.605 -19.906 -17.469 1 92.81 105 ILE B O 1
ATOM 2964 N N . ILE B 1 106 ? -7.898 -18.812 -15.938 1 92.25 106 ILE B N 1
ATOM 2965 C CA . ILE B 1 106 ? -7.258 -19.484 -14.805 1 92.25 106 ILE B CA 1
ATOM 2966 C C . ILE B 1 106 ? -8.312 -20.188 -13.953 1 92.25 106 ILE B C 1
ATOM 2968 O O . ILE B 1 106 ? -9.492 -19.828 -14.008 1 92.25 106 ILE B O 1
ATOM 2972 N N . GLU B 1 107 ? -7.824 -21.109 -13.312 1 95.69 107 GLU B N 1
ATOM 2973 C CA . GLU B 1 107 ? -8.711 -21.859 -12.43 1 95.69 107 GLU B CA 1
ATOM 2974 C C . GLU B 1 107 ? -8.281 -21.719 -10.969 1 95.69 107 GLU B C 1
ATOM 2976 O O . GLU B 1 107 ? -7.102 -21.859 -10.648 1 95.69 107 GLU B O 1
ATOM 2981 N N . LEU B 1 108 ? -9.25 -21.453 -10.133 1 97.25 108 LEU B N 1
ATOM 2982 C CA . LEU B 1 108 ? -9.055 -21.25 -8.695 1 97.25 108 LEU B CA 1
ATOM 2983 C C . LEU B 1 108 ? -9.852 -22.281 -7.895 1 97.25 108 LEU B C 1
ATOM 2985 O O . LEU B 1 108 ? -11.008 -22.562 -8.227 1 97.25 108 LEU B O 1
ATOM 2989 N N . ASP B 1 109 ? -9.164 -22.844 -6.98 1 97.62 109 ASP B N 1
ATOM 2990 C CA . ASP B 1 109 ? -9.797 -23.844 -6.121 1 97.62 109 ASP B CA 1
ATOM 2991 C C . ASP B 1 109 ? -9.766 -23.406 -4.66 1 97.62 109 ASP B C 1
ATOM 2993 O O . ASP B 1 109 ? -8.695 -23.219 -4.082 1 97.62 109 ASP B O 1
ATOM 2997 N N . ILE B 1 110 ? -10.914 -23.172 -4.078 1 96.81 110 ILE B N 1
ATOM 2998 C CA . ILE B 1 110 ? -11.039 -22.828 -2.664 1 96.81 110 ILE B CA 1
ATOM 2999 C C . ILE B 1 110 ? -11.141 -24.109 -1.831 1 96.81 110 ILE B C 1
ATOM 3001 O O . ILE B 1 110 ? -12.164 -24.797 -1.873 1 96.81 110 ILE B O 1
ATOM 3005 N N . ARG B 1 111 ? -10.164 -24.328 -1.081 1 96.31 111 ARG B N 1
ATOM 3006 C CA . ARG B 1 111 ? -10.039 -25.578 -0.353 1 96.31 111 ARG B CA 1
ATOM 3007 C C . ARG B 1 111 ? -10.852 -25.547 0.937 1 96.31 111 ARG B C 1
ATOM 3009 O O . ARG B 1 111 ? -11.281 -24.484 1.381 1 96.31 111 ARG B O 1
ATOM 3016 N N . ASN B 1 112 ? -10.992 -26.75 1.565 1 93.81 112 ASN B N 1
ATOM 3017 C CA . ASN B 1 112 ? -11.852 -26.891 2.742 1 93.81 112 ASN B CA 1
ATOM 3018 C C . ASN B 1 112 ? -11.266 -26.141 3.943 1 93.81 112 ASN B C 1
ATOM 3020 O O . ASN B 1 112 ? -12.008 -25.688 4.816 1 93.81 112 ASN B O 1
ATOM 3024 N N . ASP B 1 113 ? -10 -26 3.908 1 94.25 113 ASP B N 1
ATOM 3025 C CA . ASP B 1 113 ? -9.375 -25.344 5.047 1 94.25 113 ASP B CA 1
ATOM 3026 C C . ASP B 1 113 ? -9.359 -23.828 4.855 1 94.25 113 ASP B C 1
ATOM 3028 O O . ASP B 1 113 ? -8.797 -23.094 5.68 1 94.25 113 ASP B O 1
ATOM 3032 N N . GLY B 1 114 ? -9.867 -23.453 3.84 1 93.88 114 GLY B N 1
ATOM 3033 C CA . GLY B 1 114 ? -10.008 -22.016 3.594 1 93.88 114 GLY B CA 1
ATOM 3034 C C . GLY B 1 114 ? -8.898 -21.453 2.734 1 93.88 114 GLY B C 1
ATOM 3035 O O . GLY B 1 114 ? -8.977 -20.312 2.285 1 93.88 114 GLY B O 1
ATOM 3036 N N . GLN B 1 115 ? -7.859 -22.203 2.506 1 97.44 115 GLN B N 1
ATOM 3037 C CA . GLN B 1 115 ? -6.789 -21.75 1.626 1 97.44 115 GLN B CA 1
ATOM 3038 C C . GLN B 1 115 ? -7.207 -21.828 0.161 1 97.44 115 GLN B C 1
ATOM 3040 O O . GLN B 1 115 ? -8.156 -22.531 -0.18 1 97.44 115 GLN B O 1
ATOM 3045 N N . ILE B 1 116 ? -6.586 -21.094 -0.648 1 98.12 116 ILE B N 1
ATOM 3046 C CA . ILE B 1 116 ? -6.957 -21 -2.057 1 98.12 116 ILE B CA 1
ATOM 3047 C C . ILE B 1 116 ? -5.801 -21.5 -2.924 1 98.12 116 ILE B C 1
ATOM 3049 O O . ILE B 1 116 ? -4.664 -21.047 -2.775 1 98.12 116 ILE B O 1
ATOM 3053 N N . SER B 1 117 ? -6.133 -22.391 -3.793 1 98.25 117 SER B N 1
ATOM 3054 C CA . SER B 1 117 ? -5.152 -22.922 -4.73 1 98.25 117 SER B CA 1
ATOM 3055 C C . SER B 1 117 ? -5.328 -22.328 -6.121 1 98.25 117 SER B C 1
ATOM 3057 O O . SER B 1 117 ? -6.449 -22.219 -6.621 1 98.25 117 SER B O 1
ATOM 3059 N N . VAL B 1 118 ? -4.27 -22.016 -6.68 1 97.44 118 VAL B N 1
ATOM 3060 C CA . VAL B 1 118 ? -4.227 -21.422 -8.008 1 97.44 118 VAL B CA 1
ATOM 3061 C C . VAL B 1 118 ? -3.396 -22.312 -8.945 1 97.44 118 VAL B C 1
ATOM 3063 O O . VAL B 1 118 ? -2.277 -22.703 -8.602 1 97.44 118 VAL B O 1
ATOM 3066 N N . ASP B 1 119 ? -3.945 -22.688 -10.047 1 96.75 119 ASP B N 1
ATOM 3067 C CA . ASP B 1 119 ? -3.188 -23.328 -11.117 1 96.75 119 ASP B CA 1
ATOM 3068 C C . ASP B 1 119 ? -2.363 -22.312 -11.891 1 96.75 119 ASP B C 1
ATOM 3070 O O . ASP B 1 119 ? -2.906 -21.547 -12.688 1 96.75 119 ASP B O 1
ATOM 3074 N N . MET B 1 120 ? -1.022 -22.375 -11.727 1 95.5 120 MET B N 1
ATOM 3075 C CA . MET B 1 120 ? -0.12 -21.344 -12.25 1 95.5 120 MET B CA 1
ATOM 3076 C C . MET B 1 120 ? 0.415 -21.734 -13.617 1 95.5 120 MET B C 1
ATOM 3078 O O . MET B 1 120 ? 1.222 -21.016 -14.211 1 95.5 120 MET B O 1
ATOM 3082 N N . GLY B 1 121 ? -0.072 -22.922 -14.195 1 94.31 121 GLY B N 1
ATOM 3083 C CA . GLY B 1 121 ? 0.407 -23.438 -15.469 1 94.31 121 GLY B CA 1
ATOM 3084 C C . GLY B 1 121 ? 1.781 -24.062 -15.383 1 94.31 121 GLY B C 1
ATOM 3085 O O . GLY B 1 121 ? 2.438 -24 -14.344 1 94.31 121 GLY B O 1
ATOM 3086 N N . PRO B 1 122 ? 2.125 -24.734 -16.453 1 96.88 122 PRO B N 1
ATOM 3087 C CA . PRO B 1 122 ? 3.443 -25.375 -16.469 1 96.88 122 PRO B CA 1
ATOM 3088 C C . PRO B 1 122 ? 4.586 -24.359 -16.562 1 96.88 122 PRO B C 1
ATOM 3090 O O . PRO B 1 122 ? 4.453 -23.344 -17.234 1 96.88 122 PRO B O 1
ATOM 3093 N N . PRO B 1 123 ? 5.617 -24.625 -15.867 1 97.75 123 PRO B N 1
ATOM 3094 C CA . PRO B 1 123 ? 6.801 -23.766 -16.016 1 97.75 123 PRO B CA 1
ATOM 3095 C C . PRO B 1 123 ? 7.508 -23.984 -17.359 1 97.75 123 PRO B C 1
ATOM 3097 O O . PRO B 1 123 ? 7.336 -25.016 -18 1 97.75 123 PRO B O 1
ATOM 3100 N N . ARG B 1 124 ? 8.219 -23.062 -17.656 1 97.12 124 ARG B N 1
ATOM 3101 C CA . ARG B 1 124 ? 9.086 -23.156 -18.828 1 97.12 124 ARG B CA 1
ATOM 3102 C C . ARG B 1 124 ? 10.555 -23.125 -18.422 1 97.12 124 ARG B C 1
ATOM 3104 O O . ARG B 1 124 ? 10.984 -22.219 -17.703 1 97.12 124 ARG B O 1
ATOM 3111 N N . LEU B 1 125 ? 11.234 -24.078 -19.062 1 97.19 125 LEU B N 1
ATOM 3112 C CA . LEU B 1 125 ? 12.617 -24.25 -18.625 1 97.19 125 LEU B CA 1
ATOM 3113 C C . LEU B 1 125 ? 13.578 -24.031 -19.797 1 97.19 125 LEU B C 1
ATOM 3115 O O . LEU B 1 125 ? 14.789 -23.891 -19.594 1 97.19 125 LEU B O 1
ATOM 3119 N N . VAL B 1 126 ? 13.008 -24 -20.906 1 96.5 126 VAL B N 1
ATOM 3120 C CA . VAL B 1 126 ? 13.828 -23.719 -22.078 1 96.5 126 VAL B CA 1
ATOM 3121 C C . VAL B 1 126 ? 14.211 -22.234 -22.094 1 96.5 126 VAL B C 1
ATOM 3123 O O . VAL B 1 126 ? 13.352 -21.359 -22.016 1 96.5 126 VAL B O 1
ATOM 3126 N N . PRO B 1 127 ? 15.523 -21.938 -22.188 1 97.62 127 PRO B N 1
ATOM 3127 C CA . PRO B 1 127 ? 16.016 -20.578 -22.031 1 97.62 127 PRO B CA 1
ATOM 3128 C C . PRO B 1 127 ? 15.297 -19.578 -22.953 1 97.62 127 PRO B C 1
ATOM 3130 O O . PRO B 1 127 ? 14.938 -18.484 -22.516 1 97.62 127 PRO B O 1
ATOM 3133 N N . ALA B 1 128 ? 15.047 -19.891 -24.156 1 95.94 128 ALA B N 1
ATOM 3134 C CA . ALA B 1 128 ? 14.398 -19 -25.109 1 95.94 128 ALA B CA 1
ATOM 3135 C C . ALA B 1 128 ? 13 -18.625 -24.641 1 95.94 128 ALA B C 1
ATOM 3137 O O . ALA B 1 128 ? 12.523 -17.516 -24.922 1 95.94 128 ALA B O 1
ATOM 3138 N N . ASP B 1 129 ? 12.359 -19.562 -23.953 1 95.56 129 ASP B N 1
ATOM 3139 C CA . ASP B 1 129 ? 11 -19.328 -23.453 1 95.56 129 ASP B CA 1
ATOM 3140 C C . ASP B 1 129 ? 11.016 -18.562 -22.141 1 95.56 129 ASP B C 1
ATOM 3142 O O . ASP B 1 129 ? 9.969 -18.125 -21.656 1 95.56 129 ASP B O 1
ATOM 3146 N N . ILE B 1 130 ? 12.078 -18.312 -21.453 1 94.12 130 ILE B N 1
ATOM 3147 C CA . ILE B 1 130 ? 12.258 -17.594 -20.203 1 94.12 130 ILE B CA 1
ATOM 3148 C C . ILE B 1 130 ? 12.742 -16.172 -20.484 1 94.12 130 ILE B C 1
ATOM 3150 O O . ILE B 1 130 ? 12.578 -15.273 -19.656 1 94.12 130 ILE B O 1
ATOM 3154 N N . PRO B 1 131 ? 13.094 -15.805 -21.688 1 94.75 131 PRO B N 1
ATOM 3155 C CA . PRO B 1 131 ? 14.031 -14.859 -22.297 1 94.75 131 PRO B CA 1
ATOM 3156 C C . PRO B 1 131 ? 15.32 -14.703 -21.484 1 94.75 131 PRO B C 1
ATOM 3158 O O . PRO B 1 131 ? 15.531 -13.672 -20.844 1 94.75 131 PRO B O 1
ATOM 3161 N N . PHE B 1 132 ? 16.078 -15.773 -21.594 1 97.88 132 PHE B N 1
ATOM 3162 C CA . PHE B 1 132 ? 17.406 -15.945 -21 1 97.88 132 PHE B CA 1
ATOM 3163 C C . PHE B 1 132 ? 18.406 -16.422 -22.031 1 97.88 132 PHE B C 1
ATOM 3165 O O . PHE B 1 132 ? 18.141 -17.375 -22.766 1 97.88 132 PHE B O 1
ATOM 3172 N N . GLN B 1 133 ? 19.438 -15.758 -22.031 1 97.25 133 GLN B N 1
ATOM 3173 C CA . GLN B 1 133 ? 20.438 -16.125 -23.016 1 97.25 133 GLN B CA 1
ATOM 3174 C C . GLN B 1 133 ? 21.312 -17.266 -22.5 1 97.25 133 GLN B C 1
ATOM 3176 O O . GLN B 1 133 ? 22.141 -17.062 -21.609 1 97.25 133 GLN B O 1
ATOM 3181 N N . ALA B 1 134 ? 21.203 -18.438 -23.047 1 96.81 134 ALA B N 1
ATOM 3182 C CA . ALA B 1 134 ? 22 -19.641 -22.812 1 96.81 134 ALA B CA 1
ATOM 3183 C C . ALA B 1 134 ? 21.984 -20.547 -24.047 1 96.81 134 ALA B C 1
ATOM 3185 O O . ALA B 1 134 ? 21.016 -20.578 -24.797 1 96.81 134 ALA B O 1
ATOM 3186 N N . THR B 1 135 ? 23 -21.312 -24.234 1 93.69 135 THR B N 1
ATOM 3187 C CA . THR B 1 135 ? 23.172 -22.156 -25.422 1 93.69 135 THR B CA 1
ATOM 3188 C C . THR B 1 135 ? 22.266 -23.391 -25.344 1 93.69 135 THR B C 1
ATOM 3190 O O . THR B 1 135 ? 21.719 -23.828 -26.359 1 93.69 135 THR B O 1
ATOM 3193 N N . GLU B 1 136 ? 22.109 -23.938 -24.203 1 95.5 136 GLU B N 1
ATOM 3194 C CA . GLU B 1 136 ? 21.266 -25.109 -24 1 95.5 136 GLU B CA 1
ATOM 3195 C C . GLU B 1 136 ? 20.578 -25.062 -22.625 1 95.5 136 GLU B C 1
ATOM 3197 O O . GLU B 1 136 ? 21.031 -24.344 -21.734 1 95.5 136 GLU B O 1
ATOM 3202 N N . GLN B 1 137 ? 19.531 -25.75 -22.641 1 97.25 137 GLN B N 1
ATOM 3203 C CA . GLN B 1 137 ? 18.812 -25.875 -21.359 1 97.25 137 GLN B CA 1
ATOM 3204 C C . GLN B 1 137 ? 19.672 -26.609 -20.328 1 97.25 137 GLN B C 1
ATOM 3206 O O . GLN B 1 137 ? 20.312 -27.625 -20.641 1 97.25 137 GLN B O 1
ATOM 3211 N N . ALA B 1 138 ? 19.656 -26.156 -19.109 1 97.5 138 ALA B N 1
ATOM 3212 C CA . ALA B 1 138 ? 20.375 -26.766 -17.984 1 97.5 138 ALA B CA 1
ATOM 3213 C C . ALA B 1 138 ? 19.625 -26.531 -16.672 1 97.5 138 ALA B C 1
ATOM 3215 O O . ALA B 1 138 ? 18.734 -25.672 -16.609 1 97.5 138 ALA B O 1
ATOM 3216 N N . LEU B 1 139 ? 20 -27.312 -15.789 1 96.31 139 LEU B N 1
ATOM 3217 C CA . LEU B 1 139 ? 19.406 -27.188 -14.469 1 96.31 139 LEU B CA 1
ATOM 3218 C C . LEU B 1 139 ? 19.969 -25.969 -13.734 1 96.31 139 LEU B C 1
ATOM 3220 O O . LEU B 1 139 ? 19.281 -25.375 -12.891 1 96.31 139 LEU B O 1
ATOM 3224 N N . SER B 1 140 ? 21.219 -25.609 -14.039 1 96.88 140 SER B N 1
ATOM 3225 C CA . SER B 1 140 ? 21.938 -24.516 -13.414 1 96.88 140 SER B CA 1
ATOM 3226 C C . SER B 1 140 ? 22.828 -23.781 -14.422 1 96.88 140 SER B C 1
ATOM 3228 O O . SER B 1 140 ? 23.422 -24.406 -15.305 1 96.88 140 SER B O 1
ATOM 3230 N N . TYR B 1 141 ? 22.859 -22.5 -14.188 1 97.38 141 TYR B N 1
ATOM 3231 C CA . TYR B 1 141 ? 23.641 -21.641 -15.055 1 97.38 141 TYR B CA 1
ATOM 3232 C C . TYR B 1 141 ? 24.625 -20.797 -14.242 1 97.38 141 TYR B C 1
ATOM 3234 O O . TYR B 1 141 ? 24.297 -20.328 -13.156 1 97.38 141 TYR B O 1
ATOM 3242 N N . SER B 1 142 ? 25.734 -20.625 -14.836 1 96.75 142 SER B N 1
ATOM 3243 C CA . SER B 1 142 ? 26.75 -19.781 -14.219 1 96.75 142 SER B CA 1
ATOM 3244 C C . SER B 1 142 ? 26.719 -18.359 -14.797 1 96.75 142 SER B C 1
ATOM 3246 O O . SER B 1 142 ? 26.859 -18.172 -16 1 96.75 142 SER B O 1
ATOM 3248 N N . LEU B 1 143 ? 26.547 -17.438 -13.938 1 95.81 143 LEU B N 1
ATOM 3249 C CA . LEU B 1 143 ? 26.484 -16.031 -14.32 1 95.81 143 LEU B CA 1
ATOM 3250 C C . LEU B 1 143 ? 27.625 -15.25 -13.68 1 95.81 1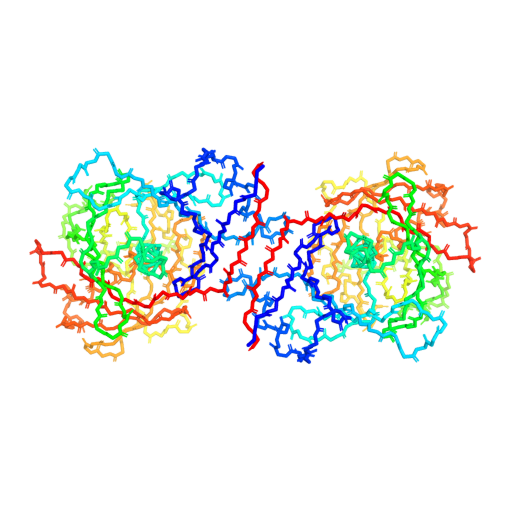43 LEU B C 1
ATOM 3252 O O . LEU B 1 143 ? 27.938 -15.445 -12.508 1 95.81 143 LEU B O 1
ATOM 3256 N N . ASP B 1 144 ? 28.219 -14.352 -14.438 1 95.12 144 ASP B N 1
ATOM 3257 C CA . ASP B 1 144 ? 29.203 -13.414 -13.898 1 95.12 144 ASP B CA 1
ATOM 3258 C C . ASP B 1 144 ? 28.547 -12.094 -13.5 1 95.12 144 ASP B C 1
ATOM 3260 O O . ASP B 1 144 ? 28.031 -11.367 -14.344 1 95.12 144 ASP B O 1
ATOM 3264 N N . VAL B 1 145 ? 28.578 -11.898 -12.266 1 95.06 145 VAL B N 1
ATOM 3265 C CA . VAL B 1 145 ? 28.031 -10.672 -11.719 1 95.06 145 VAL B CA 1
ATOM 3266 C C . VAL B 1 145 ? 29.125 -9.867 -11.023 1 95.06 145 VAL B C 1
ATOM 3268 O O . VAL B 1 145 ? 29.531 -10.211 -9.914 1 95.06 145 VAL B O 1
ATOM 3271 N N . ASP B 1 146 ? 29.484 -8.727 -11.758 1 88.25 146 ASP B N 1
ATOM 3272 C CA . ASP B 1 146 ? 30.547 -7.863 -11.258 1 88.25 146 ASP B CA 1
ATOM 3273 C C . ASP B 1 146 ? 31.781 -8.688 -10.875 1 88.25 146 ASP B C 1
ATOM 3275 O O . ASP B 1 146 ? 32.344 -8.492 -9.797 1 88.25 146 ASP B O 1
ATOM 3279 N N . GLY B 1 147 ? 32.094 -9.633 -11.586 1 91.25 147 GLY B N 1
ATOM 3280 C CA . GLY B 1 147 ? 33.281 -10.43 -11.367 1 91.25 147 GLY B CA 1
ATOM 3281 C C . GLY B 1 147 ? 33.062 -11.633 -10.484 1 91.25 147 GLY B C 1
ATOM 3282 O O . GLY B 1 147 ? 33.969 -12.43 -10.25 1 91.25 147 GLY B O 1
ATOM 3283 N N . GLN B 1 148 ? 31.969 -11.695 -10.047 1 90.75 148 GLN B N 1
ATOM 3284 C CA . GLN B 1 148 ? 31.641 -12.852 -9.227 1 90.75 148 GLN B CA 1
ATOM 3285 C C . GLN B 1 148 ? 30.719 -13.812 -9.969 1 90.75 148 GLN B C 1
ATOM 3287 O O . GLN B 1 148 ? 29.719 -13.391 -10.562 1 90.75 148 GLN B O 1
ATOM 3292 N N . THR B 1 149 ? 31.109 -15.117 -9.891 1 95.94 149 THR B N 1
ATOM 3293 C CA . THR B 1 149 ? 30.297 -16.141 -10.539 1 95.94 149 THR B CA 1
ATOM 3294 C C . THR B 1 149 ? 29.141 -16.562 -9.641 1 95.94 149 THR B C 1
ATOM 3296 O O . THR B 1 149 ? 29.359 -16.938 -8.492 1 95.94 149 THR B O 1
ATOM 3299 N N . VAL B 1 150 ? 28.047 -16.5 -10.195 1 95.44 150 VAL B N 1
ATOM 3300 C CA . VAL B 1 150 ? 26.844 -16.875 -9.477 1 95.44 150 VAL B CA 1
ATOM 3301 C C . VAL B 1 150 ? 26.125 -18 -10.234 1 95.44 150 VAL B C 1
ATOM 3303 O O . VAL B 1 150 ? 25.969 -17.922 -11.453 1 95.44 150 VAL B O 1
ATOM 3306 N N . GLU B 1 151 ? 25.812 -19.062 -9.43 1 97.31 151 GLU B N 1
ATOM 3307 C CA . GLU B 1 151 ? 25.047 -20.172 -10 1 97.31 151 GLU B CA 1
ATOM 3308 C C . GLU B 1 151 ? 23.547 -19.984 -9.742 1 97.31 151 GLU B C 1
ATOM 3310 O O . GLU B 1 151 ? 23.141 -19.719 -8.609 1 97.31 151 GLU B O 1
ATOM 3315 N N . LEU B 1 152 ? 22.828 -20.156 -10.812 1 97.69 152 LEU B N 1
ATOM 3316 C CA . LEU B 1 152 ? 21.406 -19.953 -10.609 1 97.69 152 LEU B CA 1
ATOM 3317 C C . LEU B 1 152 ? 20.594 -20.797 -11.602 1 97.69 152 LEU B C 1
ATOM 3319 O O . LEU B 1 152 ? 21.125 -21.219 -12.633 1 97.69 152 LEU B O 1
ATOM 3323 N N . ALA B 1 153 ? 19.359 -21.109 -11.25 1 98.5 153 ALA B N 1
ATOM 3324 C CA . ALA B 1 153 ? 18.375 -21.688 -12.164 1 98.5 153 ALA B CA 1
ATOM 3325 C C . ALA B 1 153 ? 17.547 -20.594 -12.82 1 98.5 153 ALA B C 1
ATOM 3327 O O . ALA B 1 153 ? 17.328 -19.516 -12.234 1 98.5 153 ALA B O 1
ATOM 3328 N N . ALA B 1 154 ? 17.141 -20.828 -13.992 1 98.38 154 ALA B N 1
ATOM 3329 C CA . ALA B 1 154 ? 16.266 -19.906 -14.719 1 98.38 154 ALA B CA 1
ATOM 3330 C C . ALA B 1 154 ? 14.938 -20.594 -15.07 1 98.38 154 ALA B C 1
ATOM 3332 O O . ALA B 1 154 ? 14.922 -21.672 -15.68 1 98.38 154 ALA B O 1
ATOM 3333 N N . VAL B 1 155 ? 13.906 -19.969 -14.672 1 98 155 VAL B N 1
ATOM 3334 C CA . VAL B 1 155 ? 12.57 -20.531 -14.828 1 98 155 VAL B CA 1
ATOM 3335 C C . VAL B 1 155 ? 11.586 -19.438 -15.219 1 98 155 VAL B C 1
ATOM 3337 O O . VAL B 1 155 ? 11.68 -18.312 -14.734 1 98 155 VAL B O 1
ATOM 3340 N N . SER B 1 156 ? 10.703 -19.766 -16.078 1 96.94 156 SER B N 1
ATOM 3341 C CA . SER B 1 156 ? 9.625 -18.828 -16.375 1 96.94 156 SER B CA 1
ATOM 3342 C C . SER B 1 156 ? 8.281 -19.375 -15.922 1 96.94 156 SER B C 1
ATOM 3344 O O . SER B 1 156 ? 7.949 -20.531 -16.188 1 96.94 156 SER B O 1
ATOM 3346 N N . MET B 1 157 ? 7.57 -18.594 -15.164 1 94.38 157 MET B N 1
ATOM 3347 C CA . MET B 1 157 ? 6.176 -18.844 -14.812 1 94.38 157 MET B CA 1
ATOM 3348 C C . MET B 1 157 ? 5.242 -17.906 -15.562 1 94.38 157 MET B C 1
ATOM 3350 O O . MET B 1 157 ? 4.176 -17.547 -15.055 1 94.38 157 MET B O 1
ATOM 3354 N N . GLY B 1 158 ? 5.535 -17.594 -16.844 1 89.06 158 GLY B N 1
ATOM 3355 C CA . GLY B 1 158 ? 4.926 -16.516 -17.609 1 89.06 158 GLY B CA 1
ATOM 3356 C C . GLY B 1 158 ? 5.703 -15.219 -17.531 1 89.06 158 GLY B C 1
ATOM 3357 O O . GLY B 1 158 ? 5.508 -14.32 -18.344 1 89.06 158 GLY B O 1
ATOM 3358 N N . ASN B 1 159 ? 6.574 -15.133 -16.562 1 91.88 159 ASN B N 1
ATOM 3359 C CA . ASN B 1 159 ? 7.59 -14.109 -16.359 1 91.88 159 ASN B CA 1
ATOM 3360 C C . ASN B 1 159 ? 8.906 -14.711 -15.883 1 91.88 159 ASN B C 1
ATOM 3362 O O . ASN B 1 159 ? 8.914 -15.773 -15.25 1 91.88 159 ASN B O 1
ATOM 3366 N N . PRO B 1 160 ? 9.93 -14.109 -16.156 1 96.75 160 PRO B N 1
ATOM 3367 C CA . PRO B 1 160 ? 11.227 -14.734 -15.898 1 96.75 160 PRO B CA 1
ATOM 3368 C C . PRO B 1 160 ? 11.625 -14.68 -14.43 1 96.75 160 PRO B C 1
ATOM 3370 O O . PRO B 1 160 ? 11.422 -13.656 -13.766 1 96.75 160 PRO B O 1
ATOM 3373 N N . HIS B 1 161 ? 12.281 -15.789 -13.93 1 97.81 161 HIS B N 1
ATOM 3374 C CA . HIS B 1 161 ? 12.805 -15.914 -12.57 1 97.81 161 HIS B CA 1
ATOM 3375 C C . HIS B 1 161 ? 14.195 -16.547 -12.57 1 97.81 161 HIS B C 1
ATOM 3377 O O . HIS B 1 161 ? 14.422 -17.547 -13.242 1 97.81 161 HIS B O 1
ATOM 3383 N N . ALA B 1 162 ? 14.984 -15.938 -11.938 1 98.62 162 ALA B N 1
ATOM 3384 C CA . ALA B 1 162 ? 16.266 -16.531 -11.547 1 98.62 162 ALA B CA 1
ATOM 3385 C C . ALA B 1 162 ? 16.25 -16.938 -10.078 1 98.62 162 ALA B C 1
ATOM 3387 O O . ALA B 1 162 ? 15.859 -16.172 -9.211 1 98.62 162 ALA B O 1
ATOM 3388 N N . VAL B 1 163 ? 16.672 -18.203 -9.82 1 98.56 163 VAL B N 1
ATOM 3389 C CA . VAL B 1 163 ? 16.641 -18.719 -8.461 1 98.56 163 VAL B CA 1
ATOM 3390 C C . VAL B 1 163 ? 18.031 -19.172 -8.039 1 98.56 163 VAL B C 1
ATOM 3392 O O . VAL B 1 163 ? 18.656 -19.984 -8.727 1 98.56 163 VAL B O 1
ATOM 3395 N N . LEU B 1 164 ? 18.453 -18.625 -6.98 1 97.94 164 LEU B N 1
ATOM 3396 C CA . LEU B 1 164 ? 19.734 -18.984 -6.359 1 97.94 164 LEU B CA 1
ATOM 3397 C C . LEU B 1 164 ? 19.5 -19.703 -5.035 1 97.94 164 LEU B C 1
ATOM 3399 O O . LEU B 1 164 ? 18.609 -19.328 -4.262 1 97.94 164 LEU B O 1
ATOM 3403 N N . ARG B 1 165 ? 20.312 -20.703 -4.863 1 98.06 165 ARG B N 1
ATOM 3404 C CA . ARG B 1 165 ? 20.312 -21.344 -3.549 1 98.06 165 ARG B CA 1
ATOM 3405 C C . ARG B 1 165 ? 21.297 -20.656 -2.615 1 98.06 165 ARG B C 1
ATOM 3407 O O . ARG B 1 165 ? 22.438 -20.344 -3.01 1 98.06 165 ARG B O 1
ATOM 3414 N N . VAL B 1 166 ? 20.828 -20.406 -1.415 1 98.06 166 VAL B N 1
ATOM 3415 C CA . VAL B 1 166 ? 21.672 -19.766 -0.425 1 98.06 166 VAL B CA 1
ATOM 3416 C C . VAL B 1 166 ? 21.766 -20.625 0.833 1 98.06 166 VAL B C 1
ATOM 3418 O O . VAL B 1 166 ? 20.875 -21.453 1.085 1 98.06 166 VAL B O 1
ATOM 3421 N N . ASP B 1 167 ? 22.812 -20.328 1.561 1 96.94 167 ASP B N 1
ATOM 3422 C CA . ASP B 1 167 ? 23.062 -21.172 2.734 1 96.94 167 ASP B CA 1
ATOM 3423 C C . ASP B 1 167 ? 22.422 -20.562 3.982 1 96.94 167 ASP B C 1
ATOM 3425 O O . ASP B 1 167 ? 22.266 -21.25 5 1 96.94 167 ASP B O 1
ATOM 3429 N N . ASP B 1 168 ? 22.047 -19.312 3.854 1 97.12 168 ASP B N 1
ATOM 3430 C CA . ASP B 1 168 ? 21.406 -18.625 4.965 1 97.12 168 ASP B CA 1
ATOM 3431 C C . ASP B 1 168 ? 20.484 -17.531 4.457 1 97.12 168 ASP B C 1
ATOM 3433 O O . ASP B 1 168 ? 20.922 -16.594 3.779 1 97.12 168 ASP B O 1
ATOM 3437 N N . ILE B 1 169 ? 19.219 -17.594 4.902 1 97.19 169 ILE B N 1
ATOM 3438 C CA . ILE B 1 169 ? 18.188 -16.703 4.367 1 97.19 169 ILE B CA 1
ATOM 3439 C C . ILE B 1 169 ? 18.391 -15.289 4.918 1 97.19 169 ILE B C 1
ATOM 3441 O O . ILE B 1 169 ? 18.094 -14.305 4.238 1 97.19 169 ILE B O 1
ATOM 3445 N N . ASN B 1 170 ? 18.922 -15.094 6.109 1 95.44 170 ASN B N 1
ATOM 3446 C CA . ASN B 1 170 ? 19.062 -13.805 6.773 1 95.44 170 ASN B CA 1
ATOM 3447 C C . ASN B 1 170 ? 20.188 -12.984 6.156 1 95.44 170 ASN B C 1
ATOM 3449 O O . ASN B 1 170 ? 20.141 -11.758 6.156 1 95.44 170 ASN B O 1
ATOM 3453 N N . SER B 1 171 ? 21.141 -13.562 5.625 1 96.25 171 SER B N 1
ATOM 3454 C CA . SER B 1 171 ? 22.266 -12.844 5.039 1 96.25 171 SER B CA 1
ATOM 3455 C C . SER B 1 171 ? 22.25 -12.938 3.518 1 96.25 171 SER B C 1
ATOM 3457 O O . SER B 1 171 ? 23.25 -12.648 2.861 1 96.25 171 SER B O 1
ATOM 3459 N N . ALA B 1 172 ? 21.141 -13.453 3.029 1 97.12 172 ALA B N 1
ATOM 3460 C CA . ALA B 1 172 ? 21.016 -13.523 1.576 1 97.12 172 ALA B CA 1
ATOM 3461 C C . ALA B 1 172 ? 21.281 -12.164 0.932 1 97.12 172 ALA B C 1
ATOM 3463 O O . ALA B 1 172 ? 20.766 -11.148 1.399 1 97.12 172 ALA B O 1
ATOM 3464 N N . PRO B 1 173 ? 22.047 -12.078 0.025 1 95.12 173 PRO B N 1
ATOM 3465 C CA . PRO B 1 173 ? 22.438 -10.789 -0.55 1 95.12 173 PRO B CA 1
ATOM 3466 C C . PRO B 1 173 ? 21.391 -10.242 -1.523 1 95.12 173 PRO B C 1
ATOM 3468 O O . PRO B 1 173 ? 21.734 -9.891 -2.658 1 95.12 173 PRO B O 1
ATOM 3471 N N . VAL B 1 174 ? 20.234 -10.133 -1.148 1 97.38 174 VAL B N 1
ATOM 3472 C CA . VAL B 1 174 ? 19.109 -9.727 -1.969 1 97.38 174 VAL B CA 1
ATOM 3473 C C . VAL B 1 174 ? 19.328 -8.328 -2.527 1 97.38 174 VAL B C 1
ATOM 3475 O O . VAL B 1 174 ? 19.172 -8.094 -3.727 1 97.38 174 VAL B O 1
ATOM 3478 N N . HIS B 1 175 ? 19.797 -7.395 -1.789 1 94.31 175 HIS B N 1
ATOM 3479 C CA . HIS B 1 175 ? 19.938 -6.008 -2.209 1 94.31 175 HIS B CA 1
ATOM 3480 C C . HIS B 1 175 ? 21.234 -5.801 -2.998 1 94.31 175 HIS B C 1
ATOM 3482 O O . HIS B 1 175 ? 21.312 -4.91 -3.848 1 94.31 175 HIS B O 1
ATOM 3488 N N . ALA B 1 176 ? 22.203 -6.547 -2.674 1 95.75 176 ALA B N 1
ATOM 3489 C CA . ALA B 1 176 ? 23.484 -6.41 -3.383 1 95.75 176 ALA B CA 1
ATOM 3490 C C . ALA B 1 176 ? 23.406 -7.055 -4.762 1 95.75 176 ALA B C 1
ATOM 3492 O O . ALA B 1 176 ? 23.891 -6.484 -5.75 1 95.75 176 ALA B O 1
ATOM 3493 N N . LEU B 1 177 ? 22.781 -8.195 -4.73 1 97.06 177 LEU B N 1
ATOM 3494 C CA . LEU B 1 177 ? 22.828 -8.969 -5.965 1 97.06 177 LEU B CA 1
ATOM 3495 C C . LEU B 1 177 ? 21.547 -8.812 -6.754 1 97.06 177 LEU B C 1
ATOM 3497 O O . LEU B 1 177 ? 21.547 -8.906 -7.984 1 97.06 177 LEU B O 1
ATOM 3501 N N . GLY B 1 178 ? 20.438 -8.586 -6.07 1 97 178 GLY B N 1
ATOM 3502 C CA . GLY B 1 178 ? 19.125 -8.508 -6.699 1 97 178 GLY B CA 1
ATOM 3503 C C . GLY B 1 178 ? 19.094 -7.551 -7.879 1 97 178 GLY B C 1
ATOM 3504 O O . GLY B 1 178 ? 18.797 -7.957 -9.008 1 97 178 GLY B O 1
ATOM 3505 N N . PRO B 1 179 ? 19.531 -6.34 -7.629 1 96.81 179 PRO B N 1
ATOM 3506 C CA . PRO B 1 179 ? 19.469 -5.379 -8.734 1 96.81 179 PRO B CA 1
ATOM 3507 C C . PRO B 1 179 ? 20.422 -5.734 -9.875 1 96.81 179 PRO B C 1
ATOM 3509 O O . PRO B 1 179 ? 20.109 -5.508 -11.047 1 96.81 179 PRO B O 1
ATOM 3512 N N . LYS B 1 180 ? 21.562 -6.203 -9.539 1 98 180 LYS B N 1
ATOM 3513 C CA . LYS B 1 180 ? 22.547 -6.535 -10.562 1 98 180 LYS B CA 1
ATOM 3514 C C . LYS B 1 180 ? 22.062 -7.672 -11.461 1 98 180 LYS B C 1
ATOM 3516 O O . LYS B 1 180 ? 22.219 -7.621 -12.68 1 98 180 LYS B O 1
ATOM 3521 N N . ILE B 1 181 ? 21.484 -8.656 -10.867 1 98 181 ILE B N 1
ATOM 3522 C CA . ILE B 1 181 ? 20.984 -9.781 -11.648 1 98 181 ILE B CA 1
ATOM 3523 C C . ILE B 1 181 ? 19.734 -9.359 -12.422 1 98 181 ILE B C 1
ATOM 3525 O O . ILE B 1 181 ? 19.547 -9.75 -13.578 1 98 181 ILE B O 1
ATOM 3529 N N . GLU B 1 182 ? 18.875 -8.609 -11.805 1 97.38 182 GLU B N 1
ATOM 3530 C CA . GLU B 1 182 ? 17.672 -8.109 -12.469 1 97.38 182 GLU B CA 1
ATOM 3531 C C . GLU B 1 182 ? 18.016 -7.504 -13.828 1 97.38 182 GLU B C 1
ATOM 3533 O O . GLU B 1 182 ? 17.297 -7.73 -14.805 1 97.38 182 GLU B O 1
ATOM 3538 N N . HIS B 1 183 ? 19.156 -6.887 -13.852 1 96.5 183 HIS B N 1
ATOM 3539 C CA . HIS B 1 183 ? 19.516 -6.145 -15.055 1 96.5 183 HIS B CA 1
ATOM 3540 C C . HIS B 1 183 ? 20.656 -6.832 -15.812 1 96.5 183 HIS B C 1
ATOM 3542 O O . HIS B 1 183 ? 21.266 -6.238 -16.703 1 96.5 183 HIS B O 1
ATOM 3548 N N . HIS B 1 184 ? 21.016 -7.902 -15.406 1 97.06 184 HIS B N 1
ATOM 3549 C CA . HIS B 1 184 ? 22.109 -8.586 -16.094 1 97.06 184 HIS B CA 1
ATOM 3550 C C . HIS B 1 184 ? 21.797 -8.758 -17.578 1 97.06 184 HIS B C 1
ATOM 3552 O O . HIS B 1 184 ? 20.672 -9.086 -17.953 1 97.06 184 HIS B O 1
ATOM 3558 N N . PRO B 1 185 ? 22.734 -8.688 -18.469 1 97.31 185 PRO B N 1
ATOM 3559 C CA . PRO B 1 185 ? 22.516 -8.719 -19.922 1 97.31 185 PRO B CA 1
ATOM 3560 C C . PRO B 1 185 ? 21.922 -10.039 -20.406 1 97.31 185 PRO B C 1
ATOM 3562 O O . PRO B 1 185 ? 21.266 -10.078 -21.438 1 97.31 185 PRO B O 1
ATOM 3565 N N . ARG B 1 186 ? 22.141 -11.016 -19.641 1 97.25 186 ARG B N 1
ATOM 3566 C CA . ARG B 1 186 ? 21.641 -12.305 -20.094 1 97.25 186 ARG B CA 1
ATOM 3567 C C . ARG B 1 186 ? 20.141 -12.43 -19.859 1 97.25 186 ARG B C 1
ATOM 3569 O O . ARG B 1 186 ? 19.516 -13.391 -20.297 1 97.25 186 ARG B O 1
ATOM 3576 N N . PHE B 1 187 ? 19.656 -11.5 -19.188 1 97.12 187 PHE B N 1
ATOM 3577 C CA . PHE B 1 187 ? 18.203 -11.383 -19.062 1 97.12 187 PHE B CA 1
ATOM 3578 C C . PHE B 1 187 ? 17.703 -10.094 -19.703 1 97.12 187 PHE B C 1
ATOM 3580 O O . PHE B 1 187 ? 17.375 -9.141 -19 1 97.12 187 PHE B O 1
ATOM 3587 N N . PRO B 1 188 ? 17.531 -10.141 -20.938 1 97.25 188 PRO B N 1
ATOM 3588 C CA . PRO B 1 188 ? 17.234 -8.914 -21.672 1 97.25 188 PRO B CA 1
ATOM 3589 C C . PRO B 1 188 ? 15.906 -8.281 -21.25 1 97.25 188 PRO B C 1
ATOM 3591 O O . PRO B 1 188 ? 15.711 -7.074 -21.422 1 97.25 188 PRO B O 1
ATOM 3594 N N . ALA B 1 189 ? 14.977 -9.133 -20.859 1 94.06 189 ALA B N 1
ATOM 3595 C CA . ALA B 1 189 ? 13.695 -8.625 -20.391 1 94.06 189 ALA B CA 1
ATOM 3596 C C . ALA B 1 189 ? 13.703 -8.445 -18.875 1 94.06 189 ALA B C 1
ATOM 3598 O O . ALA B 1 189 ? 12.641 -8.422 -18.25 1 94.06 189 ALA B O 1
ATOM 3599 N N . ARG B 1 190 ? 14.828 -8.25 -18.234 1 96.62 190 ARG B N 1
ATOM 3600 C CA . ARG B 1 190 ? 15.016 -8.211 -16.781 1 96.62 190 ARG B CA 1
ATOM 3601 C C . ARG B 1 190 ? 14.414 -9.453 -16.125 1 96.62 190 ARG B C 1
ATOM 3603 O O . ARG B 1 190 ? 13.938 -10.359 -16.812 1 96.62 190 ARG B O 1
ATOM 3610 N N . VAL B 1 191 ? 14.531 -9.609 -14.844 1 97.81 191 VAL B N 1
ATOM 3611 C CA . VAL B 1 191 ? 14.164 -10.875 -14.219 1 97.81 191 VAL B CA 1
ATOM 3612 C C . VAL B 1 191 ? 13.898 -10.648 -12.727 1 97.81 191 VAL B C 1
ATOM 3614 O O . VAL B 1 191 ? 14.484 -9.758 -12.109 1 97.81 191 VAL B O 1
ATOM 3617 N N . ASN B 1 192 ? 12.945 -11.398 -12.234 1 96.44 192 ASN B N 1
ATOM 3618 C CA . ASN B 1 192 ? 12.836 -11.539 -10.789 1 96.44 192 ASN B CA 1
ATOM 3619 C C . ASN B 1 192 ? 13.914 -12.469 -10.234 1 96.44 192 ASN B C 1
ATOM 3621 O O . ASN B 1 192 ? 14.227 -13.492 -10.836 1 96.44 192 ASN B O 1
ATOM 3625 N N . VAL B 1 193 ? 14.391 -12.102 -9.094 1 98.56 193 VAL B N 1
ATOM 3626 C CA . VAL B 1 193 ? 15.492 -12.883 -8.539 1 98.56 193 VAL B CA 1
ATOM 3627 C C . VAL B 1 193 ? 15.102 -13.43 -7.172 1 98.56 193 VAL B C 1
ATOM 3629 O O . VAL B 1 193 ? 14.836 -12.664 -6.242 1 98.56 193 VAL B O 1
ATOM 3632 N N . GLY B 1 194 ? 15.133 -14.742 -7.102 1 98.38 194 GLY B N 1
ATOM 3633 C CA . GLY B 1 194 ? 14.797 -15.422 -5.859 1 98.38 194 GLY B CA 1
ATOM 3634 C C . GLY B 1 194 ? 16.016 -16.016 -5.16 1 98.38 194 GLY B C 1
ATOM 3635 O O . GLY B 1 194 ? 16.875 -16.609 -5.805 1 98.38 194 GLY B O 1
ATOM 3636 N N . PHE B 1 195 ? 16.109 -15.828 -3.928 1 98.75 195 PHE B N 1
ATOM 3637 C CA . PHE B 1 195 ? 17.141 -16.406 -3.057 1 98.75 195 PHE B CA 1
ATOM 3638 C C . PHE B 1 195 ? 16.531 -17.438 -2.117 1 98.75 195 PHE B C 1
ATOM 3640 O O . PHE B 1 195 ? 15.82 -17.078 -1.172 1 98.75 195 PHE B O 1
ATOM 3647 N N . LEU B 1 196 ? 16.891 -18.703 -2.365 1 98.69 196 LEU B N 1
ATOM 3648 C CA . LEU B 1 196 ? 16.203 -19.844 -1.76 1 98.69 196 LEU B CA 1
ATOM 3649 C C . LEU B 1 196 ? 17.109 -20.531 -0.741 1 98.69 196 LEU B C 1
ATOM 3651 O O . LEU B 1 196 ? 18.219 -20.938 -1.067 1 98.69 196 LEU B O 1
ATOM 3655 N N . TYR B 1 197 ? 16.656 -20.625 0.412 1 98.81 197 TYR B N 1
ATOM 3656 C CA . TYR B 1 197 ? 17.297 -21.422 1.453 1 98.81 197 TYR B CA 1
ATOM 3657 C C . TYR B 1 197 ? 16.516 -22.703 1.723 1 98.81 197 TYR B C 1
ATOM 3659 O O . TYR B 1 197 ? 15.391 -22.656 2.217 1 98.81 197 TYR B O 1
ATOM 3667 N N . VAL B 1 198 ? 17.094 -23.828 1.378 1 98.62 198 VAL B N 1
ATOM 3668 C CA . VAL B 1 198 ? 16.438 -25.125 1.565 1 98.62 198 VAL B CA 1
ATOM 3669 C C . VAL B 1 198 ? 16.656 -25.609 2.998 1 98.62 198 VAL B C 1
ATOM 3671 O O . VAL B 1 198 ? 17.797 -25.891 3.402 1 98.62 198 VAL B O 1
ATOM 3674 N N . VAL B 1 199 ? 15.609 -25.703 3.688 1 98.5 199 VAL B N 1
ATOM 3675 C CA . VAL B 1 199 ? 15.656 -26.188 5.066 1 98.5 199 VAL B CA 1
ATOM 3676 C C . VAL B 1 199 ? 15.688 -27.703 5.082 1 98.5 199 VAL B C 1
ATOM 3678 O O . VAL B 1 199 ? 16.531 -28.312 5.754 1 98.5 199 VAL B O 1
ATOM 3681 N N . ASP B 1 200 ? 14.859 -28.375 4.348 1 98.12 200 ASP B N 1
ATOM 3682 C CA . ASP B 1 200 ? 14.82 -29.828 4.117 1 98.12 200 ASP B CA 1
ATOM 3683 C C . ASP B 1 200 ? 14.078 -30.156 2.828 1 98.12 200 ASP B C 1
ATOM 3685 O O . ASP B 1 200 ? 13.828 -29.281 2.006 1 98.12 200 ASP B O 1
ATOM 3689 N N . ARG B 1 201 ? 13.656 -31.375 2.738 1 98.31 201 ARG B N 1
ATOM 3690 C CA . ARG B 1 201 ? 13.148 -31.844 1.459 1 98.31 201 ARG B CA 1
ATOM 3691 C C . ARG B 1 201 ? 11.766 -31.281 1.172 1 98.31 201 ARG B C 1
ATOM 3693 O O . ARG B 1 201 ? 11.281 -31.344 0.041 1 98.31 201 ARG B O 1
ATOM 3700 N N . GLN B 1 202 ? 11.016 -30.656 2.15 1 98.56 202 GLN B N 1
ATOM 3701 C CA . GLN B 1 202 ? 9.656 -30.172 1.903 1 98.56 202 GLN B CA 1
ATOM 3702 C C . GLN B 1 202 ? 9.461 -28.766 2.439 1 98.56 202 GLN B C 1
ATOM 3704 O O . GLN B 1 202 ? 8.352 -28.234 2.408 1 98.56 202 GLN B O 1
ATOM 3709 N N . ARG B 1 203 ? 10.508 -28.156 2.98 1 98.44 203 ARG B N 1
ATOM 3710 C CA . ARG B 1 203 ? 10.391 -26.797 3.518 1 98.44 203 ARG B CA 1
ATOM 3711 C C . ARG B 1 203 ? 11.57 -25.938 3.086 1 98.44 203 ARG B C 1
ATOM 3713 O O . ARG B 1 203 ? 12.727 -26.375 3.162 1 98.44 203 ARG B O 1
ATOM 3720 N N . ALA B 1 204 ? 11.25 -24.672 2.568 1 98.81 204 ALA B N 1
ATOM 3721 C CA . ALA B 1 204 ? 12.266 -23.703 2.188 1 98.81 204 ALA B CA 1
ATOM 3722 C C . ALA B 1 204 ? 11.82 -22.281 2.535 1 98.81 204 ALA B C 1
ATOM 3724 O O . ALA B 1 204 ? 10.648 -22.047 2.832 1 98.81 204 ALA B O 1
ATOM 3725 N N . GLN B 1 205 ? 12.805 -21.422 2.621 1 98.69 205 GLN B N 1
ATOM 3726 C CA . GLN B 1 205 ? 12.578 -20 2.766 1 98.69 205 GLN B CA 1
ATOM 3727 C C . GLN B 1 205 ? 13.062 -19.234 1.536 1 98.69 205 GLN B C 1
ATOM 3729 O O . GLN B 1 205 ? 14.078 -19.594 0.935 1 98.69 205 GLN B O 1
ATOM 3734 N N . LEU B 1 206 ? 12.336 -18.141 1.263 1 98.69 206 LEU B N 1
ATOM 3735 C CA . LEU B 1 206 ? 12.602 -17.438 0.009 1 98.69 206 LEU B CA 1
ATOM 3736 C C . LEU B 1 206 ? 12.477 -15.938 0.188 1 98.69 206 LEU B C 1
ATOM 3738 O O . LEU B 1 206 ? 11.508 -15.453 0.782 1 98.69 206 LEU B O 1
ATOM 3742 N N . ARG B 1 207 ? 13.438 -15.18 -0.198 1 98.38 207 ARG B N 1
ATOM 3743 C CA . ARG B 1 207 ? 13.383 -13.734 -0.381 1 98.38 207 ARG B CA 1
ATOM 3744 C C . ARG B 1 207 ? 13.523 -13.359 -1.854 1 98.38 207 ARG B C 1
ATOM 3746 O O . ARG B 1 207 ? 14.32 -13.969 -2.578 1 98.38 207 ARG B O 1
ATOM 3753 N N . VAL B 1 208 ? 12.727 -12.391 -2.305 1 98 208 VAL B N 1
ATOM 3754 C CA . VAL B 1 208 ? 12.672 -12.117 -3.736 1 98 208 VAL B CA 1
ATOM 3755 C C . VAL B 1 208 ? 12.906 -10.625 -3.988 1 98 208 VAL B C 1
ATOM 3757 O O . VAL B 1 208 ? 12.289 -9.781 -3.336 1 98 208 VAL B O 1
ATOM 3760 N N . TRP B 1 209 ? 13.805 -10.32 -4.836 1 97.69 209 TRP B N 1
ATOM 3761 C CA . TRP B 1 209 ? 13.93 -9.023 -5.504 1 97.69 209 TRP B CA 1
ATOM 3762 C C . TRP B 1 209 ? 13.109 -8.992 -6.785 1 97.69 209 TRP B C 1
ATOM 3764 O O . TRP B 1 209 ? 13.492 -9.602 -7.793 1 97.69 209 TRP B O 1
ATOM 3774 N N . GLU B 1 210 ? 12.023 -8.289 -6.75 1 92.62 210 GLU B N 1
ATOM 3775 C CA . GLU B 1 210 ? 11.109 -8.289 -7.891 1 92.62 210 GLU B CA 1
ATOM 3776 C C . GLU B 1 210 ? 11.484 -7.207 -8.898 1 92.62 210 GLU B C 1
ATOM 3778 O O . GLU B 1 210 ? 11.789 -6.074 -8.516 1 92.62 210 GLU B O 1
ATOM 3783 N N . ARG B 1 211 ? 11.414 -7.715 -10.156 1 92.12 211 ARG B N 1
ATOM 3784 C CA . ARG B 1 211 ? 11.711 -6.863 -11.305 1 92.12 211 ARG B CA 1
ATOM 3785 C C . ARG B 1 211 ? 10.891 -5.578 -11.258 1 92.12 211 ARG B C 1
ATOM 3787 O O . ARG B 1 211 ? 9.656 -5.613 -11.297 1 92.12 211 ARG B O 1
ATOM 3794 N N . GLY B 1 212 ? 11.625 -4.449 -11.055 1 85.88 212 GLY B N 1
ATOM 3795 C CA . GLY B 1 212 ? 11.008 -3.133 -11.094 1 85.88 212 GLY B CA 1
ATOM 3796 C C . GLY B 1 212 ? 10.398 -2.725 -9.766 1 85.88 212 GLY B C 1
ATOM 3797 O O . GLY B 1 212 ? 9.875 -1.615 -9.625 1 85.88 212 GLY B O 1
ATOM 3798 N N . ALA B 1 213 ? 10.484 -3.449 -8.742 1 84.25 213 ALA B N 1
ATOM 3799 C CA . ALA B 1 213 ? 9.797 -3.154 -7.492 1 84.25 213 ALA B CA 1
ATOM 3800 C C . ALA B 1 213 ? 10.758 -3.227 -6.309 1 84.25 213 ALA B C 1
ATOM 3802 O O . ALA B 1 213 ? 10.516 -2.615 -5.266 1 84.25 213 ALA B O 1
ATOM 3803 N N . GLY B 1 214 ? 11.828 -3.883 -6.449 1 91.38 214 GLY B N 1
ATOM 3804 C CA . GLY B 1 214 ? 12.695 -4.16 -5.32 1 91.38 214 GLY B CA 1
ATOM 3805 C C . GLY B 1 214 ? 12.258 -5.363 -4.508 1 91.38 214 GLY B C 1
ATOM 3806 O O . GLY B 1 214 ? 11.531 -6.227 -5.012 1 91.38 214 GLY B O 1
ATOM 3807 N N . GLU B 1 215 ? 12.75 -5.41 -3.279 1 94.06 215 GLU B N 1
ATOM 3808 C CA . GLU B 1 215 ? 12.375 -6.562 -2.465 1 94.06 215 GLU B CA 1
ATOM 3809 C C . GLU B 1 215 ? 10.922 -6.453 -1.995 1 94.06 215 GLU B C 1
ATOM 3811 O O . GLU B 1 215 ? 10.492 -5.395 -1.529 1 94.06 215 GLU B O 1
ATOM 3816 N N . THR B 1 216 ? 10.156 -7.535 -2.107 1 93.69 216 THR B N 1
ATOM 3817 C CA . THR B 1 216 ? 8.734 -7.523 -1.771 1 93.69 216 THR B CA 1
ATOM 3818 C C . THR B 1 216 ? 8.422 -8.555 -0.692 1 93.69 216 THR B C 1
ATOM 3820 O O . THR B 1 216 ? 9.234 -9.453 -0.429 1 93.69 216 THR B O 1
ATOM 3823 N N . GLN B 1 217 ? 7.254 -8.367 -0.054 1 92.94 217 GLN B N 1
ATOM 3824 C CA . GLN B 1 217 ? 6.848 -9.258 1.03 1 92.94 217 GLN B CA 1
ATOM 3825 C C . GLN B 1 217 ? 6.484 -10.641 0.5 1 92.94 217 GLN B C 1
ATOM 3827 O O . GLN B 1 217 ? 6.613 -11.641 1.213 1 92.94 217 GLN B O 1
ATOM 3832 N N . ALA B 1 218 ? 6.031 -10.641 -0.667 1 95.12 218 ALA B N 1
ATOM 3833 C CA . ALA B 1 218 ? 5.641 -11.898 -1.309 1 95.12 218 ALA B CA 1
ATOM 3834 C C . ALA B 1 218 ? 5.582 -11.742 -2.826 1 95.12 218 ALA B C 1
ATOM 3836 O O . ALA B 1 218 ? 5.219 -10.68 -3.332 1 95.12 218 ALA B O 1
ATOM 3837 N N . CYS B 1 219 ? 5.867 -12.789 -3.473 1 94.12 219 CYS B N 1
ATOM 3838 C CA . CYS B 1 219 ? 5.809 -12.93 -4.922 1 94.12 219 CYS B CA 1
ATOM 3839 C C . CYS B 1 219 ? 5.367 -14.336 -5.316 1 94.12 219 CYS B C 1
ATOM 3841 O O . CYS B 1 219 ? 6.16 -15.281 -5.266 1 94.12 219 CYS B O 1
ATOM 3843 N N . GLY B 1 220 ? 4.215 -14.516 -5.762 1 95.69 220 GLY B N 1
ATOM 3844 C CA . GLY B 1 220 ? 3.648 -15.828 -6.055 1 95.69 220 GLY B CA 1
ATOM 3845 C C . GLY B 1 220 ? 4.406 -16.578 -7.137 1 95.69 220 GLY B C 1
ATOM 3846 O O . GLY B 1 220 ? 4.77 -17.734 -6.953 1 95.69 220 GLY B O 1
ATOM 3847 N N . THR B 1 221 ? 4.578 -15.93 -8.273 1 95.06 221 THR B N 1
ATOM 3848 C CA . THR B 1 221 ? 5.32 -16.578 -9.344 1 95.06 221 THR B CA 1
ATOM 3849 C C . THR B 1 221 ? 6.754 -16.875 -8.906 1 95.06 221 THR B C 1
ATOM 3851 O O . THR B 1 221 ? 7.34 -17.875 -9.312 1 95.06 221 THR B O 1
ATOM 3854 N N . GLY B 1 222 ? 7.305 -16 -8.07 1 96.44 222 GLY B N 1
ATOM 3855 C CA . GLY B 1 222 ? 8.633 -16.266 -7.539 1 96.44 222 GLY B CA 1
ATOM 3856 C C . GLY B 1 222 ? 8.695 -17.516 -6.688 1 96.44 222 GLY B C 1
ATOM 3857 O O . GLY B 1 222 ? 9.648 -18.297 -6.789 1 96.44 222 GLY B O 1
ATOM 3858 N N . ALA B 1 223 ? 7.754 -17.688 -5.887 1 98.31 223 ALA B N 1
ATOM 3859 C CA . ALA B 1 223 ? 7.695 -18.906 -5.074 1 98.31 223 ALA B CA 1
ATOM 3860 C C . ALA B 1 223 ? 7.559 -20.141 -5.953 1 98.31 223 ALA B C 1
ATOM 3862 O O . ALA B 1 223 ? 8.203 -21.172 -5.703 1 98.31 223 ALA B O 1
ATOM 3863 N N . CYS B 1 224 ? 6.758 -20.094 -6.934 1 98.19 224 CYS B N 1
ATOM 3864 C CA . CYS B 1 224 ? 6.574 -21.219 -7.84 1 98.19 224 CYS B CA 1
ATOM 3865 C C . CYS B 1 224 ? 7.863 -21.531 -8.586 1 98.19 224 CYS B C 1
ATOM 3867 O O . CYS B 1 224 ? 8.25 -22.688 -8.703 1 98.19 224 CYS B O 1
ATOM 3869 N N . ALA B 1 225 ? 8.492 -20.516 -9.07 1 98.19 225 ALA B N 1
ATOM 3870 C CA . ALA B 1 225 ? 9.758 -20.703 -9.773 1 98.19 225 ALA B CA 1
ATOM 3871 C C . ALA B 1 225 ? 10.797 -21.344 -8.852 1 98.19 225 ALA B C 1
ATOM 3873 O O . ALA B 1 225 ? 11.555 -22.219 -9.273 1 98.19 225 ALA B O 1
ATOM 3874 N N . ALA B 1 226 ? 10.852 -20.875 -7.691 1 98.69 226 ALA B N 1
ATOM 3875 C CA . ALA B 1 226 ? 11.789 -21.438 -6.723 1 98.69 226 ALA B CA 1
ATOM 3876 C C . ALA B 1 226 ? 11.492 -22.906 -6.469 1 98.69 226 ALA B C 1
ATOM 3878 O O . ALA B 1 226 ? 12.414 -23.719 -6.387 1 98.69 226 ALA B O 1
ATOM 3879 N N . ALA B 1 227 ? 10.258 -23.312 -6.336 1 98.81 227 ALA B N 1
ATOM 3880 C CA . ALA B 1 227 ? 9.883 -24.719 -6.141 1 98.81 227 ALA B CA 1
ATOM 3881 C C . ALA B 1 227 ? 10.289 -25.562 -7.34 1 98.81 227 ALA B C 1
ATOM 3883 O O . ALA B 1 227 ? 10.844 -26.656 -7.172 1 98.81 227 ALA B O 1
ATOM 3884 N N . VAL B 1 228 ? 9.984 -25.094 -8.477 1 98.75 228 VAL B N 1
ATOM 3885 C CA . VAL B 1 228 ? 10.336 -25.812 -9.695 1 98.75 228 VAL B CA 1
ATOM 3886 C C . VAL B 1 228 ? 11.852 -26.016 -9.742 1 98.75 228 VAL B C 1
ATOM 3888 O O . VAL B 1 228 ? 12.32 -27.125 -10.031 1 98.75 228 VAL B O 1
ATOM 3891 N N . ALA B 1 229 ? 12.594 -25 -9.5 1 98.56 229 ALA B N 1
ATOM 3892 C CA . ALA B 1 229 ? 14.047 -25.094 -9.484 1 98.56 229 ALA B CA 1
ATOM 3893 C C . ALA B 1 229 ? 14.508 -26.125 -8.461 1 98.56 229 ALA B C 1
ATOM 3895 O O . ALA B 1 229 ? 15.352 -26.984 -8.758 1 98.56 229 ALA B O 1
ATOM 3896 N N . ALA B 1 230 ? 14.031 -26.078 -7.301 1 98.62 230 ALA B N 1
ATOM 3897 C CA . ALA B 1 230 ? 14.453 -26.953 -6.223 1 98.62 230 ALA B CA 1
ATOM 3898 C C . ALA B 1 230 ? 14.133 -28.422 -6.551 1 98.62 230 ALA B C 1
ATOM 3900 O O . ALA B 1 230 ? 14.969 -29.297 -6.344 1 98.62 230 ALA B O 1
ATOM 3901 N N . ILE B 1 231 ? 12.938 -28.688 -6.992 1 98.62 231 ILE B N 1
ATOM 3902 C CA . ILE B 1 231 ? 12.531 -30.047 -7.336 1 98.62 231 ILE B CA 1
ATOM 3903 C C . ILE B 1 231 ? 13.375 -30.562 -8.5 1 98.62 231 ILE B C 1
ATOM 3905 O O . ILE B 1 231 ? 13.867 -31.688 -8.461 1 98.62 231 ILE B O 1
ATOM 3909 N N . SER B 1 232 ? 13.547 -29.766 -9.5 1 98.19 232 SER B N 1
ATOM 3910 C CA . SER B 1 232 ? 14.312 -30.156 -10.68 1 98.19 232 SER B CA 1
ATOM 3911 C C . SER B 1 232 ? 15.75 -30.5 -10.312 1 98.19 232 SER B C 1
ATOM 3913 O O . SER B 1 232 ? 16.344 -31.406 -10.898 1 98.19 232 SER B O 1
ATOM 3915 N N . GLN B 1 233 ? 16.281 -29.875 -9.375 1 97.12 233 GLN B N 1
ATOM 3916 C CA . GLN B 1 233 ? 17.656 -30.078 -8.961 1 97.12 233 GLN B CA 1
ATOM 3917 C C . GLN B 1 233 ? 17.781 -31.219 -7.969 1 97.12 233 GLN B C 1
ATOM 3919 O O . GLN B 1 233 ? 18.875 -31.609 -7.574 1 97.12 233 GLN B O 1
ATOM 3924 N N . GLY B 1 234 ? 16.672 -31.641 -7.602 1 97.38 234 GLY B N 1
ATOM 3925 C CA . GLY B 1 234 ? 16.672 -32.719 -6.633 1 97.38 234 GLY B CA 1
ATOM 3926 C C . GLY B 1 234 ? 16.906 -32.25 -5.211 1 97.38 234 GLY B C 1
ATOM 3927 O O . GLY B 1 234 ? 17.188 -33.062 -4.32 1 97.38 234 GLY B O 1
ATOM 3928 N N . TRP B 1 235 ? 16.766 -30.969 -5.004 1 97.94 235 TRP B N 1
ATOM 3929 C CA . TRP B 1 235 ? 16.953 -30.422 -3.666 1 97.94 235 TRP B CA 1
ATOM 3930 C C . TRP B 1 235 ? 15.75 -30.734 -2.775 1 97.94 235 TRP B C 1
ATOM 3932 O O . TRP B 1 235 ? 15.898 -30.922 -1.565 1 97.94 235 TRP B O 1
ATOM 3942 N N . MET B 1 236 ? 14.586 -30.781 -3.361 1 98.62 236 MET B N 1
ATOM 3943 C CA . MET B 1 236 ? 13.344 -30.922 -2.607 1 98.62 236 MET B CA 1
ATOM 3944 C C . MET B 1 236 ? 12.359 -31.828 -3.35 1 98.62 236 MET B C 1
ATOM 3946 O O . MET B 1 236 ? 12.555 -32.125 -4.531 1 98.62 236 MET B O 1
ATOM 3950 N N . ASP B 1 237 ? 11.305 -32.219 -2.604 1 98.62 237 ASP B N 1
ATOM 3951 C CA . ASP B 1 237 ? 10.266 -33.062 -3.17 1 98.62 237 ASP B CA 1
ATOM 3952 C C . ASP B 1 237 ? 8.898 -32.406 -3.111 1 98.62 237 ASP B C 1
ATOM 3954 O O . ASP B 1 237 ? 8.586 -31.703 -2.137 1 98.62 237 ASP B O 1
ATOM 3958 N N . SER B 1 238 ? 8.094 -32.625 -4.113 1 98.31 238 SER B N 1
ATOM 3959 C CA . SER B 1 238 ? 6.707 -32.156 -4.152 1 98.31 238 SER B CA 1
ATOM 3960 C C . SER B 1 238 ? 5.812 -33.062 -3.297 1 98.31 238 SER B C 1
ATOM 3962 O O . SER B 1 238 ? 5.984 -34.281 -3.273 1 98.31 238 SER B O 1
ATOM 3964 N N . PRO B 1 239 ? 4.773 -32.469 -2.572 1 98.19 239 PRO B N 1
ATOM 3965 C CA . PRO B 1 239 ? 4.543 -31.047 -2.354 1 98.19 239 PRO B CA 1
ATOM 3966 C C . PRO B 1 239 ? 5.52 -30.438 -1.353 1 98.19 239 PRO B C 1
ATOM 3968 O O . PRO B 1 239 ? 6.148 -31.172 -0.577 1 98.19 239 PRO B O 1
ATOM 3971 N N . LEU B 1 240 ? 5.688 -29.094 -1.42 1 98.69 240 LEU B N 1
ATOM 3972 C CA . LEU B 1 240 ? 6.605 -28.438 -0.496 1 98.69 240 LEU B CA 1
ATOM 3973 C C . LEU B 1 240 ? 6.066 -27.078 -0.066 1 98.69 240 LEU B C 1
ATOM 3975 O O . LEU B 1 240 ? 5.148 -26.547 -0.693 1 98.69 240 LEU B O 1
ATOM 3979 N N . LEU B 1 241 ? 6.633 -26.562 1 1 98.69 241 LEU B N 1
ATOM 3980 C CA . LEU B 1 241 ? 6.246 -25.297 1.6 1 98.69 241 LEU B CA 1
ATOM 3981 C C . LEU B 1 241 ? 7.355 -24.266 1.442 1 98.69 241 LEU B C 1
ATOM 3983 O O . LEU B 1 241 ? 8.531 -24.562 1.676 1 98.69 241 LEU B O 1
ATOM 3987 N N . ILE B 1 242 ? 6.957 -23.016 1.023 1 98.62 242 ILE B N 1
ATOM 3988 C CA . ILE B 1 242 ? 7.887 -21.906 0.891 1 98.62 242 ILE B CA 1
ATOM 3989 C C . ILE B 1 242 ? 7.449 -20.75 1.795 1 98.62 242 ILE B C 1
ATOM 3991 O O . ILE B 1 242 ? 6.359 -20.203 1.621 1 98.62 242 ILE B O 1
ATOM 3995 N N . ASP B 1 243 ? 8.336 -20.438 2.732 1 98.25 243 ASP B N 1
ATOM 3996 C CA . ASP B 1 243 ? 8.117 -19.297 3.613 1 98.25 243 ASP B CA 1
ATOM 3997 C C . ASP B 1 243 ? 8.734 -18.016 3.023 1 98.25 243 ASP B C 1
ATOM 3999 O O . ASP B 1 243 ? 9.945 -17.953 2.818 1 98.25 243 ASP B O 1
ATOM 4003 N N . LEU B 1 244 ? 7.879 -17.047 2.773 1 97.5 244 LEU B N 1
ATOM 4004 C CA . LEU B 1 244 ? 8.281 -15.703 2.379 1 97.5 244 LEU B CA 1
ATOM 4005 C C . LEU B 1 244 ? 8.102 -14.727 3.533 1 97.5 244 LEU B C 1
ATOM 4007 O O . LEU B 1 244 ? 7.445 -15.047 4.527 1 97.5 244 LEU B O 1
ATOM 4011 N N . PRO B 1 245 ? 8.719 -13.516 3.418 1 95.94 245 PRO B N 1
ATOM 4012 C CA . PRO B 1 245 ? 8.562 -12.562 4.523 1 95.94 245 PRO B CA 1
ATOM 4013 C C . PRO B 1 245 ? 7.105 -12.312 4.887 1 95.94 245 PRO B C 1
ATOM 4015 O O . PRO B 1 245 ? 6.777 -12.133 6.062 1 95.94 245 PRO B O 1
ATOM 4018 N N . GLY B 1 246 ? 6.215 -12.398 3.936 1 95.75 246 GLY B N 1
ATOM 4019 C CA . GLY B 1 246 ? 4.812 -12.094 4.172 1 95.75 246 GLY B CA 1
ATOM 4020 C C . GLY B 1 246 ? 4.008 -13.297 4.625 1 95.75 246 GLY B C 1
ATOM 4021 O O . GLY B 1 246 ? 2.838 -13.164 4.996 1 95.75 246 GLY B O 1
ATOM 4022 N N . GLY B 1 247 ? 4.543 -14.469 4.551 1 97.44 247 GLY B N 1
ATOM 4023 C CA . GLY B 1 247 ? 3.846 -15.68 4.957 1 97.44 247 GLY B CA 1
ATOM 4024 C C . GLY B 1 247 ? 4.203 -16.891 4.113 1 97.44 247 GLY B C 1
ATOM 4025 O O . GLY B 1 247 ? 5.16 -16.844 3.336 1 97.44 247 GLY B O 1
ATOM 4026 N N . ARG B 1 248 ? 3.451 -17.938 4.336 1 98.06 248 ARG B N 1
ATOM 4027 C CA . ARG B 1 248 ? 3.809 -19.25 3.801 1 98.06 248 ARG B CA 1
ATOM 4028 C C . ARG B 1 248 ? 2.891 -19.641 2.646 1 98.06 248 ARG B C 1
ATOM 4030 O O . ARG B 1 248 ? 1.68 -19.406 2.705 1 98.06 248 ARG B O 1
ATOM 4037 N N . LEU B 1 249 ? 3.529 -20.266 1.571 1 98.62 249 LEU B N 1
ATOM 4038 C CA . LEU B 1 249 ? 2.814 -20.859 0.445 1 98.62 249 LEU B CA 1
ATOM 4039 C C . LEU B 1 249 ? 3.117 -22.359 0.335 1 98.62 249 LEU B C 1
ATOM 4041 O O . LEU B 1 249 ? 4.23 -22.781 0.636 1 98.62 249 LEU B O 1
ATOM 4045 N N . SER B 1 250 ? 2.162 -23.125 -0.107 1 98.62 250 SER B N 1
ATOM 4046 C CA . SER B 1 250 ? 2.332 -24.516 -0.484 1 98.62 250 SER B CA 1
ATOM 4047 C C . SER B 1 250 ? 2.357 -24.688 -2 1 98.62 250 SER B C 1
ATOM 4049 O O . SER B 1 250 ? 1.466 -24.203 -2.697 1 98.62 250 SER B O 1
ATOM 4051 N N . ILE B 1 251 ? 3.367 -25.438 -2.496 1 98.62 251 ILE B N 1
ATOM 4052 C CA . ILE B 1 251 ? 3.533 -25.594 -3.936 1 98.62 251 ILE B CA 1
ATOM 4053 C C . ILE B 1 251 ? 3.605 -27.078 -4.289 1 98.62 251 ILE B C 1
ATOM 4055 O O . ILE B 1 251 ? 4.281 -27.859 -3.609 1 98.62 251 ILE B O 1
ATOM 4059 N N . GLU B 1 252 ? 2.906 -27.438 -5.293 1 98.44 252 GLU B N 1
ATOM 4060 C CA . GLU B 1 252 ? 2.936 -28.781 -5.875 1 98.44 252 GLU B CA 1
ATOM 4061 C C . GLU B 1 252 ? 3.293 -28.719 -7.359 1 98.44 252 GLU B C 1
ATOM 4063 O O . GLU B 1 252 ? 2.783 -27.875 -8.094 1 98.44 252 GLU B O 1
ATOM 4068 N N . TRP B 1 253 ? 4.16 -29.703 -7.715 1 98.62 253 TRP B N 1
ATOM 4069 C CA . TRP B 1 253 ? 4.539 -29.828 -9.117 1 98.62 253 TRP B CA 1
ATOM 4070 C C . TRP B 1 253 ? 4.941 -31.266 -9.445 1 98.62 253 TRP B C 1
ATOM 4072 O O . TRP B 1 253 ? 5.844 -31.828 -8.82 1 98.62 253 TRP B O 1
ATOM 4082 N N . ALA B 1 254 ? 4.293 -31.859 -10.469 1 97.69 254 ALA B N 1
ATOM 4083 C CA . ALA B 1 254 ? 4.48 -33.281 -10.805 1 97.69 254 ALA B CA 1
ATOM 4084 C C . ALA B 1 254 ? 5.59 -33.438 -11.844 1 97.69 254 ALA B C 1
ATOM 4086 O O . ALA B 1 254 ? 5.863 -34.562 -12.289 1 97.69 254 ALA B O 1
ATOM 4087 N N . GLY B 1 255 ? 6.172 -32.281 -12.227 1 96.88 255 GLY B N 1
ATOM 4088 C CA . GLY B 1 255 ? 7.273 -32.375 -13.172 1 96.88 255 GLY B CA 1
ATOM 4089 C C . GLY B 1 255 ? 6.953 -31.719 -14.508 1 96.88 255 GLY B C 1
ATOM 4090 O O . GLY B 1 255 ? 5.879 -31.141 -14.688 1 96.88 255 GLY B O 1
ATOM 4091 N N . PRO B 1 256 ? 7.918 -31.875 -15.445 1 93.69 256 PRO B N 1
ATOM 4092 C CA . PRO B 1 256 ? 7.777 -31.219 -16.734 1 93.69 256 PRO B CA 1
ATOM 4093 C C . PRO B 1 256 ? 6.457 -31.547 -17.438 1 93.69 256 PRO B C 1
ATOM 4095 O O . PRO B 1 256 ? 6.016 -32.688 -17.406 1 93.69 256 PRO B O 1
ATOM 4098 N N . GLY B 1 257 ? 5.883 -30.516 -17.938 1 93.56 257 GLY B N 1
ATOM 4099 C CA . GLY B 1 257 ? 4.625 -30.672 -18.656 1 93.56 257 GLY B CA 1
ATOM 4100 C C . GLY B 1 257 ? 3.41 -30.547 -17.75 1 93.56 257 GLY B C 1
ATOM 4101 O O . GLY B 1 257 ? 2.281 -30.438 -18.234 1 93.56 257 GLY B O 1
ATOM 4102 N N . HIS B 1 258 ? 3.572 -30.547 -16.594 1 97.19 258 HIS B N 1
ATOM 4103 C CA . HIS B 1 258 ? 2.463 -30.406 -15.656 1 97.19 258 HIS B CA 1
ATOM 4104 C C . HIS B 1 258 ? 2.441 -29.016 -15.031 1 97.19 258 HIS B C 1
ATOM 4106 O O . HIS B 1 258 ? 3.488 -28.375 -14.891 1 97.19 258 HIS B O 1
ATOM 4112 N N . PRO B 1 259 ? 1.258 -28.594 -14.633 1 97.25 259 PRO B N 1
ATOM 4113 C CA . PRO B 1 259 ? 1.162 -27.281 -14.016 1 97.25 259 PRO B CA 1
ATOM 4114 C C . PRO B 1 259 ? 1.692 -27.25 -12.586 1 97.25 259 PRO B C 1
ATOM 4116 O O . PRO B 1 259 ? 1.761 -28.297 -11.93 1 97.25 259 PRO B O 1
ATOM 4119 N N . VAL B 1 260 ? 2.07 -26.047 -12.164 1 98.12 260 VAL B N 1
ATOM 4120 C CA . VAL B 1 260 ? 2.414 -25.766 -10.773 1 98.12 260 VAL B CA 1
ATOM 4121 C C . VAL B 1 260 ? 1.18 -25.281 -10.016 1 98.12 260 VAL B C 1
ATOM 4123 O O . VAL B 1 260 ? 0.508 -24.344 -10.461 1 98.12 260 VAL B O 1
ATOM 4126 N N . LEU B 1 261 ? 0.879 -25.922 -8.953 1 98.12 261 LEU B N 1
ATOM 4127 C CA . LEU B 1 261 ? -0.239 -25.516 -8.109 1 98.12 261 LEU B CA 1
ATOM 4128 C C . LEU B 1 261 ? 0.256 -24.781 -6.863 1 98.12 261 LEU B C 1
ATOM 4130 O O . LEU B 1 261 ? 1.071 -25.312 -6.109 1 98.12 261 LEU B O 1
ATOM 4134 N N . MET B 1 262 ? -0.23 -23.547 -6.691 1 98.44 262 MET B N 1
ATOM 4135 C CA . MET B 1 262 ? 0.154 -22.703 -5.562 1 98.44 262 MET B CA 1
ATOM 4136 C C . MET B 1 262 ? -1.034 -22.453 -4.641 1 98.44 262 MET B C 1
ATOM 4138 O O . MET B 1 262 ? -2.074 -21.969 -5.078 1 98.44 262 MET B O 1
ATOM 4142 N N . THR B 1 263 ? -0.858 -22.781 -3.416 1 98.5 263 THR B N 1
ATOM 4143 C CA . THR B 1 263 ? -1.929 -22.656 -2.432 1 98.5 263 THR B CA 1
ATOM 4144 C C . THR B 1 263 ? -1.492 -21.766 -1.269 1 98.5 263 THR B C 1
ATOM 4146 O O . THR B 1 263 ? -0.375 -21.891 -0.766 1 98.5 263 THR B O 1
ATOM 4149 N N . GLY B 1 264 ? -2.305 -20.812 -0.871 1 98.25 264 GLY B N 1
ATOM 4150 C CA . GLY B 1 264 ? -1.994 -19.938 0.249 1 98.25 264 GLY B CA 1
ATOM 4151 C C . GLY B 1 264 ? -3.193 -19.156 0.742 1 98.25 264 GLY B C 1
ATOM 4152 O O . GLY B 1 264 ? -4.293 -19.281 0.197 1 98.25 264 GLY B O 1
ATOM 4153 N N . PRO B 1 265 ? -2.967 -18.375 1.802 1 97.75 265 PRO B N 1
ATOM 4154 C CA . PRO B 1 265 ? -4.07 -17.625 2.406 1 97.75 265 PRO B CA 1
ATOM 4155 C C . PRO B 1 265 ? 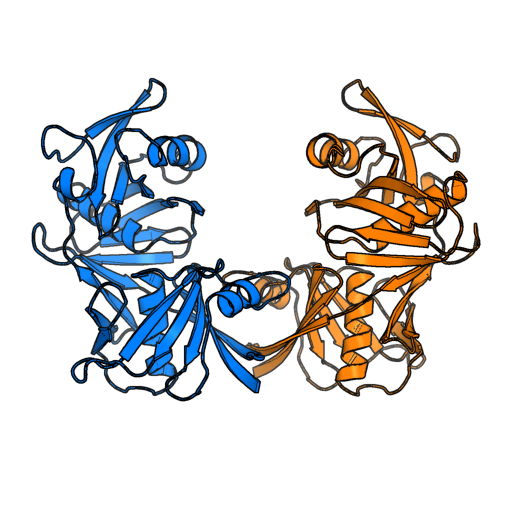-4.383 -16.328 1.656 1 97.75 265 PRO B C 1
ATOM 4157 O O . PRO B 1 265 ? -3.576 -15.867 0.845 1 97.75 265 PRO B O 1
ATOM 4160 N N . ALA B 1 266 ? -5.535 -15.75 1.817 1 97.44 266 ALA B N 1
ATOM 4161 C CA . ALA B 1 266 ? -6.004 -14.422 1.427 1 97.44 266 ALA B CA 1
ATOM 4162 C C . ALA B 1 266 ? -6.824 -13.781 2.543 1 97.44 266 ALA B C 1
ATOM 4164 O O . ALA B 1 266 ? -7.754 -14.391 3.068 1 97.44 266 ALA B O 1
ATOM 4165 N N . VAL B 1 267 ? -6.57 -12.477 2.844 1 96.56 267 VAL B N 1
ATOM 4166 C CA . VAL B 1 267 ? -7.105 -11.891 4.066 1 96.56 267 VAL B CA 1
ATOM 4167 C C . VAL B 1 267 ? -7.836 -10.586 3.732 1 96.56 267 VAL B C 1
ATOM 4169 O O . VAL B 1 267 ? -7.312 -9.742 3.004 1 96.56 267 VAL B O 1
ATOM 4172 N N . ARG B 1 268 ? -9.047 -10.508 4.219 1 97 268 ARG B N 1
ATOM 4173 C CA . ARG B 1 268 ? -9.773 -9.25 4.145 1 97 268 ARG B CA 1
ATOM 4174 C C . ARG B 1 268 ? -9.328 -8.289 5.242 1 97 268 ARG B C 1
ATOM 4176 O O . ARG B 1 268 ? -9.266 -8.672 6.414 1 97 268 ARG B O 1
ATOM 4183 N N . VAL B 1 269 ? -9.055 -6.973 4.949 1 97.75 269 VAL B N 1
ATOM 4184 C CA . VAL B 1 269 ? -8.523 -6.008 5.902 1 97.75 269 VAL B CA 1
ATOM 4185 C C . VAL B 1 269 ? -9.633 -5.07 6.375 1 97.75 269 VAL B C 1
ATOM 4187 O O . VAL B 1 269 ? -9.914 -4.984 7.57 1 97.75 269 VAL B O 1
ATOM 4190 N N . PHE B 1 270 ? -10.25 -4.336 5.41 1 98.06 270 PHE B N 1
ATOM 4191 C CA . PHE B 1 270 ? -11.383 -3.484 5.742 1 98.06 270 PHE B CA 1
ATOM 4192 C C . PHE B 1 270 ? -12.242 -3.229 4.512 1 98.06 270 PHE B C 1
ATOM 4194 O O . PHE B 1 270 ? -11.844 -3.551 3.391 1 98.06 270 PHE B O 1
ATOM 4201 N N . GLU B 1 271 ? -13.453 -2.715 4.789 1 97.62 271 GLU B N 1
ATOM 4202 C CA . GLU B 1 271 ? -14.344 -2.24 3.732 1 97.62 271 GLU B CA 1
ATOM 4203 C C . GLU B 1 271 ? -14.414 -0.715 3.713 1 97.62 271 GLU B C 1
ATOM 4205 O O . GLU B 1 271 ? -14.312 -0.071 4.758 1 97.62 271 GLU B O 1
ATOM 4210 N N . GLY B 1 272 ? -14.547 -0.229 2.48 1 97.81 272 GLY B N 1
ATOM 4211 C CA . GLY B 1 272 ? -14.641 1.219 2.393 1 97.81 272 GLY B CA 1
ATOM 4212 C C . GLY B 1 272 ? -15.43 1.689 1.182 1 97.81 272 GLY B C 1
ATOM 4213 O O . GLY B 1 272 ? -15.906 0.874 0.39 1 97.81 272 GLY B O 1
ATOM 4214 N N . GLN B 1 273 ? -15.594 3.023 1.137 1 97.69 273 GLN B N 1
ATOM 4215 C CA . GLN B 1 273 ? -16.266 3.666 0.014 1 97.69 273 GLN B CA 1
ATOM 4216 C C . GLN B 1 273 ? -15.492 4.883 -0.472 1 97.69 273 GLN B C 1
ATOM 4218 O O . GLN B 1 273 ? -15.016 5.688 0.334 1 97.69 273 GLN B O 1
ATOM 4223 N N . VAL B 1 274 ? -15.336 4.879 -1.779 1 96.25 274 VAL B N 1
ATOM 4224 C CA . VAL B 1 274 ? -14.648 6.008 -2.4 1 96.25 274 VAL B CA 1
ATOM 4225 C C . VAL B 1 274 ? -15.57 6.672 -3.42 1 96.25 274 VAL B C 1
ATOM 4227 O O . VAL B 1 274 ? -16.484 6.035 -3.955 1 96.25 274 VAL B O 1
ATOM 4230 N N . ARG B 1 275 ? -15.32 7.961 -3.576 1 91.12 275 ARG B N 1
ATOM 4231 C CA . ARG B 1 275 ? -16.094 8.68 -4.582 1 91.12 275 ARG B CA 1
ATOM 4232 C C . ARG B 1 275 ? -15.438 8.578 -5.953 1 91.12 275 ARG B C 1
ATOM 4234 O O . ARG B 1 275 ? -14.227 8.758 -6.078 1 91.12 275 ARG B O 1
ATOM 4241 N N . LEU B 1 276 ? -16.188 7.977 -6.891 1 90.62 276 LEU B N 1
ATOM 4242 C CA . LEU B 1 276 ? -15.719 7.961 -8.273 1 90.62 276 LEU B CA 1
ATOM 4243 C C . LEU B 1 276 ? -15.945 9.312 -8.938 1 90.62 276 LEU B C 1
ATOM 4245 O O . LEU B 1 276 ? -17.016 9.914 -8.781 1 90.62 276 LEU B O 1
#

Foldseek 3Di:
DKFKWFWKWFLQQIETEGECQVPPDDDALVVLLQQCPVVRHVHGQKYWYWAPDPDPVFLTEIWIAGSNSHTDFDAPGVVQLVLLVCVVVPVDPDQWGWYQTNNGIWIWGQDPVRKIKTFLFFKDQFCVQQVFDDDGGDLWDWDQQVNDTAIWGWIDSVYIETEGEDQDDVVPPCVPCVVRQQVPVRRVVGHKYWYWYDPQQAEIEIWIQDNPPGTDQDGQRHVLRHVLSCVSVVNHDPFHWYAGNSGIWTWGDPHGPGTIMIIGHMGTDDMDMDDD/DKFKWFWKWQLQQIETEGECQVPPDDDALVVLLQQCDVPRHVHGQKYWYWADDPDPVFLTEIWMAGSNSHTDFDAPGVVFQVLLVCVVVPVDDDQWGWYQTNNGIWIWGQDPVRKIKTFLFFKDQFCVQLQFDDDGGDLWDWDQFVNDTFIWGWIDSVYIETEGEDQDPVVPPCPPCVVRQQVPVRRVVGHKYKYWYQPQQAEIEIWIQDNPPGTDQDGQRHVQRNVLSCVVVVNHDPFHWYAGNSGIWTWGDPDGPTTIMIIGHMGTDDMDMDDD

Organism: Pseudomonas syringae (NCBI:txid317)

Nearest PDB structures (foldseek):
  8qzy-assembly1_A  TM=9.917E-01  e=7.780E-57  Pseudomonas aeruginosa PA14
  4ik0-assembly1_A  TM=9.775E-01  e=9.744E-45  Escherichia coli K-12
  6d13-assembly1_A  TM=9.845E-01  e=2.018E-44  Escherichia coli S88
  2q9h-assembly1_A  TM=9.390E-01  e=4.427E-45  Haemophilus influenzae
  2q9j-assembly1_A  TM=9.310E-01  e=5.016E-44  Haemophilus influenzae